Protein AF-0000000080651596 (afdb_homodimer)

Solvent-accessible surface area (backbone atoms only — not comparable to full-atom values): 36380 Å² total; per-residue (Å²): 136,83,82,75,78,77,77,77,75,75,73,74,72,68,70,70,71,70,78,75,79,43,32,35,26,35,29,27,21,58,47,74,89,48,17,69,57,21,34,29,25,51,50,16,25,57,54,51,32,62,93,71,36,47,75,45,78,37,60,12,55,55,28,47,68,26,11,34,51,34,33,52,49,34,60,74,68,63,37,59,31,39,32,33,36,60,30,56,50,11,40,41,44,16,44,67,60,28,50,75,69,69,30,31,32,41,28,56,48,46,44,65,82,38,72,52,58,72,72,44,75,80,70,56,54,42,32,31,74,36,78,35,70,64,51,36,27,51,43,39,16,54,54,45,48,67,76,40,67,90,48,49,25,25,42,28,19,40,69,44,73,67,18,40,49,47,30,49,48,26,49,52,46,24,42,75,69,75,45,75,62,64,40,74,51,71,51,78,67,85,46,82,61,31,51,70,60,44,51,52,37,52,75,53,57,35,42,30,36,40,38,16,46,47,40,57,47,53,8,15,41,40,49,28,21,56,74,66,70,40,82,65,49,43,34,34,37,56,47,51,77,55,67,84,54,96,48,66,60,45,67,60,30,32,31,32,23,62,68,54,48,68,73,38,81,49,17,49,68,48,41,52,42,23,45,74,69,74,39,73,56,42,54,46,11,41,50,20,19,27,50,36,48,47,48,54,52,32,48,53,48,16,64,72,66,71,43,61,46,66,58,42,53,40,70,38,76,39,84,33,32,83,35,76,47,36,30,36,84,70,18,42,52,68,66,71,69,44,39,50,24,31,26,73,69,83,50,74,38,85,44,96,120,135,84,79,76,76,78,76,78,76,75,72,74,71,68,69,70,70,71,77,74,80,44,32,36,26,35,32,27,20,58,47,73,87,48,17,67,57,22,34,29,25,50,49,16,25,55,54,53,33,63,92,71,36,48,75,46,76,36,60,12,54,54,27,48,67,26,11,33,52,36,32,52,49,34,60,74,67,61,39,59,31,38,32,32,34,60,29,55,48,10,40,42,42,17,44,65,59,29,50,75,69,69,31,31,32,43,29,57,47,46,45,63,83,38,71,53,57,71,72,44,78,81,69,56,53,43,31,32,75,36,76,34,70,64,54,37,28,52,44,38,18,54,54,46,46,64,75,40,66,90,47,49,24,25,43,28,19,41,70,42,71,66,17,41,51,48,31,50,47,26,49,51,46,24,42,74,69,74,44,75,62,63,40,74,52,69,50,78,67,86,45,81,62,32,51,72,59,43,50,51,38,52,74,54,57,37,42,29,35,39,38,16,46,47,40,58,46,52,7,15,42,41,49,28,22,56,74,66,72,42,82,63,50,43,33,34,38,56,48,51,78,55,69,83,56,96,50,66,61,44,67,60,30,32,30,33,24,64,67,54,50,69,74,38,80,49,16,50,68,50,40,51,44,24,46,75,69,74,40,73,55,44,53,46,10,42,51,22,20,27,52,38,49,46,48,53,53,33,49,53,51,16,65,74,66,73,44,64,47,64,59,42,52,40,70,39,76,39,84,33,32,84,35,77,48,34,28,36,84,69,18,41,52,68,66,72,68,44,38,50,25,32,26,72,70,84,49,75,36,86,44,95,120

Foldseek 3Di:
DDPPPPPPPPPPPPPPVPQPQQEEEEEFACDDPCNVLRVLLVLLQVLQCPPRHHYHYAHLNLALVSLQVSLVVCVVVVHQEYEERQHLRSCLNNQVSCQVVPHAYEYQHPADDHPSRVPDDDQGSYAYPDHDLLLLLLVVLVQCCVVCVPFAEEFEAQPDPQLVVNSVSNQVSNVVVVDHHLYYYHAHPDDLADQVVLVVCVVSVHQEYEYSDAQNRQLRSLVNCVVVVHRHAYEYEPNNVDDDDPGFRDFFYKYWYFDQLVPDPLLVSSCVSQVVVVHHPHRSSQSSNFRSQLSSVLSSVCSVVVHRSSVCQAQHWGQGSSGIFHAHSNNYTPDRRIAMWGHRRPDTDGDPD/DDPPPPPPPPPPPPPPVPQPQQEEEEEFACDDPCNVLRVLLVLLQVLQCPPRHHYHYAHLNLALVSLQVSLVVCVVVVHQEYEERQHLRSCLNNQVSCQVVPHAYEYQHPADDHPSRVPDDDQGSYAYPDHDLLLLLLVVLVQCCVVCVPFAEEQEEQPDPQLVVSSVSNQVSNVVVVDHHLYYYHAHPDDLADQVVLVVCVVSVHQEYEYSYAQNRQLRSLVNCVVVVHRHAYEYEPNNVDDDDPGFRDFFYKYWYFDQLVPDPLLVSSCVSQVVVVHHPHRSSQSSNFRSQLSVVLSSVCSVVVHRSSVCQAPHWGQGSSGIFHAHSNNYTPDRRIAMWGHRRPDTDGDPD

InterPro domains:
  IPR028081 Leucine-binding protein domain [PF13458] (22-344)
  IPR028082 Periplasmic binding protein-like I [SSF53822] (20-350)

Structure (mmCIF, N/CA/C/O backbone):
data_AF-0000000080651596-model_v1
#
loop_
_entity.id
_entity.type
_entity.pdbx_description
1 polymer 'Extracellular ligand-binding receptor'
#
loop_
_atom_site.group_PDB
_atom_site.id
_atom_site.type_symbol
_atom_site.label_atom_id
_atom_site.label_alt_id
_atom_site.label_comp_id
_atom_site.label_asym_id
_atom_site.label_entity_id
_atom_site.label_seq_id
_atom_site.pdbx_PDB_ins_code
_atom_site.Cartn_x
_atom_site.Cartn_y
_atom_site.Cartn_z
_atom_site.occupancy
_atom_site.B_iso_or_equiv
_atom_site.auth_seq_id
_atom_site.auth_comp_id
_atom_site.auth_asym_id
_atom_site.auth_atom_id
_atom_site.pdbx_PDB_model_num
ATOM 1 N N . MET A 1 1 ? 82.562 25.297 -12.773 1 33.06 1 MET A N 1
ATOM 2 C CA . MET A 1 1 ? 81.688 24.641 -11.789 1 33.06 1 MET A CA 1
ATOM 3 C C . MET A 1 1 ? 80.25 25.203 -11.852 1 33.06 1 MET A C 1
ATOM 5 O O . MET A 1 1 ? 80 26.281 -11.336 1 33.06 1 MET A O 1
ATOM 9 N N . LEU A 1 2 ? 79.5 24.922 -13.016 1 38.94 2 LEU A N 1
ATOM 10 C CA . LEU A 1 2 ? 78.188 25.391 -13.383 1 38.94 2 LEU A CA 1
ATOM 11 C C . LEU A 1 2 ? 77.125 24.75 -12.492 1 38.94 2 LEU A C 1
ATOM 13 O O . LEU A 1 2 ? 77 23.531 -12.406 1 38.94 2 LEU A O 1
ATOM 17 N N . LEU A 1 3 ? 76.688 25.5 -11.398 1 40.97 3 LEU A N 1
ATOM 18 C CA . LEU A 1 3 ? 75.625 25.219 -10.477 1 40.97 3 LEU A CA 1
ATOM 19 C C . LEU A 1 3 ? 74.312 25.141 -11.227 1 40.97 3 LEU A C 1
ATOM 21 O O . LEU A 1 3 ? 73.812 26.125 -11.773 1 40.97 3 LEU A O 1
ATOM 25 N N . THR A 1 4 ? 74 24.062 -11.961 1 43.94 4 THR A N 1
ATOM 26 C CA . THR A 1 4 ? 72.688 23.812 -12.523 1 43.94 4 THR A CA 1
ATOM 27 C C . THR A 1 4 ? 71.625 23.734 -11.422 1 43.94 4 THR A C 1
ATOM 29 O O . THR A 1 4 ? 71.75 22.891 -10.531 1 43.94 4 THR A O 1
ATOM 32 N N . SER A 1 5 ? 71 24.828 -11.078 1 40.28 5 SER A N 1
ATOM 33 C CA . SER A 1 5 ? 69.875 24.875 -10.195 1 40.28 5 SER A CA 1
ATOM 34 C C . SER A 1 5 ? 68.688 24.062 -10.75 1 40.28 5 SER A C 1
ATOM 36 O O . SER A 1 5 ? 68.25 24.297 -11.867 1 40.28 5 SER A O 1
ATOM 38 N N . ILE A 1 6 ? 68.625 22.812 -10.414 1 43.97 6 ILE A N 1
ATOM 39 C CA . ILE A 1 6 ? 67.438 22 -10.672 1 43.97 6 ILE A CA 1
ATOM 40 C C . ILE A 1 6 ? 66.25 22.609 -9.977 1 43.97 6 ILE A C 1
ATOM 42 O O . ILE A 1 6 ? 66.25 22.766 -8.758 1 43.97 6 ILE A O 1
ATOM 46 N N . VAL A 1 7 ? 65.5 23.422 -10.711 1 43.03 7 VAL A N 1
ATOM 47 C CA . VAL A 1 7 ? 64.188 23.859 -10.273 1 43.03 7 VAL A CA 1
ATOM 48 C C . VAL A 1 7 ? 63.281 22.656 -10.094 1 43.03 7 VAL A C 1
ATOM 50 O O . VAL A 1 7 ? 63 21.938 -11.055 1 43.03 7 VAL A O 1
ATOM 53 N N . LEU A 1 8 ? 63.219 22.031 -8.938 1 42.75 8 LEU A N 1
ATOM 54 C CA . LEU A 1 8 ? 62.188 21.078 -8.555 1 42.75 8 LEU A CA 1
ATOM 55 C C . LEU A 1 8 ? 60.781 21.703 -8.68 1 42.75 8 LEU A C 1
ATOM 57 O O . LEU A 1 8 ? 60.469 22.625 -7.938 1 42.75 8 LEU A O 1
ATOM 61 N N . SER A 1 9 ? 60.25 21.688 -9.891 1 42.84 9 SER A N 1
ATOM 62 C CA . SER A 1 9 ? 58.812 21.969 -10.023 1 42.84 9 SER A CA 1
ATOM 63 C C . SER A 1 9 ? 58 21.016 -9.164 1 42.84 9 SER A C 1
ATOM 65 O O . SER A 1 9 ? 58.031 19.797 -9.375 1 42.84 9 SER A O 1
ATOM 67 N N . TRP A 1 10 ? 57.781 21.375 -7.949 1 41.5 10 TRP A N 1
ATOM 68 C CA . TRP A 1 10 ? 56.75 20.688 -7.191 1 41.5 10 TRP A CA 1
ATOM 69 C C . TRP A 1 10 ? 55.406 20.781 -7.922 1 41.5 10 TRP A C 1
ATOM 71 O O . TRP A 1 10 ? 54.844 21.859 -8.07 1 41.5 10 TRP A O 1
ATOM 81 N N . LEU A 1 11 ? 55.219 19.922 -8.914 1 40.41 11 LEU A N 1
ATOM 82 C CA . LEU A 1 11 ? 53.844 19.719 -9.352 1 40.41 11 LEU A CA 1
ATOM 83 C C . LEU A 1 11 ? 52.938 19.375 -8.172 1 40.41 11 LEU A C 1
ATOM 85 O O . LEU A 1 11 ? 53.125 18.359 -7.516 1 40.41 11 LEU A O 1
ATOM 89 N N . ALA A 1 12 ? 52.375 20.375 -7.52 1 40.47 12 ALA A N 1
ATOM 90 C CA . ALA A 1 12 ? 51.219 20.125 -6.668 1 40.47 12 ALA A CA 1
ATOM 91 C C . ALA A 1 12 ? 50.156 19.297 -7.402 1 40.47 12 ALA A C 1
ATOM 93 O O . ALA A 1 12 ? 49.531 19.766 -8.344 1 40.47 12 ALA A O 1
ATOM 94 N N . SER A 1 13 ? 50.438 18 -7.586 1 40.75 13 SER A N 1
ATOM 95 C CA . SER A 1 13 ? 49.281 17.203 -7.961 1 40.75 13 SER A CA 1
ATOM 96 C C . SER A 1 13 ? 48.031 17.578 -7.129 1 40.75 13 SER A C 1
ATOM 98 O O . SER A 1 13 ? 48 17.328 -5.922 1 40.75 13 SER A O 1
ATOM 100 N N . GLY A 1 14 ? 47.5 18.719 -7.395 1 38.19 14 GLY A N 1
ATOM 101 C CA . GLY A 1 14 ? 46.188 18.844 -6.805 1 38.19 14 GLY A CA 1
ATOM 102 C C . GLY A 1 14 ? 45.406 17.531 -6.746 1 38.19 14 GLY A C 1
ATOM 103 O O . GLY A 1 14 ? 45.219 16.891 -7.777 1 38.19 14 GLY A O 1
ATOM 104 N N . ALA A 1 15 ? 45.562 16.844 -5.754 1 36.88 15 ALA A N 1
ATOM 105 C CA . ALA A 1 15 ? 44.594 15.781 -5.484 1 36.88 15 ALA A CA 1
ATOM 106 C C . ALA A 1 15 ? 43.188 16.234 -5.859 1 36.88 15 ALA A C 1
ATOM 108 O O . ALA A 1 15 ? 42.625 17.125 -5.23 1 36.88 15 ALA A O 1
ATOM 109 N N . LEU A 1 16 ? 42.906 16.391 -7.078 1 38.94 16 LEU A N 1
ATOM 110 C CA . LEU A 1 16 ? 41.438 16.406 -7.27 1 38.94 16 LEU A CA 1
ATOM 111 C C . LEU A 1 16 ? 40.75 15.531 -6.227 1 38.94 16 LEU A C 1
ATOM 113 O O . LEU A 1 16 ? 41.031 14.336 -6.121 1 38.94 16 LEU A O 1
ATOM 117 N N . ALA A 1 17 ? 40.656 15.977 -5.082 1 38.41 17 ALA A N 1
ATOM 118 C CA . ALA A 1 17 ? 39.719 15.312 -4.168 1 38.41 17 ALA A CA 1
ATOM 119 C C . ALA A 1 17 ? 38.625 14.609 -4.934 1 38.41 17 ALA A C 1
ATOM 121 O O . ALA A 1 17 ? 37.812 15.258 -5.598 1 38.41 17 ALA A O 1
ATOM 122 N N . GLN A 1 18 ? 38.781 13.555 -5.543 1 38.41 18 GLN A N 1
ATOM 123 C CA . GLN A 1 18 ? 37.719 12.734 -6.137 1 38.41 18 GLN A CA 1
ATOM 124 C C . GLN A 1 18 ? 36.438 12.82 -5.332 1 38.41 18 GLN A C 1
ATOM 126 O O . GLN A 1 18 ? 36.438 12.562 -4.129 1 38.41 18 GLN A O 1
ATOM 131 N N . ALA A 1 19 ? 35.562 13.812 -5.59 1 47.53 19 ALA A N 1
ATOM 132 C CA . ALA A 1 19 ? 34.219 13.883 -4.996 1 47.53 19 ALA A CA 1
ATOM 133 C C . ALA A 1 19 ? 33.75 12.492 -4.586 1 47.53 19 ALA A C 1
ATOM 135 O O . ALA A 1 19 ? 33.719 11.57 -5.402 1 47.53 19 ALA A O 1
ATOM 136 N N . GLU A 1 20 ? 33.781 12.141 -3.283 1 64.12 20 GLU A N 1
ATOM 137 C CA . GLU A 1 20 ? 33.281 10.875 -2.752 1 64.12 20 GLU A CA 1
ATOM 138 C C . GLU A 1 20 ? 31.906 10.547 -3.312 1 64.12 20 GLU A C 1
ATOM 140 O O . GLU A 1 20 ? 31.109 11.445 -3.621 1 64.12 20 GLU A O 1
ATOM 145 N N . ASP A 1 21 ? 31.578 9.281 -3.725 1 84.5 21 ASP A N 1
ATOM 146 C CA . ASP A 1 21 ? 30.359 8.773 -4.375 1 84.5 21 ASP A CA 1
ATOM 147 C C . ASP A 1 21 ? 29.125 9.102 -3.561 1 84.5 21 ASP A C 1
ATOM 149 O O . ASP A 1 21 ? 29.125 8.992 -2.332 1 84.5 21 ASP A O 1
ATOM 153 N N . VAL A 1 22 ? 28.219 9.836 -4.141 1 91.75 22 VAL A N 1
ATOM 154 C CA . VAL A 1 22 ? 26.906 10.039 -3.529 1 91.75 22 VAL A CA 1
ATOM 155 C C . VAL A 1 22 ? 26.172 8.703 -3.447 1 91.75 22 VAL A C 1
ATOM 157 O O . VAL A 1 22 ? 25.438 8.336 -4.371 1 91.75 22 VAL A O 1
ATOM 160 N N . ARG A 1 23 ? 26.422 8.031 -2.246 1 95.69 23 ARG A N 1
ATOM 161 C CA . ARG A 1 23 ? 25.797 6.723 -2.021 1 95.69 23 ARG A CA 1
ATOM 162 C C . ARG A 1 23 ? 24.547 6.852 -1.155 1 95.69 23 ARG A C 1
ATOM 164 O O . ARG A 1 23 ? 24.641 7.219 0.018 1 95.69 23 ARG A O 1
ATOM 171 N N . VAL A 1 24 ? 23.438 6.512 -1.722 1 98.06 24 VAL A N 1
ATOM 172 C CA . VAL A 1 24 ? 22.141 6.609 -1.063 1 98.06 24 VAL A CA 1
ATOM 173 C C . VAL A 1 24 ? 21.484 5.23 -1.013 1 98.06 24 VAL A C 1
ATOM 175 O O . VAL A 1 24 ? 21.5 4.488 -1.996 1 98.06 24 VAL A O 1
ATOM 178 N N . GLY A 1 25 ? 21.016 4.836 0.16 1 97.75 25 GLY A N 1
ATOM 179 C CA . GLY A 1 25 ? 20.25 3.615 0.307 1 97.75 25 GLY A CA 1
ATOM 180 C C . GLY A 1 25 ? 18.75 3.859 0.382 1 97.75 25 GLY A C 1
ATOM 181 O O . GLY A 1 25 ? 18.312 4.824 1.008 1 97.75 25 GLY A O 1
ATOM 182 N N . LEU A 1 26 ? 18 3.004 -0.295 1 98 26 LEU A N 1
ATOM 183 C CA . LEU A 1 26 ? 16.547 3.043 -0.216 1 98 26 LEU A CA 1
ATOM 184 C C . LEU A 1 26 ? 15.984 1.698 0.242 1 98 26 LEU A C 1
ATOM 186 O O . LEU A 1 26 ? 16.141 0.69 -0.453 1 98 26 LEU A O 1
ATOM 190 N N . ALA A 1 27 ? 15.406 1.688 1.448 1 98.12 27 ALA A N 1
ATOM 191 C CA . ALA A 1 27 ? 14.664 0.529 1.938 1 98.12 27 ALA A CA 1
ATOM 192 C C . ALA A 1 27 ? 13.172 0.688 1.682 1 98.12 27 ALA A C 1
ATOM 194 O O . ALA A 1 27 ? 12.57 1.688 2.08 1 98.12 27 ALA A O 1
ATOM 195 N N . ALA A 1 28 ? 12.555 -0.227 0.98 1 96.81 28 ALA A N 1
ATOM 196 C CA . ALA A 1 28 ? 11.133 -0.217 0.641 1 96.81 28 ALA A CA 1
ATOM 197 C C . ALA A 1 28 ? 10.578 -1.637 0.545 1 96.81 28 ALA A C 1
ATOM 199 O O . ALA A 1 28 ? 11.32 -2.58 0.256 1 96.81 28 ALA A O 1
ATOM 200 N N . PRO A 1 29 ? 9.281 -1.811 0.878 1 94.56 29 PRO A N 1
ATOM 201 C CA . PRO A 1 29 ? 8.719 -3.135 0.604 1 94.56 29 PRO A CA 1
ATOM 202 C C . PRO A 1 29 ? 8.617 -3.436 -0.89 1 94.56 29 PRO A C 1
ATOM 204 O O . PRO A 1 29 ? 7.934 -2.721 -1.624 1 94.56 29 PRO A O 1
ATOM 207 N N . LEU A 1 30 ? 9.328 -4.426 -1.335 1 91.5 30 LEU A N 1
ATOM 208 C CA . LEU A 1 30 ? 9.367 -4.738 -2.76 1 91.5 30 LEU A CA 1
ATOM 209 C C . LEU A 1 30 ? 8.797 -6.129 -3.025 1 91.5 30 LEU A C 1
ATOM 211 O O . LEU A 1 30 ? 8.812 -6.602 -4.164 1 91.5 30 LEU A O 1
ATOM 215 N N . SER A 1 31 ? 8.391 -6.742 -2.014 1 84 31 SER A N 1
ATOM 216 C CA . SER A 1 31 ? 7.668 -8.008 -2.08 1 84 31 SER A CA 1
ATOM 217 C C . SER A 1 31 ? 6.438 -7.992 -1.175 1 84 31 SER A C 1
ATOM 219 O O . SER A 1 31 ? 6.297 -7.109 -0.325 1 84 31 SER A O 1
ATOM 221 N N . GLY A 1 32 ? 5.586 -8.875 -1.494 1 82.62 32 GLY A N 1
ATOM 222 C CA . GLY A 1 32 ? 4.387 -8.984 -0.68 1 82.62 32 GLY A CA 1
ATOM 223 C C . GLY A 1 32 ? 3.346 -7.934 -1.018 1 82.62 32 GLY A C 1
ATOM 224 O O . GLY A 1 32 ? 3.41 -7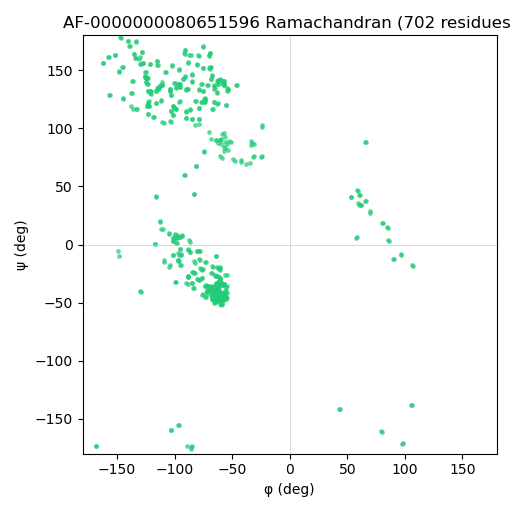.305 -2.076 1 82.62 32 GLY A O 1
ATOM 225 N N . THR A 1 33 ? 2.396 -7.688 -0.06 1 85.25 33 THR A N 1
ATOM 226 C CA . THR A 1 33 ? 1.188 -6.895 -0.235 1 85.25 33 THR A CA 1
ATOM 227 C C . THR A 1 33 ? 1.537 -5.441 -0.544 1 85.25 33 THR A C 1
ATOM 229 O O . THR A 1 33 ? 0.818 -4.766 -1.287 1 85.25 33 THR A O 1
ATOM 232 N N . PHE A 1 34 ? 2.666 -5.051 -0.08 1 91.38 34 PHE A N 1
ATOM 233 C CA . PHE A 1 34 ? 2.926 -3.615 -0.116 1 91.38 34 PHE A CA 1
ATOM 234 C C . PHE A 1 34 ? 3.912 -3.271 -1.226 1 91.38 34 PHE A C 1
ATOM 236 O O . PHE A 1 34 ? 4.332 -2.119 -1.355 1 91.38 34 PHE A O 1
ATOM 243 N N . ALA A 1 35 ? 4.203 -4.211 -2.049 1 90.44 35 ALA A N 1
ATOM 244 C CA . ALA A 1 35 ? 5.168 -4.047 -3.133 1 90.44 35 ALA A CA 1
ATOM 245 C C . ALA A 1 35 ? 4.762 -2.908 -4.066 1 90.44 35 ALA A C 1
ATOM 247 O O . ALA A 1 35 ? 5.609 -2.135 -4.516 1 90.44 35 ALA A O 1
ATOM 248 N N . PRO A 1 36 ? 3.438 -2.711 -4.289 1 90.25 36 PRO A N 1
ATOM 249 C CA . PRO A 1 36 ? 3.068 -1.607 -5.18 1 90.25 36 PRO A CA 1
ATOM 250 C C . PRO A 1 36 ? 3.492 -0.244 -4.637 1 90.25 36 PRO A C 1
ATOM 252 O O . PRO A 1 36 ? 3.941 0.615 -5.398 1 90.25 36 PRO A O 1
ATOM 255 N N . LEU A 1 37 ? 3.348 -0.081 -3.367 1 95.25 37 LEU A N 1
ATOM 256 C CA . LEU A 1 37 ? 3.74 1.19 -2.768 1 95.25 37 LEU A CA 1
ATOM 257 C C . LEU A 1 37 ? 5.258 1.332 -2.736 1 95.25 37 LEU A C 1
ATOM 259 O O . LEU A 1 37 ? 5.789 2.41 -3.01 1 95.25 37 LEU A O 1
ATOM 263 N N . GLY A 1 38 ? 5.918 0.255 -2.406 1 96.31 38 GLY A N 1
ATOM 264 C CA . GLY A 1 38 ? 7.371 0.269 -2.438 1 96.31 38 GLY A CA 1
ATOM 265 C C . GLY A 1 38 ? 7.934 0.561 -3.814 1 96.31 38 GLY A C 1
ATOM 266 O O . GLY A 1 38 ? 8.914 1.293 -3.947 1 96.31 38 GLY A O 1
ATOM 267 N N . ASN A 1 39 ? 7.355 0.005 -4.836 1 93.81 39 ASN A N 1
ATOM 268 C CA . ASN A 1 39 ? 7.797 0.24 -6.203 1 93.81 39 ASN A CA 1
ATOM 269 C C . ASN A 1 39 ? 7.633 1.703 -6.605 1 93.81 39 ASN A C 1
ATOM 271 O O . ASN A 1 39 ? 8.461 2.244 -7.344 1 93.81 39 ASN A O 1
ATOM 275 N N . GLN A 1 40 ? 6.543 2.32 -6.094 1 94.94 40 GLN A N 1
ATOM 276 C CA . GLN A 1 40 ? 6.406 3.754 -6.324 1 94.94 40 GLN A CA 1
ATOM 277 C C . GLN A 1 40 ? 7.609 4.516 -5.773 1 94.94 40 GLN A C 1
ATOM 279 O O . GLN A 1 40 ? 8.188 5.352 -6.469 1 94.94 40 GLN A O 1
ATOM 284 N N . LEU A 1 41 ? 7.984 4.199 -4.539 1 97.38 41 LEU A N 1
ATOM 285 C CA . LEU A 1 41 ? 9.125 4.859 -3.91 1 97.38 41 LEU A CA 1
ATOM 286 C C . LEU A 1 41 ? 10.383 4.691 -4.754 1 97.38 41 LEU A C 1
ATOM 288 O O . LEU A 1 41 ? 11.117 5.656 -4.973 1 97.38 41 LEU A O 1
ATOM 292 N N . VAL A 1 42 ? 10.609 3.492 -5.246 1 96.56 42 VAL A N 1
ATOM 293 C CA . VAL A 1 42 ? 11.812 3.172 -6.016 1 96.56 42 VAL A CA 1
ATOM 294 C C . VAL A 1 42 ? 11.805 3.943 -7.332 1 96.56 42 VAL A C 1
ATOM 296 O O . VAL A 1 42 ? 12.82 4.512 -7.73 1 96.56 42 VAL A O 1
ATOM 299 N N . GLU A 1 43 ? 10.656 3.984 -7.98 1 95.19 43 GLU A N 1
ATOM 300 C CA . GLU A 1 43 ? 10.539 4.688 -9.258 1 95.19 43 GLU A CA 1
ATOM 301 C C . GLU A 1 43 ? 10.859 6.172 -9.094 1 95.19 43 GLU A C 1
ATOM 303 O O . GLU A 1 43 ? 11.602 6.746 -9.891 1 95.19 43 GLU A O 1
ATOM 308 N N . GLY A 1 44 ? 10.32 6.762 -8.07 1 97.44 44 GLY A N 1
ATOM 309 C CA . GLY A 1 44 ? 10.609 8.156 -7.797 1 97.44 44 GLY A CA 1
ATOM 310 C C . GLY A 1 44 ? 12.07 8.414 -7.461 1 97.44 44 GLY A C 1
ATOM 311 O O . GLY A 1 44 ? 12.672 9.359 -7.973 1 97.44 44 GLY A O 1
ATOM 312 N N . ALA A 1 45 ? 12.594 7.559 -6.613 1 97.94 45 ALA A N 1
ATOM 313 C CA . ALA A 1 45 ? 13.984 7.691 -6.211 1 97.94 45 ALA A CA 1
ATOM 314 C C . ALA A 1 45 ? 14.922 7.562 -7.41 1 97.94 45 ALA A C 1
ATOM 316 O O . ALA A 1 45 ? 15.859 8.352 -7.559 1 97.94 45 ALA A O 1
ATOM 317 N N . ARG A 1 46 ? 14.68 6.645 -8.266 1 95.12 46 ARG A N 1
ATOM 318 C CA . ARG A 1 46 ? 15.516 6.426 -9.438 1 95.12 46 ARG A CA 1
ATOM 319 C C . ARG A 1 46 ? 15.414 7.602 -10.406 1 95.12 46 ARG A C 1
ATOM 321 O O . ARG A 1 46 ? 16.406 7.996 -11.023 1 95.12 46 ARG A O 1
ATOM 328 N N . ALA A 1 47 ? 14.211 8.133 -10.508 1 95.44 47 ALA A N 1
ATOM 329 C CA . ALA A 1 47 ? 14.023 9.289 -11.391 1 95.44 47 ALA A CA 1
ATOM 330 C C . ALA A 1 47 ? 14.859 10.477 -10.914 1 95.44 47 ALA A C 1
ATOM 332 O O . ALA A 1 47 ? 15.352 11.258 -11.727 1 95.44 47 ALA A O 1
ATOM 333 N N . ALA A 1 48 ? 15.039 10.602 -9.617 1 96.88 48 ALA A N 1
ATOM 334 C CA . ALA A 1 48 ? 15.781 11.719 -9.047 1 96.88 48 ALA A CA 1
ATOM 335 C C . ALA A 1 48 ? 17.281 11.445 -9.078 1 96.88 48 ALA A C 1
ATOM 337 O O . ALA A 1 48 ? 18.094 12.375 -9.148 1 96.88 48 ALA A O 1
ATOM 338 N N . ALA A 1 49 ? 17.844 10.234 -8.852 1 93.5 49 ALA A N 1
ATOM 339 C CA . ALA A 1 49 ? 19.234 9.852 -8.688 1 93.5 49 ALA A CA 1
ATOM 340 C C . ALA A 1 49 ? 20.047 10.195 -9.93 1 93.5 49 ALA A C 1
ATOM 342 O O . ALA A 1 49 ? 21.203 10.609 -9.836 1 93.5 49 ALA A O 1
ATOM 343 N N . GLY A 1 50 ? 19.453 10.211 -11.117 1 80.88 50 GLY A N 1
ATOM 344 C CA . GLY A 1 50 ? 20.203 10.477 -12.328 1 80.88 50 GLY A CA 1
ATOM 345 C C . GLY A 1 50 ? 21.531 9.758 -12.375 1 80.88 50 GLY A C 1
ATOM 346 O O . GLY A 1 50 ? 21.641 8.609 -11.922 1 80.88 50 GLY A O 1
ATOM 347 N N . THR A 1 51 ? 22.688 10.359 -12.906 1 76.94 51 THR A N 1
ATOM 348 C CA . THR A 1 51 ? 23.984 9.727 -13.055 1 76.94 51 THR A CA 1
ATOM 349 C C . THR A 1 51 ? 24.875 10.031 -11.859 1 76.94 51 THR A C 1
ATOM 351 O O . THR A 1 51 ? 25.891 9.367 -11.648 1 76.94 51 THR A O 1
ATOM 354 N N . GLY A 1 52 ? 24.5 10.883 -10.977 1 85.81 52 GLY A N 1
ATOM 355 C CA . GLY A 1 52 ? 25.391 11.336 -9.93 1 85.81 52 GLY A CA 1
ATOM 356 C C . GLY A 1 52 ? 25.141 10.672 -8.586 1 85.81 52 GLY A C 1
ATOM 357 O O . GLY A 1 52 ? 25.922 10.836 -7.648 1 85.81 52 GLY A O 1
ATOM 358 N N . VAL A 1 53 ? 24.109 9.953 -8.445 1 93.88 53 VAL A N 1
ATOM 359 C CA . VAL A 1 53 ? 23.75 9.297 -7.199 1 93.88 53 VAL A CA 1
ATOM 360 C C . VAL A 1 53 ? 23.781 7.781 -7.375 1 93.88 53 VAL A C 1
ATOM 362 O O . VAL A 1 53 ? 23.172 7.242 -8.305 1 93.88 53 VAL A O 1
ATOM 365 N N . GLN A 1 54 ? 24.562 7.16 -6.602 1 92.81 54 GLN A N 1
ATOM 366 C CA . GLN A 1 54 ? 24.531 5.703 -6.527 1 92.81 54 GLN A CA 1
ATOM 367 C C . GLN A 1 54 ? 23.469 5.219 -5.555 1 92.81 54 GLN A C 1
ATOM 369 O O . GLN A 1 54 ? 23.625 5.324 -4.336 1 92.81 54 GLN A O 1
ATOM 374 N N . LEU A 1 55 ? 22.438 4.672 -6.121 1 94.25 55 LEU A N 1
ATOM 375 C CA . LEU A 1 55 ? 21.281 4.254 -5.332 1 94.25 55 LEU A CA 1
ATOM 376 C C . LEU A 1 55 ? 21.297 2.748 -5.102 1 94.25 55 LEU A C 1
ATOM 378 O O . LEU A 1 55 ? 21.328 1.97 -6.059 1 94.25 55 LEU A O 1
ATOM 382 N N . THR A 1 56 ? 21.359 2.354 -3.855 1 92.12 56 THR A N 1
ATOM 383 C CA . THR A 1 56 ? 21.188 0.96 -3.459 1 92.12 56 THR A CA 1
ATOM 384 C C . THR A 1 56 ? 19.781 0.711 -2.934 1 92.12 56 THR A C 1
ATOM 386 O O . THR A 1 56 ? 19.359 1.315 -1.943 1 92.12 56 THR A O 1
ATOM 389 N N . VAL A 1 57 ? 19.062 -0.151 -3.617 1 93.5 57 VAL A N 1
ATOM 390 C CA . VAL A 1 57 ? 17.688 -0.445 -3.242 1 93.5 57 VAL A CA 1
ATOM 391 C C . VAL A 1 57 ? 17.609 -1.802 -2.545 1 93.5 57 VAL A C 1
ATOM 393 O O . VAL A 1 57 ? 18.25 -2.762 -2.979 1 93.5 57 VAL A O 1
ATOM 396 N N . PHE A 1 58 ? 16.891 -1.895 -1.412 1 92.19 58 PHE A N 1
ATOM 397 C CA . PHE A 1 58 ? 16.75 -3.154 -0.693 1 92.19 58 PHE A CA 1
ATOM 398 C C . PHE A 1 58 ? 15.305 -3.363 -0.252 1 92.19 58 PHE A C 1
ATOM 400 O O . PHE A 1 58 ? 14.641 -2.42 0.184 1 92.19 58 PHE A O 1
ATOM 407 N N . ASP A 1 59 ? 14.805 -4.609 -0.332 1 92.19 59 ASP A N 1
ATOM 408 C CA . ASP A 1 59 ? 13.461 -4.992 0.106 1 92.19 59 ASP A CA 1
ATOM 409 C C . ASP A 1 59 ? 13.406 -5.152 1.623 1 92.19 59 ASP A C 1
ATOM 411 O O . ASP A 1 59 ? 13.883 -6.148 2.166 1 92.19 59 ASP A O 1
ATOM 415 N N . ASP A 1 60 ? 12.742 -4.191 2.266 1 94.81 60 ASP A N 1
ATOM 416 C CA . ASP A 1 60 ? 12.664 -4.316 3.717 1 94.81 60 ASP A CA 1
ATOM 417 C C . ASP A 1 60 ? 11.445 -5.148 4.125 1 94.81 60 ASP A C 1
ATOM 419 O O . ASP A 1 60 ? 11.242 -5.41 5.312 1 94.81 60 ASP A O 1
ATOM 423 N N . ARG A 1 61 ? 10.617 -5.547 3.148 1 90.44 61 ARG A N 1
ATOM 424 C CA . ARG A 1 61 ? 9.477 -6.449 3.275 1 90.44 61 ARG A CA 1
ATOM 425 C C . ARG A 1 61 ? 8.477 -5.918 4.293 1 90.44 61 ARG A C 1
ATOM 427 O O . ARG A 1 61 ? 7.602 -6.656 4.758 1 90.44 61 ARG A O 1
ATOM 434 N N . CYS A 1 62 ? 8.711 -4.711 4.797 1 92.69 62 CYS A N 1
ATOM 435 C CA . CYS A 1 62 ? 7.844 -4.062 5.773 1 92.69 62 CYS A CA 1
ATOM 436 C C . CYS A 1 62 ? 7.77 -4.879 7.059 1 92.69 62 CYS A C 1
ATOM 438 O O . CYS A 1 62 ? 6.719 -4.938 7.699 1 92.69 62 CYS A O 1
ATOM 440 N N . ASP A 1 63 ? 8.875 -5.551 7.441 1 91 63 ASP A N 1
ATOM 441 C CA . ASP A 1 63 ? 8.891 -6.316 8.68 1 91 63 ASP A CA 1
ATOM 442 C C . ASP A 1 63 ? 10.227 -6.164 9.398 1 91 63 ASP A C 1
ATOM 444 O O . ASP A 1 63 ? 11.133 -5.492 8.906 1 91 63 ASP A O 1
ATOM 448 N N . ALA A 1 64 ? 10.305 -6.758 10.617 1 94.19 64 ALA A N 1
ATOM 449 C CA . ALA A 1 64 ? 11.469 -6.602 11.492 1 94.19 64 ALA A CA 1
ATOM 450 C C . ALA A 1 64 ? 12.727 -7.152 10.82 1 94.19 64 ALA A C 1
ATOM 452 O O . ALA A 1 64 ? 13.75 -6.465 10.758 1 94.19 64 ALA A O 1
ATOM 453 N N . GLU A 1 65 ? 12.656 -8.312 10.258 1 92.94 65 GLU A N 1
ATOM 454 C CA . GLU A 1 65 ? 13.82 -8.961 9.656 1 92.94 65 GLU A CA 1
ATOM 455 C C . GLU A 1 65 ? 14.289 -8.219 8.414 1 92.94 65 GLU A C 1
ATOM 457 O O . GLU A 1 65 ? 15.492 -8 8.227 1 92.94 65 GLU A O 1
ATOM 462 N N . GLY A 1 66 ? 13.367 -7.84 7.617 1 93.5 66 GLY A N 1
ATOM 463 C CA . GLY A 1 66 ? 13.703 -7.074 6.43 1 93.5 66 GLY A CA 1
ATOM 464 C C . GLY A 1 66 ? 14.359 -5.738 6.746 1 93.5 66 GLY A C 1
ATOM 465 O O . GLY A 1 66 ? 15.297 -5.324 6.062 1 93.5 66 GLY A O 1
ATOM 466 N N . GLY A 1 67 ? 13.836 -5.043 7.777 1 96.69 67 GLY A N 1
ATOM 467 C CA . GLY A 1 67 ? 14.453 -3.801 8.219 1 96.69 67 GLY A CA 1
ATOM 468 C C . GLY A 1 67 ? 15.883 -3.977 8.688 1 96.69 67 GLY A C 1
ATOM 469 O O . GLY A 1 67 ? 16.766 -3.195 8.312 1 96.69 67 GLY A O 1
ATOM 470 N N . LYS A 1 68 ? 16.062 -5 9.469 1 96.75 68 LYS A N 1
ATOM 471 C CA . LYS A 1 68 ? 17.406 -5.309 9.953 1 96.75 68 LYS A CA 1
ATOM 472 C C . LYS A 1 68 ? 18.359 -5.609 8.789 1 96.75 68 LYS A C 1
ATOM 474 O O . LYS A 1 68 ? 19.469 -5.094 8.742 1 96.75 68 LYS A O 1
ATOM 479 N N . GLU A 1 69 ? 17.938 -6.41 7.859 1 92.88 69 GLU A N 1
ATOM 480 C CA . GLU A 1 69 ? 18.75 -6.793 6.711 1 92.88 69 GLU A CA 1
ATOM 481 C C . GLU A 1 69 ? 19.078 -5.586 5.84 1 92.88 69 GLU A C 1
ATOM 483 O O . GLU A 1 69 ? 20.188 -5.469 5.324 1 92.88 69 GLU A O 1
ATOM 488 N N . ALA A 1 70 ? 18.109 -4.738 5.66 1 95.5 70 ALA A N 1
ATOM 489 C CA . ALA A 1 70 ? 18.344 -3.516 4.895 1 95.5 70 ALA A CA 1
ATOM 490 C C . ALA A 1 70 ? 19.453 -2.684 5.527 1 95.5 70 ALA A C 1
ATOM 492 O O . ALA A 1 70 ? 20.375 -2.236 4.836 1 95.5 70 ALA A O 1
ATOM 493 N N . ALA A 1 71 ? 19.359 -2.502 6.828 1 97.88 71 ALA A N 1
ATOM 494 C CA . ALA A 1 71 ? 20.359 -1.711 7.539 1 97.88 71 ALA A CA 1
ATOM 495 C C . ALA A 1 71 ? 21.75 -2.336 7.41 1 97.88 71 ALA A C 1
ATOM 497 O O . ALA A 1 71 ? 22.719 -1.636 7.152 1 97.88 71 ALA A O 1
ATOM 498 N N . GLU A 1 72 ? 21.828 -3.615 7.578 1 95.56 72 GLU A N 1
ATOM 499 C CA . GLU A 1 72 ? 23.094 -4.316 7.465 1 95.56 72 GLU A CA 1
ATOM 500 C C . GLU A 1 72 ? 23.688 -4.16 6.066 1 95.56 72 GLU A C 1
ATOM 502 O O . GLU A 1 72 ? 24.891 -3.926 5.918 1 95.56 72 GLU A O 1
ATOM 507 N N . ARG A 1 73 ? 22.828 -4.254 5.117 1 91.25 73 ARG A N 1
ATOM 508 C CA . ARG A 1 73 ? 23.266 -4.074 3.738 1 91.25 73 ARG A CA 1
ATOM 509 C C . ARG A 1 73 ? 23.781 -2.656 3.508 1 91.25 73 ARG A C 1
ATOM 511 O O . ARG A 1 73 ? 24.781 -2.455 2.826 1 91.25 73 ARG A O 1
ATOM 518 N N . PHE A 1 74 ? 23.109 -1.701 4.023 1 96.81 74 PHE A N 1
ATOM 519 C CA . PHE A 1 74 ? 23.516 -0.309 3.848 1 96.81 74 PHE A CA 1
ATOM 520 C C . PHE A 1 74 ? 24.859 -0.048 4.492 1 96.81 74 PHE A C 1
ATOM 522 O O . PHE A 1 74 ? 25.703 0.669 3.93 1 96.81 74 PHE A O 1
ATOM 529 N N . VAL A 1 75 ? 25.109 -0.643 5.633 1 97.19 75 VAL A N 1
ATOM 530 C CA . VAL A 1 75 ? 26.406 -0.516 6.285 1 97.19 75 VAL A CA 1
ATOM 531 C C . VAL A 1 75 ? 27.484 -1.169 5.426 1 97.19 75 VAL A C 1
ATOM 533 O O . VAL A 1 75 ? 28.531 -0.572 5.18 1 97.19 75 VAL A O 1
ATOM 536 N N . GLU A 1 76 ? 27.172 -2.307 4.965 1 92.31 76 GLU A N 1
ATOM 537 C CA . GLU A 1 76 ? 28.125 -3.057 4.145 1 92.31 76 GLU A CA 1
ATOM 538 C C . GLU A 1 76 ? 28.484 -2.285 2.879 1 92.31 76 GLU A C 1
ATOM 540 O O . GLU A 1 76 ? 29.625 -2.348 2.418 1 92.31 76 GLU A O 1
ATOM 545 N N . GLN A 1 77 ? 27.578 -1.532 2.385 1 91.62 77 GLN A N 1
ATOM 546 C CA . GLN A 1 77 ? 27.781 -0.847 1.111 1 91.62 77 GLN A CA 1
ATOM 547 C C . GLN A 1 77 ? 28.219 0.602 1.329 1 91.62 77 GLN A C 1
ATOM 549 O O . GLN A 1 77 ? 28.219 1.399 0.39 1 91.62 77 GLN A O 1
ATOM 554 N N . ASN A 1 78 ? 28.453 1.01 2.525 1 95.38 78 ASN A N 1
ATOM 555 C CA . ASN A 1 78 ? 28.953 2.33 2.9 1 95.38 78 ASN A CA 1
ATOM 556 C C . ASN A 1 78 ? 28 3.434 2.455 1 95.38 78 ASN A C 1
ATOM 558 O O . ASN A 1 78 ? 28.438 4.445 1.898 1 95.38 78 ASN A O 1
ATOM 562 N N . ILE A 1 79 ? 26.766 3.145 2.674 1 96.75 79 ILE A N 1
ATOM 563 C CA . ILE A 1 79 ? 25.75 4.152 2.398 1 96.75 79 ILE A CA 1
ATOM 564 C C . ILE A 1 79 ? 25.953 5.367 3.297 1 96.75 79 ILE A C 1
ATOM 566 O O . ILE A 1 79 ? 26.312 5.223 4.473 1 96.75 79 ILE A O 1
ATOM 570 N N . ARG A 1 80 ? 25.734 6.492 2.701 1 98.12 80 ARG A N 1
ATOM 571 C CA . ARG A 1 80 ? 25.984 7.715 3.453 1 98.12 80 ARG A CA 1
ATOM 572 C C . ARG A 1 80 ? 24.703 8.289 4.02 1 98.12 80 ARG A C 1
ATOM 574 O O . ARG A 1 80 ? 24.703 8.961 5.055 1 98.12 80 ARG A O 1
ATOM 581 N N . ILE A 1 81 ? 23.609 8.086 3.295 1 98.75 81 ILE A N 1
ATOM 582 C CA . ILE A 1 81 ? 22.266 8.406 3.771 1 98.75 81 ILE A CA 1
ATOM 583 C C . ILE A 1 81 ? 21.297 7.285 3.391 1 98.75 81 ILE A C 1
ATOM 585 O O . ILE A 1 81 ? 21.281 6.832 2.242 1 98.75 81 ILE A O 1
ATOM 589 N N . ALA A 1 82 ? 20.531 6.82 4.379 1 98.81 82 ALA A N 1
ATOM 590 C CA . ALA A 1 82 ? 19.438 5.898 4.105 1 98.81 82 ALA A CA 1
ATOM 591 C C . ALA A 1 82 ? 18.125 6.656 3.889 1 98.81 82 ALA A C 1
ATOM 593 O O . ALA A 1 82 ? 17.859 7.66 4.555 1 98.81 82 ALA A O 1
ATOM 594 N N . THR A 1 83 ? 17.328 6.164 2.955 1 98.81 83 THR A N 1
ATOM 595 C CA . THR A 1 83 ? 15.984 6.691 2.713 1 98.81 83 THR A CA 1
ATOM 596 C C . THR A 1 83 ? 14.953 5.566 2.721 1 98.81 83 THR A C 1
ATOM 598 O O . THR A 1 83 ? 15.312 4.387 2.697 1 98.81 83 THR A O 1
ATOM 601 N N . GLY A 1 84 ? 13.672 5.988 2.809 1 98.5 84 GLY A N 1
ATOM 602 C CA . GLY A 1 84 ? 12.594 5.02 2.682 1 98.5 84 GLY A CA 1
ATOM 603 C C . GLY A 1 84 ? 11.922 4.695 4.004 1 98.5 84 GLY A C 1
ATOM 604 O O . GLY A 1 84 ? 11.516 5.602 4.734 1 98.5 84 GLY A O 1
ATOM 605 N N . PHE A 1 85 ? 11.625 3.41 4.238 1 97.94 85 PHE A N 1
ATOM 606 C CA . PHE A 1 85 ? 10.961 2.887 5.426 1 97.94 85 PHE A CA 1
ATOM 607 C C . PHE A 1 85 ? 9.531 3.402 5.516 1 97.94 85 PHE A C 1
ATOM 609 O O . PHE A 1 85 ? 9.242 4.316 6.289 1 97.94 85 PHE A O 1
ATOM 616 N N . LEU A 1 86 ? 8.664 2.631 4.871 1 96.44 86 LEU A N 1
ATOM 617 C CA . LEU A 1 86 ? 7.23 2.912 4.895 1 96.44 86 LEU A CA 1
ATOM 618 C C . LEU A 1 86 ? 6.59 2.361 6.16 1 96.44 86 LEU A C 1
ATOM 620 O O . LEU A 1 86 ? 5.582 2.895 6.633 1 96.44 86 LEU A O 1
ATOM 624 N N . CYS A 1 87 ? 7.238 1.343 6.723 1 94.62 87 CYS A N 1
ATOM 625 C CA . CYS A 1 87 ? 6.629 0.596 7.82 1 94.62 87 CYS A CA 1
ATOM 626 C C . CYS A 1 87 ? 7.418 0.784 9.109 1 94.62 87 CYS A C 1
ATOM 628 O O . CYS A 1 87 ? 8.641 0.646 9.125 1 94.62 87 CYS A O 1
ATOM 630 N N . PRO A 1 88 ? 6.691 1.018 10.172 1 93.62 88 PRO A N 1
ATOM 631 C CA . PRO A 1 88 ? 7.367 1.242 11.445 1 93.62 88 PRO A CA 1
ATOM 632 C C . PRO A 1 88 ? 8.18 0.035 11.906 1 93.62 88 PRO A C 1
ATOM 634 O O . PRO A 1 88 ? 9.242 0.195 12.523 1 93.62 88 PRO A O 1
ATOM 637 N N . GLU A 1 89 ? 7.695 -1.188 11.609 1 93.25 89 GLU A N 1
ATOM 638 C CA . GLU A 1 89 ? 8.398 -2.385 12.055 1 93.25 89 GLU A CA 1
ATOM 639 C C . GLU A 1 89 ? 9.789 -2.477 11.422 1 93.25 89 GLU A C 1
ATOM 641 O O . GLU A 1 89 ? 10.758 -2.84 12.086 1 93.25 89 GLU A O 1
ATOM 646 N N . ALA A 1 90 ? 9.805 -2.174 10.141 1 96.69 90 ALA A N 1
ATOM 647 C CA . ALA A 1 90 ? 11.086 -2.188 9.445 1 96.69 90 ALA A CA 1
ATOM 648 C C . ALA A 1 90 ? 12.008 -1.098 9.977 1 96.69 90 ALA A C 1
ATOM 650 O O . ALA A 1 90 ? 13.18 -1.353 10.25 1 96.69 90 ALA A O 1
ATOM 651 N N . LEU A 1 91 ? 11.477 0.097 10.211 1 97.62 91 LEU A N 1
ATOM 652 C CA . LEU A 1 91 ? 12.273 1.214 10.703 1 97.62 91 LEU A CA 1
ATOM 653 C C . LEU A 1 91 ? 12.82 0.919 12.102 1 97.62 91 LEU A C 1
ATOM 655 O O . LEU A 1 91 ? 13.992 1.164 12.375 1 97.62 91 LEU A O 1
ATOM 659 N N . GLU A 1 92 ? 11.977 0.386 12.906 1 97.06 92 GLU A N 1
ATOM 660 C CA . GLU A 1 92 ? 12.328 0.107 14.297 1 97.06 92 GLU A CA 1
ATOM 661 C C . GLU A 1 92 ? 13.547 -0.802 14.391 1 97.06 92 GLU A C 1
ATOM 663 O O . GLU A 1 92 ? 14.391 -0.632 15.273 1 97.06 92 GLU A O 1
ATOM 668 N N . ASN A 1 93 ? 13.672 -1.682 13.477 1 97.38 93 ASN A N 1
ATOM 669 C CA . ASN A 1 93 ? 14.727 -2.684 13.562 1 97.38 93 ASN A CA 1
ATOM 670 C C . ASN A 1 93 ? 15.953 -2.289 12.734 1 97.38 93 ASN A C 1
ATOM 672 O O . ASN A 1 93 ? 17.031 -2.855 12.906 1 97.38 93 ASN A O 1
ATOM 676 N N . ALA A 1 94 ? 15.82 -1.328 11.891 1 97.94 94 ALA A N 1
ATOM 677 C CA . ALA A 1 94 ? 16.938 -0.781 11.133 1 97.94 94 ALA A CA 1
ATOM 678 C C . ALA A 1 94 ? 17.672 0.291 11.938 1 97.94 94 ALA A C 1
ATOM 680 O O . ALA A 1 94 ? 18.891 0.42 11.836 1 97.94 94 ALA A O 1
ATOM 681 N N . LEU A 1 95 ? 16.953 1.008 12.727 1 97.25 95 LEU A N 1
ATOM 682 C CA . LEU A 1 95 ? 17.406 2.254 13.336 1 97.25 95 LEU A CA 1
ATOM 683 C C . LEU A 1 95 ? 18.625 2.016 14.227 1 97.25 95 LEU A C 1
ATOM 685 O O . LEU A 1 95 ? 19.625 2.723 14.109 1 97.25 95 LEU A O 1
ATOM 689 N N . PRO A 1 96 ? 18.641 0.983 15.125 1 96 96 PRO A N 1
ATOM 690 C CA . PRO A 1 96 ? 19.812 0.821 15.992 1 96 96 PRO A CA 1
ATOM 691 C C . PRO A 1 96 ? 21.094 0.56 15.219 1 96 96 PRO A C 1
ATOM 693 O O . PRO A 1 96 ? 22.156 1.051 15.602 1 96 96 PRO A O 1
ATOM 696 N N . ILE A 1 97 ? 21.016 -0.102 14.133 1 97.31 97 ILE A N 1
ATOM 697 C CA . ILE A 1 97 ? 22.172 -0.462 13.328 1 97.31 97 ILE A CA 1
ATOM 698 C C . ILE A 1 97 ? 22.703 0.774 12.602 1 97.31 97 ILE A C 1
ATOM 700 O O . ILE A 1 97 ? 23.906 1.046 12.625 1 97.31 97 ILE A O 1
ATOM 704 N N . LEU A 1 98 ? 21.812 1.534 12.031 1 97.38 98 LEU A N 1
ATOM 705 C CA . LEU A 1 98 ? 22.219 2.719 11.281 1 97.38 98 LEU A CA 1
ATOM 706 C C . LEU A 1 98 ? 22.688 3.822 12.219 1 97.38 98 LEU A C 1
ATOM 708 O O . LEU A 1 98 ? 23.641 4.547 11.906 1 97.38 98 LEU A O 1
ATOM 712 N N . SER A 1 99 ? 22.078 3.918 13.367 1 95.38 99 SER A N 1
ATOM 713 C CA . SER A 1 99 ? 22.469 4.914 14.359 1 95.38 99 SER A CA 1
ATOM 714 C C . SER A 1 99 ? 23.875 4.652 14.875 1 95.38 99 SER A C 1
ATOM 716 O O . SER A 1 99 ? 24.656 5.59 15.078 1 95.38 99 SER A O 1
ATOM 718 N N . GLN A 1 100 ? 24.203 3.453 15.078 1 94.69 100 GLN A N 1
ATOM 719 C CA . GLN A 1 100 ? 25.531 3.09 15.57 1 94.69 100 GLN A CA 1
ATOM 720 C C . GLN A 1 100 ? 26.625 3.514 14.594 1 94.69 100 GLN A C 1
ATOM 722 O O . GLN A 1 100 ? 27.75 3.826 15 1 94.69 100 GLN A O 1
ATOM 727 N N . ARG A 1 101 ? 26.281 3.58 13.336 1 95.5 101 ARG A N 1
ATOM 728 C CA . ARG A 1 101 ? 27.25 3.941 12.305 1 95.5 101 ARG A CA 1
ATOM 729 C C . ARG A 1 101 ? 27.078 5.395 11.883 1 95.5 101 ARG A C 1
ATOM 731 O O . ARG A 1 101 ? 27.719 5.852 10.93 1 95.5 101 ARG A O 1
ATOM 738 N N . ASN A 1 102 ? 26.156 6.117 12.531 1 94.38 102 ASN A N 1
ATOM 739 C CA . ASN A 1 102 ? 25.875 7.527 12.281 1 94.38 102 ASN A CA 1
ATOM 740 C C . ASN A 1 102 ? 25.391 7.75 10.852 1 94.38 102 ASN A C 1
ATOM 742 O O . ASN A 1 102 ? 25.781 8.734 10.211 1 94.38 102 ASN A O 1
ATOM 746 N N . ILE A 1 103 ? 24.656 6.785 10.336 1 98 103 ILE A N 1
ATOM 747 C CA . ILE A 1 103 ? 24.031 6.945 9.031 1 98 103 ILE A CA 1
ATOM 748 C C . ILE A 1 103 ? 22.641 7.555 9.203 1 98 103 ILE A C 1
ATOM 750 O O . ILE A 1 103 ? 21.75 6.938 9.789 1 98 103 ILE A O 1
ATOM 754 N N . PRO A 1 104 ? 22.422 8.773 8.711 1 98.5 104 PRO A N 1
ATOM 755 C CA . PRO A 1 104 ? 21.094 9.375 8.836 1 98.5 104 PRO A CA 1
ATOM 756 C C . PRO A 1 104 ? 20.047 8.672 7.977 1 98.5 104 PRO A C 1
ATOM 758 O O . PRO A 1 104 ? 20.375 8.078 6.949 1 98.5 104 PRO A O 1
ATOM 761 N N . ILE A 1 105 ? 18.797 8.781 8.461 1 98.69 105 ILE A N 1
ATOM 762 C CA . ILE A 1 105 ? 17.672 8.164 7.762 1 98.69 105 ILE A CA 1
ATOM 763 C C . ILE A 1 105 ? 16.641 9.234 7.402 1 98.69 105 ILE A C 1
ATOM 765 O O . ILE A 1 105 ? 16.094 9.891 8.289 1 98.69 105 ILE A O 1
ATOM 769 N N . ILE A 1 106 ? 16.406 9.391 6.137 1 98.75 106 ILE A N 1
ATOM 770 C CA . ILE A 1 106 ? 15.25 10.164 5.676 1 98.75 106 ILE A CA 1
ATOM 771 C C . ILE A 1 106 ? 14.047 9.242 5.52 1 98.75 106 ILE A C 1
ATOM 773 O O . ILE A 1 106 ? 13.992 8.438 4.59 1 98.75 106 ILE A O 1
ATOM 777 N N . ILE A 1 107 ? 13.094 9.406 6.41 1 98.19 107 ILE A N 1
ATOM 778 C CA . ILE A 1 107 ? 11.969 8.484 6.543 1 98.19 107 ILE A CA 1
ATOM 779 C C . ILE A 1 107 ? 10.82 8.945 5.648 1 98.19 107 ILE A C 1
ATOM 781 O O . ILE A 1 107 ? 10.422 10.109 5.688 1 98.19 107 ILE A O 1
ATOM 785 N N . SER A 1 108 ? 10.266 8 4.914 1 96.5 108 SER A N 1
ATOM 786 C CA . SER A 1 108 ? 9.305 8.336 3.869 1 96.5 108 SER A CA 1
ATOM 787 C C . SER A 1 108 ? 7.887 8.383 4.418 1 96.5 108 SER A C 1
ATOM 789 O O . SER A 1 108 ? 7.039 9.117 3.898 1 96.5 108 SER A O 1
ATOM 791 N N . ASP A 1 109 ? 7.516 7.555 5.402 1 93.06 109 ASP A N 1
ATOM 792 C CA . ASP A 1 109 ? 6.094 7.551 5.719 1 93.06 109 ASP A CA 1
ATOM 793 C C . ASP A 1 109 ? 5.859 7.25 7.199 1 93.06 109 ASP A C 1
ATOM 795 O O . ASP A 1 109 ? 4.723 7.293 7.676 1 93.06 109 ASP A O 1
ATOM 799 N N . VAL A 1 110 ? 6.738 6.926 8.062 1 91.56 110 VAL A N 1
ATOM 800 C CA . VAL A 1 110 ? 6.551 6.684 9.492 1 91.56 110 VAL A CA 1
ATOM 801 C C . VAL A 1 110 ? 6.543 8.008 10.242 1 91.56 110 VAL A C 1
ATOM 803 O O . VAL A 1 110 ? 7.602 8.578 10.531 1 91.56 110 VAL A O 1
ATOM 806 N N . SER A 1 111 ? 5.289 8.375 10.586 1 88.88 111 SER A N 1
ATOM 807 C CA . SER A 1 111 ? 5.133 9.727 11.102 1 88.88 111 SER A CA 1
ATOM 808 C C . SER A 1 111 ? 5.344 9.773 12.609 1 88.88 111 SER A C 1
ATOM 810 O O . SER A 1 111 ? 5.668 10.82 13.172 1 88.88 111 SER A O 1
ATOM 812 N N . GLU A 1 112 ? 5.07 8.648 13.266 1 85.44 112 GLU A N 1
ATOM 813 C CA . GLU A 1 112 ? 5.188 8.609 14.727 1 85.44 112 GLU A CA 1
ATOM 814 C C . GLU A 1 112 ? 6.477 7.906 15.148 1 85.44 112 GLU A C 1
ATOM 816 O O . GLU A 1 112 ? 6.98 7.031 14.445 1 85.44 112 GLU A O 1
ATOM 821 N N . LEU A 1 113 ? 6.914 8.281 16.344 1 88.88 113 LEU A N 1
ATOM 822 C CA . LEU A 1 113 ? 8.125 7.652 16.859 1 88.88 113 LEU A CA 1
ATOM 823 C C . LEU A 1 113 ? 7.891 6.168 17.125 1 88.88 113 LEU A C 1
ATOM 825 O O . LEU A 1 113 ? 6.844 5.781 17.641 1 88.88 113 LEU A O 1
ATOM 829 N N . THR A 1 114 ? 8.828 5.359 16.688 1 89.12 114 THR A N 1
ATOM 830 C CA . THR A 1 114 ? 8.789 3.936 17 1 89.12 114 THR A CA 1
ATOM 831 C C . THR A 1 114 ? 9.211 3.703 18.453 1 89.12 114 THR A C 1
ATOM 833 O O . THR A 1 114 ? 9.703 4.617 19.125 1 89.12 114 THR A O 1
ATOM 836 N N . LEU A 1 115 ? 9.016 2.475 18.891 1 84.81 115 LEU A N 1
ATOM 837 C CA . LEU A 1 115 ? 9.43 2.131 20.25 1 84.81 115 LEU A CA 1
ATOM 838 C C . LEU A 1 115 ? 10.938 2.283 20.422 1 84.81 115 LEU A C 1
ATOM 840 O O . LEU A 1 115 ? 11.406 2.781 21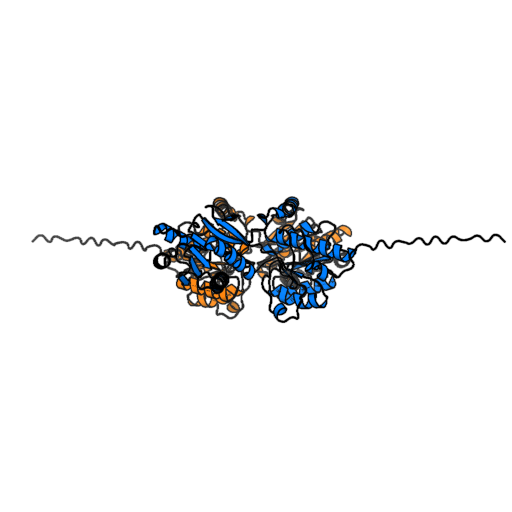.438 1 84.81 115 LEU A O 1
ATOM 844 N N . ALA A 1 116 ? 11.633 1.898 19.359 1 84.88 116 ALA A N 1
ATOM 845 C CA . ALA A 1 116 ? 13.086 2.025 19.406 1 84.88 116 ALA A CA 1
ATOM 846 C C . ALA A 1 116 ? 13.508 3.486 19.531 1 84.88 116 ALA A C 1
ATOM 848 O O . ALA A 1 116 ? 14.445 3.807 20.266 1 84.88 116 ALA A O 1
ATOM 849 N N . GLU A 1 117 ? 12.82 4.348 18.938 1 90.12 117 GLU A N 1
ATOM 850 C CA . GLU A 1 117 ? 13.133 5.773 19 1 90.12 117 GLU A CA 1
ATOM 851 C C . GLU A 1 117 ? 12.812 6.352 20.359 1 90.12 117 GLU A C 1
ATOM 853 O O . GLU A 1 117 ? 13.578 7.152 20.906 1 90.12 117 GLU A O 1
ATOM 858 N N . ARG A 1 118 ? 11.758 5.934 20.906 1 87.56 118 ARG A N 1
ATOM 859 C CA . ARG A 1 118 ? 11.32 6.453 22.203 1 87.56 118 ARG A CA 1
ATOM 860 C C . ARG A 1 118 ? 12.273 6.023 23.312 1 87.56 118 ARG A C 1
ATOM 862 O O . ARG A 1 118 ? 12.43 6.73 24.312 1 87.56 118 ARG A O 1
ATOM 869 N N . ARG A 1 119 ? 12.953 4.941 23.078 1 86.25 119 ARG A N 1
ATOM 870 C CA . ARG A 1 119 ? 13.82 4.379 24.109 1 86.25 119 ARG A CA 1
ATOM 871 C C . ARG A 1 119 ? 15.266 4.832 23.906 1 86.25 119 ARG A C 1
ATOM 873 O O . ARG A 1 119 ? 16.109 4.637 24.781 1 86.25 119 ARG A O 1
ATOM 880 N N . ALA A 1 120 ? 15.5 5.363 22.781 1 85.56 120 ALA A N 1
ATOM 881 C CA . ALA A 1 120 ? 16.875 5.727 22.438 1 85.56 120 ALA A CA 1
ATOM 882 C C . ALA A 1 120 ? 17.203 7.141 22.922 1 85.56 120 ALA A C 1
ATOM 884 O O . ALA A 1 120 ? 16.297 7.957 23.125 1 85.56 120 ALA A O 1
ATOM 885 N N . ALA A 1 121 ? 18.562 7.359 23.094 1 81.69 121 ALA A N 1
ATOM 886 C CA . ALA A 1 121 ? 19.016 8.703 23.438 1 81.69 121 ALA A CA 1
ATOM 887 C C . ALA A 1 121 ? 18.875 9.648 22.234 1 81.69 121 ALA A C 1
ATOM 889 O O . ALA A 1 121 ? 19.156 9.258 21.094 1 81.69 121 ALA A O 1
ATOM 890 N N . SER A 1 122 ? 18.406 10.836 22.484 1 79.56 122 SER A N 1
ATOM 891 C CA . SER A 1 122 ? 18.25 11.867 21.469 1 79.56 122 SER A CA 1
ATOM 892 C C . SER A 1 122 ? 19.5 12.734 21.359 1 79.56 122 SER A C 1
ATOM 894 O O . SER A 1 122 ? 20.266 12.859 22.312 1 79.56 122 SER A O 1
ATOM 896 N N . PRO A 1 123 ? 19.875 13.227 20.109 1 86.56 123 PRO A N 1
ATOM 897 C CA . PRO A 1 123 ? 19.047 13.18 18.922 1 86.56 123 PRO A CA 1
ATOM 898 C C . PRO A 1 123 ? 19.344 11.969 18.031 1 86.56 123 PRO A C 1
ATOM 900 O O . PRO A 1 123 ? 20.5 11.562 17.906 1 86.56 123 PRO A O 1
ATOM 903 N N . LEU A 1 124 ? 18.328 11.414 17.562 1 90 124 LEU A N 1
ATOM 904 C CA . LEU A 1 124 ? 18.453 10.297 16.641 1 90 124 LEU A CA 1
ATOM 905 C C . LEU A 1 124 ? 18.75 10.789 15.219 1 90 124 LEU A C 1
ATOM 907 O O . LEU A 1 124 ? 18.453 11.938 14.883 1 90 124 LEU A O 1
ATOM 911 N N . PRO A 1 125 ? 19.359 9.977 14.422 1 95.81 125 PRO A N 1
ATOM 912 C CA . PRO A 1 125 ? 19.641 10.383 13.047 1 95.81 125 PRO A CA 1
ATOM 913 C C . PRO A 1 125 ? 18.453 10.164 12.109 1 95.81 125 PRO A C 1
ATOM 915 O O . PRO A 1 125 ? 18.609 9.617 11.016 1 95.81 125 PRO A O 1
ATOM 918 N N . THR A 1 126 ? 17.281 10.539 12.602 1 97.12 126 THR A N 1
ATOM 919 C CA . THR A 1 126 ? 16.062 10.344 11.828 1 97.12 126 THR A CA 1
ATOM 920 C C . THR A 1 126 ? 15.484 11.68 11.359 1 97.12 126 THR A C 1
ATOM 922 O O . THR A 1 126 ? 15.523 12.664 12.102 1 97.12 126 THR A O 1
ATOM 925 N N . PHE A 1 127 ? 15.062 11.719 10.133 1 97.81 127 PHE A N 1
ATOM 926 C CA . PHE A 1 127 ? 14.461 12.875 9.484 1 97.81 127 PHE A CA 1
ATOM 927 C C . PHE A 1 127 ? 13.195 12.477 8.734 1 97.81 127 PHE A C 1
ATOM 929 O O . PHE A 1 127 ? 13.25 11.742 7.746 1 97.81 127 PHE A O 1
ATOM 936 N N . ARG A 1 128 ? 12.031 13 9.141 1 97.12 128 ARG A N 1
ATOM 937 C CA . ARG A 1 128 ? 10.742 12.508 8.656 1 97.12 128 ARG A CA 1
ATOM 938 C C . ARG A 1 128 ? 10.156 13.453 7.609 1 97.12 128 ARG A C 1
ATOM 940 O O . ARG A 1 128 ? 10.031 14.656 7.848 1 97.12 128 ARG A O 1
ATOM 947 N N . LEU A 1 129 ? 9.766 12.82 6.441 1 96.38 129 LEU A N 1
ATOM 948 C CA . LEU A 1 129 ? 9.141 13.617 5.387 1 96.38 129 LEU A CA 1
ATOM 949 C C . LEU A 1 129 ? 7.641 13.766 5.633 1 96.38 129 LEU A C 1
ATOM 951 O O . LEU A 1 129 ? 6.996 14.648 5.062 1 96.38 129 LEU A O 1
ATOM 955 N N . THR A 1 130 ? 7.094 12.836 6.371 1 91 130 THR A N 1
ATOM 956 C CA . THR A 1 130 ? 5.668 12.898 6.688 1 91 130 THR A CA 1
ATOM 957 C C . THR A 1 130 ? 5.445 13.547 8.047 1 91 130 THR A C 1
ATOM 959 O O . THR A 1 130 ? 6.344 13.562 8.891 1 91 130 THR A O 1
ATOM 962 N N . THR A 1 131 ? 4.254 14.164 8.023 1 86.06 131 THR A N 1
ATOM 963 C CA . THR A 1 131 ? 3.863 14.758 9.297 1 86.06 131 THR A CA 1
ATOM 964 C C . THR A 1 131 ? 2.682 14.008 9.906 1 86.06 131 THR A C 1
ATOM 966 O O . THR A 1 131 ? 1.862 13.438 9.18 1 86.06 131 THR A O 1
ATOM 969 N N . GLY A 1 132 ? 2.605 13.758 11.172 1 85.25 132 GLY A N 1
ATOM 970 C CA . GLY A 1 132 ? 1.649 12.922 11.875 1 85.25 132 GLY A CA 1
ATOM 971 C C . GLY A 1 132 ? 0.407 13.68 12.312 1 85.25 132 GLY A C 1
ATOM 972 O O . GLY A 1 132 ? 0.133 14.773 11.82 1 85.25 132 GLY A O 1
ATOM 973 N N . LEU A 1 133 ? -0.338 12.984 13.031 1 89.88 133 LEU A N 1
ATOM 974 C CA . LEU A 1 133 ? -1.628 13.477 13.508 1 89.88 133 LEU A CA 1
ATOM 975 C C . LEU A 1 133 ? -1.463 14.773 14.281 1 89.88 133 LEU A C 1
ATOM 977 O O . LEU A 1 133 ? -2.336 15.648 14.234 1 89.88 133 LEU A O 1
ATOM 981 N N . ASN A 1 134 ? -0.307 14.945 14.844 1 91.38 134 ASN A N 1
ATOM 982 C CA . ASN A 1 134 ? -0.079 16.156 15.633 1 91.38 134 ASN A CA 1
ATOM 983 C C . ASN A 1 134 ? -0.12 17.406 14.758 1 91.38 134 ASN A C 1
ATOM 985 O O . ASN A 1 134 ? -0.834 18.359 15.07 1 91.38 134 ASN A O 1
ATOM 989 N N . LYS A 1 135 ? 0.59 17.391 13.688 1 94.12 135 LYS A N 1
ATOM 990 C CA . LYS A 1 135 ? 0.619 18.547 12.805 1 94.12 135 LYS A CA 1
ATOM 991 C C . LYS A 1 135 ? -0.731 18.766 12.125 1 94.12 135 LYS A C 1
ATOM 993 O O . LYS A 1 135 ? -1.138 19.906 11.875 1 94.12 135 LYS A O 1
ATOM 998 N N . GLU A 1 136 ? -1.375 17.688 11.789 1 95.88 136 GLU A N 1
ATOM 999 C CA . GLU A 1 136 ? -2.697 17.828 11.188 1 95.88 136 GLU A CA 1
ATOM 1000 C C . GLU A 1 136 ? -3.674 18.5 12.141 1 95.88 136 GLU A C 1
ATOM 1002 O O . GLU A 1 136 ? -4.383 19.438 11.75 1 95.88 136 GLU A O 1
ATOM 1007 N N . THR A 1 137 ? -3.676 18.078 13.383 1 97.5 137 THR A N 1
ATOM 1008 C CA . THR A 1 137 ? -4.656 18.609 14.328 1 97.5 137 THR A CA 1
ATOM 1009 C C . THR A 1 137 ? -4.273 20 14.789 1 97.5 137 THR A C 1
ATOM 1011 O O . THR A 1 137 ? -5.141 20.828 15.086 1 97.5 137 THR A O 1
ATOM 1014 N N . GLN A 1 138 ? -2.99 20.328 14.82 1 96.81 138 GLN A N 1
ATOM 1015 C CA . GLN A 1 138 ? -2.553 21.703 15.062 1 96.81 138 GLN A CA 1
ATOM 1016 C C . GLN A 1 138 ? -3.049 22.641 13.969 1 96.81 138 GLN A C 1
ATOM 1018 O O . GLN A 1 138 ? -3.59 23.719 14.266 1 96.81 138 GLN A O 1
ATOM 1023 N N . ALA A 1 139 ? -2.879 22.203 12.734 1 97.5 139 ALA A N 1
ATOM 1024 C CA . ALA A 1 139 ? -3.373 23 11.617 1 97.5 139 ALA A CA 1
ATOM 1025 C C . ALA A 1 139 ? -4.891 23.141 11.672 1 97.5 139 ALA A C 1
ATOM 1027 O O . ALA A 1 139 ? -5.43 24.234 11.43 1 97.5 139 ALA A O 1
ATOM 1028 N N . THR A 1 140 ? -5.539 22.031 11.992 1 98.5 140 THR A N 1
ATOM 1029 C CA . THR A 1 140 ? -6.996 22.047 12.094 1 98.5 140 THR A CA 1
ATOM 1030 C C . THR A 1 140 ? -7.453 23.047 13.141 1 98.5 140 THR A C 1
ATOM 1032 O O . THR A 1 140 ? -8.344 23.859 12.875 1 98.5 140 THR A O 1
ATOM 1035 N N . GLY A 1 141 ? -6.852 23 14.289 1 98.19 141 GLY A N 1
ATOM 1036 C CA . GLY A 1 141 ? -7.172 23.969 15.328 1 98.19 141 GLY A CA 1
ATOM 1037 C C . GLY A 1 141 ? -6.945 25.406 14.898 1 98.19 141 GLY A C 1
ATOM 1038 O O . GLY A 1 141 ? -7.75 26.297 15.203 1 98.19 141 GLY A O 1
ATOM 1039 N N . SER A 1 142 ? -5.863 25.625 14.219 1 97.5 142 SER A N 1
ATOM 1040 C CA . SER A 1 142 ? -5.535 26.969 13.766 1 97.5 142 SER A CA 1
ATOM 1041 C C . SER A 1 142 ? -6.562 27.469 12.758 1 97.5 142 SER A C 1
ATOM 1043 O O . SER A 1 142 ? -7.074 28.594 12.891 1 97.5 142 SER A O 1
ATOM 1045 N N . PHE A 1 143 ? -6.895 26.672 11.711 1 98.31 143 PHE A N 1
ATOM 1046 C CA . PHE A 1 143 ? -7.84 27.094 10.68 1 98.31 143 PHE A CA 1
ATOM 1047 C C . PHE A 1 143 ? -9.234 27.281 11.258 1 98.31 143 PHE A C 1
ATOM 1049 O O . PHE A 1 143 ? -9.867 28.312 11.047 1 98.31 143 PHE A O 1
ATOM 1056 N N . LEU A 1 144 ? -9.664 26.297 12.016 1 98.31 144 LEU A N 1
ATOM 1057 C CA . LEU A 1 144 ? -11.023 26.375 12.555 1 98.31 144 LEU A CA 1
ATOM 1058 C C . LEU A 1 144 ? -11.125 27.438 13.633 1 98.31 144 LEU A C 1
ATOM 1060 O O . LEU A 1 144 ? -12.164 28.094 13.781 1 98.31 144 LEU A O 1
ATOM 1064 N N . GLY A 1 145 ? -10.086 27.609 14.438 1 97.94 145 GLY A N 1
ATOM 1065 C CA . GLY A 1 145 ? -10.07 28.688 15.414 1 97.94 145 GLY A CA 1
ATOM 1066 C C . GLY A 1 145 ? -10.289 30.047 14.789 1 97.94 145 GLY A C 1
ATOM 1067 O O . GLY A 1 145 ? -10.992 30.891 15.352 1 97.94 145 GLY A O 1
ATOM 1068 N N . SER A 1 146 ? -9.703 30.234 13.688 1 97.38 146 SER A N 1
ATOM 1069 C CA . SER A 1 146 ? -9.859 31.5 12.969 1 97.38 146 SER A CA 1
ATOM 1070 C C . SER A 1 146 ? -11.219 31.594 12.289 1 97.38 146 SER A C 1
ATOM 1072 O O . SER A 1 146 ? -11.93 32.594 12.43 1 97.38 146 SER A O 1
ATOM 1074 N N . LEU A 1 147 ? -11.703 30.547 11.656 1 97.44 147 LEU A N 1
ATOM 1075 C CA . LEU A 1 147 ? -12.898 30.547 10.82 1 97.44 147 LEU A CA 1
ATOM 1076 C C . LEU A 1 147 ? -14.164 30.5 11.672 1 97.44 147 LEU A C 1
ATOM 1078 O O . LEU A 1 147 ? -15.203 31.016 11.273 1 97.44 147 LEU A O 1
ATOM 1082 N N . TRP A 1 148 ? -13.992 29.828 12.859 1 97.12 148 TRP A N 1
ATOM 1083 C CA . TRP A 1 148 ? -15.203 29.562 13.633 1 97.12 148 TRP A CA 1
ATOM 1084 C C . TRP A 1 148 ? -15.219 30.359 14.93 1 97.12 148 TRP A C 1
ATOM 1086 O O . TRP A 1 148 ? -15.984 30.047 15.844 1 97.12 148 TRP A O 1
ATOM 1096 N N . ARG A 1 149 ? -14.445 31.406 15.047 1 97.31 149 ARG A N 1
ATOM 1097 C CA . ARG A 1 149 ? -14.289 32.188 16.281 1 97.31 149 ARG A CA 1
ATOM 1098 C C . ARG A 1 149 ? -15.633 32.719 16.766 1 97.31 149 ARG A C 1
ATOM 1100 O O . ARG A 1 149 ? -15.898 32.719 17.969 1 97.31 149 ARG A O 1
ATOM 1107 N N . ALA A 1 150 ? -16.547 33.062 15.852 1 97.5 150 ALA A N 1
ATOM 1108 C CA . ALA A 1 150 ? -17.812 33.688 16.234 1 97.5 150 ALA A CA 1
ATOM 1109 C C . ALA A 1 150 ? -18.984 32.75 15.977 1 97.5 150 ALA A C 1
ATOM 1111 O O . ALA A 1 150 ? -20.141 33.156 15.977 1 97.5 150 ALA A O 1
ATOM 1112 N N . GLN A 1 151 ? -18.703 31.5 15.734 1 98.19 151 GLN A N 1
ATOM 1113 C CA . GLN A 1 151 ? -19.734 30.531 15.375 1 98.19 151 GLN A CA 1
ATOM 1114 C C . GLN A 1 151 ? -19.906 29.484 16.469 1 98.19 151 GLN A C 1
ATOM 1116 O O . GLN A 1 151 ? -18.938 29.047 17.078 1 98.19 151 GLN A O 1
ATOM 1121 N N . PRO A 1 152 ? -21.141 29.188 16.766 1 98.62 152 PRO A N 1
ATOM 1122 C CA . PRO A 1 152 ? -21.312 28 17.609 1 98.62 152 PRO A CA 1
ATOM 1123 C C . PRO A 1 152 ? -20.891 26.719 16.891 1 98.62 152 PRO A C 1
ATOM 1125 O O . PRO A 1 152 ? -21.422 26.406 15.812 1 98.62 152 PRO A O 1
ATOM 1128 N N . PHE A 1 153 ? -19.953 25.984 17.469 1 98.88 153 PHE A N 1
ATOM 1129 C CA . PHE A 1 153 ? -19.453 24.781 16.797 1 98.88 153 PHE A CA 1
ATOM 1130 C C . PHE A 1 153 ? -19.484 23.594 17.734 1 98.88 153 PHE A C 1
ATOM 1132 O O . PHE A 1 153 ? -19.531 23.75 18.953 1 98.88 153 PHE A O 1
ATOM 1139 N N . ALA A 1 154 ? -19.562 22.375 17.125 1 98.94 154 ALA A N 1
ATOM 1140 C CA . ALA A 1 154 ? -19.484 21.094 17.828 1 98.94 154 ALA A CA 1
ATOM 1141 C C . ALA A 1 154 ? -18.234 20.312 17.422 1 98.94 154 ALA A C 1
ATOM 1143 O O . ALA A 1 154 ? -17.641 20.578 16.375 1 98.94 154 ALA A O 1
ATOM 1144 N N . ILE A 1 155 ? -17.75 19.422 18.297 1 98.94 155 ILE A N 1
ATOM 1145 C CA . ILE A 1 155 ? -16.719 18.438 18.016 1 98.94 155 ILE A CA 1
ATOM 1146 C C . ILE A 1 155 ? -17.219 17.047 18.328 1 98.94 155 ILE A C 1
ATOM 1148 O O . ILE A 1 155 ? -17.625 16.75 19.453 1 98.94 155 ILE A O 1
ATOM 1152 N N . ILE A 1 156 ? -17.234 16.219 17.266 1 98.88 156 ILE A N 1
ATOM 1153 C CA . ILE A 1 156 ? -17.766 14.875 17.484 1 98.88 156 ILE A CA 1
ATOM 1154 C C . ILE A 1 156 ? -16.797 13.836 16.938 1 98.88 156 ILE A C 1
ATOM 1156 O O . ILE A 1 156 ? -15.883 14.172 16.172 1 98.88 156 ILE A O 1
ATOM 1160 N N . ASP A 1 157 ? -16.875 12.562 17.344 1 98.12 157 ASP A N 1
ATOM 1161 C CA . ASP A 1 157 ? -16.016 11.484 16.875 1 98.12 157 ASP A CA 1
ATOM 1162 C C . ASP A 1 157 ? -16.812 10.195 16.672 1 98.12 157 ASP A C 1
ATOM 1164 O O . ASP A 1 157 ? -17.969 10.102 17.094 1 98.12 157 ASP A O 1
ATOM 1168 N N . ASP A 1 158 ? -16.203 9.219 16.078 1 93.69 158 ASP A N 1
ATOM 1169 C CA . ASP A 1 158 ? -16.922 8.016 15.688 1 93.69 158 ASP A CA 1
ATOM 1170 C C . ASP A 1 158 ? -16.719 6.902 16.719 1 93.69 158 ASP A C 1
ATOM 1172 O O . ASP A 1 158 ? -17.141 5.766 16.5 1 93.69 158 ASP A O 1
ATOM 1176 N N . GLY A 1 159 ? -16.016 7.133 17.75 1 91 159 GLY A N 1
ATOM 1177 C CA . GLY A 1 159 ? -15.836 6.172 18.828 1 91 159 GLY A CA 1
ATOM 1178 C C . GLY A 1 159 ? -14.633 5.273 18.625 1 91 159 GLY A C 1
ATOM 1179 O O . GLY A 1 159 ? -14.203 4.578 19.547 1 91 159 GLY A O 1
ATOM 1180 N N . THR A 1 160 ? -14.023 5.254 17.406 1 83.56 160 THR A N 1
ATOM 1181 C CA . THR A 1 160 ? -12.781 4.508 17.203 1 83.56 160 THR A CA 1
ATOM 1182 C C . THR A 1 160 ? -11.617 5.18 17.922 1 83.56 160 THR A C 1
ATOM 1184 O O . THR A 1 160 ? -11.711 6.348 18.297 1 83.56 160 THR A O 1
ATOM 1187 N N . ILE A 1 161 ? -10.609 4.453 18.094 1 83.25 161 ILE A N 1
ATOM 1188 C CA . ILE A 1 161 ? -9.414 5.008 18.719 1 83.25 161 ILE A CA 1
ATOM 1189 C C . ILE A 1 161 ? -8.914 6.199 17.906 1 83.25 161 ILE A C 1
ATOM 1191 O O . ILE A 1 161 ? -8.641 7.27 18.469 1 83.25 161 ILE A O 1
ATOM 1195 N N . GLU A 1 162 ? -8.844 6.062 16.656 1 85 162 GLU A N 1
ATOM 1196 C CA . GLU A 1 162 ? -8.328 7.113 15.789 1 85 162 GLU A CA 1
ATOM 1197 C C . GLU A 1 162 ? -9.258 8.328 15.781 1 85 162 GLU A C 1
ATOM 1199 O O . GLU A 1 162 ? -8.797 9.469 15.859 1 85 162 GLU A O 1
ATOM 1204 N N . GLY A 1 163 ? -10.555 8.109 15.641 1 92.75 163 GLY A N 1
ATOM 1205 C CA . GLY A 1 163 ? -11.508 9.203 15.633 1 92.75 163 GLY A CA 1
ATOM 1206 C C . GLY A 1 163 ? -11.523 9.992 16.922 1 92.75 163 GLY A C 1
ATOM 1207 O O . GLY A 1 163 ? -11.578 11.227 16.906 1 92.75 163 GLY A O 1
ATOM 1208 N N . ARG A 1 164 ? -11.422 9.32 18.016 1 94.56 164 ARG A N 1
ATOM 1209 C CA . ARG A 1 164 ? -11.383 9.969 19.312 1 94.56 164 ARG A CA 1
ATOM 1210 C C . ARG A 1 164 ? -10.117 10.797 19.484 1 94.56 164 ARG A C 1
ATOM 1212 O O . ARG A 1 164 ? -10.164 11.906 20.016 1 94.56 164 ARG A O 1
ATOM 1219 N N . GLU A 1 165 ? -9.062 10.195 19.016 1 93.38 165 GLU A N 1
ATOM 1220 C CA . GLU A 1 165 ? -7.797 10.922 19.125 1 93.38 165 GLU A CA 1
ATOM 1221 C C . GLU A 1 165 ? -7.816 12.195 18.281 1 93.38 165 GLU A C 1
ATOM 1223 O O . GLU A 1 165 ? -7.371 13.25 18.734 1 93.38 165 GLU A O 1
ATOM 1228 N N . ARG A 1 166 ? -8.328 12.133 17.125 1 96.38 166 ARG A N 1
ATOM 1229 C CA . ARG A 1 166 ? -8.445 13.297 16.266 1 96.38 166 ARG A CA 1
ATOM 1230 C C . ARG A 1 166 ? -9.289 14.391 16.906 1 96.38 166 ARG A C 1
ATOM 1232 O O . ARG A 1 166 ? -8.859 15.539 17 1 96.38 166 ARG A O 1
ATOM 1239 N N . ALA A 1 167 ? -10.453 14.023 17.344 1 98.56 167 ALA A N 1
ATOM 1240 C CA . ALA A 1 167 ? -11.383 14.977 17.938 1 98.56 167 ALA A CA 1
ATOM 1241 C C . ALA A 1 167 ? -10.805 15.594 19.203 1 98.56 167 ALA A C 1
ATOM 1243 O O . ALA A 1 167 ? -10.906 16.797 19.422 1 98.56 167 ALA A O 1
ATOM 1244 N N . ALA A 1 168 ? -10.188 14.766 19.984 1 98.38 168 ALA A N 1
ATOM 1245 C CA . ALA A 1 168 ? -9.625 15.234 21.25 1 98.38 168 ALA A CA 1
ATOM 1246 C C . ALA A 1 168 ? -8.5 16.234 21.016 1 98.38 168 ALA A C 1
ATOM 1248 O O . ALA A 1 168 ? -8.391 17.234 21.734 1 98.38 168 ALA A O 1
ATOM 1249 N N . ARG A 1 169 ? -7.664 15.945 20.078 1 98 169 ARG A N 1
ATOM 1250 C CA . ARG A 1 169 ? -6.539 16.828 19.797 1 98 169 ARG A CA 1
ATOM 1251 C C . ARG A 1 169 ? -7.02 18.156 19.219 1 98 169 ARG A C 1
ATOM 1253 O O . ARG A 1 169 ? -6.492 19.219 19.578 1 98 169 ARG A O 1
ATOM 1260 N N . VAL A 1 170 ? -7.977 18.141 18.375 1 98.75 170 VAL A N 1
ATOM 1261 C CA . VAL A 1 170 ? -8.539 19.375 17.828 1 98.75 170 VAL A CA 1
ATOM 1262 C C . VAL A 1 170 ? -9.188 20.188 18.938 1 98.75 170 VAL A C 1
ATOM 1264 O O . VAL A 1 170 ? -8.984 21.391 19.031 1 98.75 170 VAL A O 1
ATOM 1267 N N . LEU A 1 171 ? -9.953 19.516 19.797 1 98.69 171 LEU A N 1
ATOM 1268 C CA . LEU A 1 171 ? -10.586 20.172 20.922 1 98.69 171 LEU A CA 1
ATOM 1269 C C . LEU A 1 171 ? -9.547 20.859 21.812 1 98.69 171 LEU A C 1
ATOM 1271 O O . LEU A 1 171 ? -9.734 22.016 22.203 1 98.69 171 LEU A O 1
ATOM 1275 N N . ALA A 1 172 ? -8.516 20.188 22.094 1 98.38 172 ALA A N 1
ATOM 1276 C CA . ALA A 1 172 ? -7.461 20.734 22.938 1 98.38 172 ALA A CA 1
ATOM 1277 C C . ALA A 1 172 ? -6.859 22 22.312 1 98.38 172 ALA A C 1
ATOM 1279 O O . ALA A 1 172 ? -6.633 22.984 23.016 1 98.38 172 ALA A O 1
ATOM 1280 N N . ASN A 1 173 ? -6.59 21.938 21.062 1 98.19 173 ASN A N 1
ATOM 1281 C CA . ASN A 1 173 ? -6.031 23.094 20.359 1 98.19 173 ASN A CA 1
ATOM 1282 C C . ASN A 1 173 ? -6.98 24.281 20.391 1 98.19 173 ASN A C 1
ATOM 1284 O O . ASN A 1 173 ? -6.543 25.422 20.578 1 98.19 173 ASN A O 1
ATOM 1288 N N . LEU A 1 174 ? -8.234 24.047 20.219 1 98.5 174 LEU A N 1
ATOM 1289 C CA . LEU A 1 174 ? -9.227 25.125 20.234 1 98.5 174 LEU A CA 1
ATOM 1290 C C . LEU A 1 174 ? -9.375 25.703 21.641 1 98.5 174 LEU A C 1
ATOM 1292 O O . LEU A 1 174 ? -9.5 26.906 21.797 1 98.5 174 LEU A O 1
ATOM 1296 N N . LYS A 1 175 ? -9.336 24.844 22.594 1 97.81 175 LYS A N 1
ATOM 1297 C CA . LYS A 1 175 ? -9.422 25.297 23.984 1 97.81 175 LYS A CA 1
ATOM 1298 C C . LYS A 1 175 ? -8.25 26.203 24.344 1 97.81 175 LYS A C 1
ATOM 1300 O O . LYS A 1 175 ? -8.406 27.172 25.078 1 97.81 175 LYS A O 1
ATOM 1305 N N . GLU A 1 176 ? -7.133 25.906 23.859 1 97.56 176 GLU A N 1
ATOM 1306 C CA . GLU A 1 176 ? -5.957 26.734 24.062 1 97.56 176 GLU A CA 1
ATOM 1307 C C . GLU A 1 176 ? -6.16 28.141 23.484 1 97.56 176 GLU A C 1
ATOM 1309 O O . GLU A 1 176 ? -5.527 29.094 23.938 1 97.56 176 GLU A O 1
ATOM 1314 N N . GLN A 1 177 ? -7.07 28.219 22.578 1 97.81 177 GLN A N 1
ATOM 1315 C CA . GLN A 1 177 ? -7.418 29.5 21.969 1 97.81 177 GLN A CA 1
ATOM 1316 C C . GLN A 1 177 ? -8.648 30.109 22.625 1 97.81 177 GLN A C 1
ATOM 1318 O O . GLN A 1 177 ? -9.242 31.047 22.094 1 97.81 177 GLN A O 1
ATOM 1323 N N . GLN A 1 178 ? -9.078 29.5 23.688 1 97.56 178 GLN A N 1
ATOM 1324 C CA . GLN A 1 178 ? -10.211 29.953 24.484 1 97.56 178 GLN A CA 1
ATOM 1325 C C . GLN A 1 178 ? -11.523 29.781 23.719 1 97.56 178 GLN A C 1
ATOM 1327 O O . GLN A 1 178 ? -12.43 30.609 23.844 1 97.56 178 GLN A O 1
ATOM 1332 N N . LEU A 1 179 ? -11.547 28.859 22.859 1 98.38 179 LEU A N 1
ATOM 1333 C CA . LEU A 1 179 ? -12.766 28.484 22.156 1 98.38 179 LEU A CA 1
ATOM 1334 C C . LEU A 1 179 ? -13.336 27.188 22.703 1 98.38 179 LEU A C 1
ATOM 1336 O O . LEU A 1 179 ? -12.609 26.203 22.875 1 98.38 179 LEU A O 1
ATOM 1340 N N . GLN A 1 180 ? -14.641 27.219 22.969 1 97.88 180 GLN A N 1
ATOM 1341 C CA . GLN A 1 180 ? -15.312 26.047 23.516 1 97.88 180 GLN A CA 1
ATOM 1342 C C . GLN A 1 180 ? -16.469 25.609 22.625 1 97.88 180 GLN A C 1
ATOM 1344 O O . GLN A 1 180 ? -17.281 26.438 22.203 1 97.88 180 GLN A O 1
ATOM 1349 N N . PRO A 1 181 ? -16.5 24.344 22.359 1 98.75 181 PRO A N 1
ATOM 1350 C CA . PRO A 1 181 ? -17.656 23.891 21.594 1 98.75 181 PRO A CA 1
ATOM 1351 C C . PRO A 1 181 ? -18.953 23.938 22.391 1 98.75 181 PRO A C 1
ATOM 1353 O O . PRO A 1 181 ? -18.938 23.766 23.609 1 98.75 181 PRO A O 1
ATOM 1356 N N . VAL A 1 182 ? -20.078 24.109 21.734 1 98.69 182 VAL A N 1
ATOM 1357 C CA . VAL A 1 182 ? -21.391 24.125 22.375 1 98.69 182 VAL A CA 1
ATOM 1358 C C . VAL A 1 182 ? -21.891 22.688 22.562 1 98.69 182 VAL A C 1
ATOM 1360 O O . VAL A 1 182 ? -22.844 22.453 23.312 1 98.69 182 VAL A O 1
ATOM 1363 N N . PHE A 1 183 ? -21.203 21.75 21.859 1 98.38 183 PHE A N 1
ATOM 1364 C CA . PHE A 1 183 ? -21.656 20.359 21.859 1 98.38 183 PHE A CA 1
ATOM 1365 C C . PHE A 1 183 ? -20.5 19.406 21.531 1 98.38 183 PHE A C 1
ATOM 1367 O O . PHE A 1 183 ? -19.688 19.703 20.641 1 98.38 183 PHE A O 1
ATOM 1374 N N . THR A 1 184 ? -20.234 18.344 22.344 1 98.69 184 THR A N 1
ATOM 1375 C CA . THR A 1 184 ? -19.344 17.219 22.047 1 98.69 184 THR A CA 1
ATOM 1376 C C . THR A 1 184 ? -20.094 15.891 22.156 1 98.69 184 THR A C 1
ATOM 1378 O O . THR A 1 184 ? -21 15.758 22.969 1 98.69 184 THR A O 1
ATOM 1381 N N . ASP A 1 185 ? -19.75 15 21.281 1 98.25 185 ASP A N 1
ATOM 1382 C CA . ASP A 1 185 ? -20.453 13.727 21.312 1 98.25 185 ASP A CA 1
ATOM 1383 C C . ASP A 1 185 ? -19.688 12.648 20.562 1 98.25 185 ASP A C 1
ATOM 1385 O O . ASP A 1 185 ? -18.719 12.945 19.844 1 98.25 185 ASP A O 1
ATOM 1389 N N . THR A 1 186 ? -19.938 11.406 20.906 1 97.88 186 THR A N 1
ATOM 1390 C CA . THR A 1 186 ? -19.562 10.242 20.125 1 97.88 186 THR A CA 1
ATOM 1391 C C . THR A 1 186 ? -20.766 9.672 19.391 1 97.88 186 THR A C 1
ATOM 1393 O O . THR A 1 186 ? -21.734 9.227 20.016 1 97.88 186 THR A O 1
ATOM 1396 N N . TYR A 1 187 ? -20.719 9.727 18.094 1 97.31 187 TYR A N 1
ATOM 1397 C CA . TYR A 1 187 ? -21.859 9.258 17.312 1 97.31 187 TYR A CA 1
ATOM 1398 C C . TYR A 1 187 ? -21.719 7.785 16.953 1 97.31 187 TYR A C 1
ATOM 1400 O O . TYR A 1 187 ? -20.641 7.199 17.156 1 97.31 187 TYR A O 1
ATOM 1408 N N . ARG A 1 188 ? -22.766 7.223 16.5 1 90.5 188 ARG A N 1
ATOM 1409 C CA . ARG A 1 188 ? -22.75 5.852 15.992 1 90.5 188 ARG A CA 1
ATOM 1410 C C . ARG A 1 188 ? -22.359 5.824 14.516 1 90.5 188 ARG A C 1
ATOM 1412 O O . ARG A 1 188 ? -23.094 6.309 13.664 1 90.5 188 ARG A O 1
ATOM 1419 N N . PRO A 1 189 ? -21.234 5.223 14.188 1 89.81 189 PRO A N 1
ATOM 1420 C CA . PRO A 1 189 ? -20.812 5.207 12.789 1 89.81 189 PRO A CA 1
ATOM 1421 C C . PRO A 1 189 ? -21.547 4.16 11.961 1 89.81 189 PRO A C 1
ATOM 1423 O O . PRO A 1 189 ? -22.203 3.275 12.516 1 89.81 189 PRO A O 1
ATOM 1426 N N . GLY A 1 190 ? -21.5 4.32 10.641 1 82.69 190 GLY A N 1
ATOM 1427 C CA . GLY A 1 190 ? -21.969 3.299 9.719 1 82.69 190 GLY A CA 1
ATOM 1428 C C . GLY A 1 190 ? -23.453 3.393 9.438 1 82.69 190 GLY A C 1
ATOM 1429 O O . GLY A 1 190 ? -24.016 2.541 8.742 1 82.69 190 GLY A O 1
ATOM 1430 N N . LEU A 1 191 ? -24.125 4.402 10 1 88.44 191 LEU A N 1
ATOM 1431 C CA . LEU A 1 191 ? -25.547 4.57 9.727 1 88.44 191 LEU A CA 1
ATOM 1432 C C . LEU A 1 191 ? -25.766 5.348 8.438 1 88.44 191 LEU A C 1
ATOM 1434 O O . LEU A 1 191 ? -25.047 6.301 8.148 1 88.44 191 LEU A O 1
ATOM 1438 N N . ASP A 1 192 ? -26.766 4.906 7.684 1 86.12 192 ASP A N 1
ATOM 1439 C CA . ASP A 1 192 ? -27.125 5.598 6.445 1 86.12 192 ASP A CA 1
ATOM 1440 C C . ASP A 1 192 ? -27.625 7.008 6.73 1 86.12 192 ASP A C 1
ATOM 1442 O O . ASP A 1 192 ? -27.453 7.914 5.91 1 86.12 192 ASP A O 1
ATOM 1446 N N . LYS A 1 193 ? -28.344 7.059 7.836 1 93.75 193 LYS A N 1
ATOM 1447 C CA . LYS A 1 193 ? -28.891 8.344 8.273 1 93.75 193 LYS A CA 1
ATOM 1448 C C . LYS A 1 193 ? -28.438 8.672 9.695 1 93.75 193 LYS A C 1
ATOM 1450 O O . LYS A 1 193 ? -28.359 7.789 10.547 1 93.75 193 LYS A O 1
ATOM 1455 N N . GLN A 1 194 ? -28.125 9.883 9.805 1 97.25 194 GLN A N 1
ATOM 1456 C CA . GLN A 1 194 ? -27.688 10.367 11.109 1 97.25 194 GLN A CA 1
ATOM 1457 C C . GLN A 1 194 ? -28.656 11.406 11.664 1 97.25 194 GLN A C 1
ATOM 1459 O O . GLN A 1 194 ? -28.234 12.43 12.203 1 97.25 194 GLN A O 1
ATOM 1464 N N . ASN A 1 195 ? -29.953 11.164 11.5 1 97.94 195 ASN A N 1
ATOM 1465 C CA . ASN A 1 195 ? -30.969 12.148 11.836 1 97.94 195 ASN A CA 1
ATOM 1466 C C . ASN A 1 195 ? -30.953 12.484 13.328 1 97.94 195 ASN A C 1
ATOM 1468 O O . ASN A 1 195 ? -31.078 13.648 13.711 1 97.94 195 ASN A O 1
ATOM 1472 N N . ALA A 1 196 ? -30.844 11.43 14.148 1 98 196 ALA A N 1
ATOM 1473 C CA . ALA A 1 196 ? -30.844 11.664 15.586 1 98 196 ALA A CA 1
ATOM 1474 C C . ALA A 1 196 ? -29.656 12.539 15.992 1 98 196 ALA A C 1
ATOM 1476 O O . ALA A 1 196 ? -29.797 13.43 16.844 1 98 196 ALA A O 1
ATOM 1477 N N . LEU A 1 197 ? -28.516 12.242 15.445 1 98.5 197 LEU A N 1
ATOM 1478 C CA . LEU A 1 197 ? -27.328 13.039 15.711 1 98.5 197 LEU A CA 1
ATOM 1479 C C . LEU A 1 197 ? -27.531 14.492 15.281 1 98.5 197 LEU A C 1
ATOM 1481 O O . LEU A 1 197 ? -27.234 15.414 16.047 1 98.5 197 LEU A O 1
ATOM 1485 N N . VAL A 1 198 ? -28.031 14.719 14.055 1 98.62 198 VAL A N 1
ATOM 1486 C CA . VAL A 1 198 ? -28.234 16.062 13.523 1 98.62 198 VAL A CA 1
ATOM 1487 C C . VAL A 1 198 ? -29.266 16.812 14.383 1 98.62 198 VAL A C 1
ATOM 1489 O O . VAL A 1 198 ? -29.109 18.016 14.641 1 98.62 198 VAL A O 1
ATOM 1492 N N . SER A 1 199 ? -30.266 16.078 14.805 1 98.44 199 SER A N 1
ATOM 1493 C CA . SER A 1 199 ? -31.25 16.688 15.695 1 98.44 199 SER A CA 1
ATOM 1494 C C . SER A 1 199 ? -30.594 17.156 17 1 98.44 199 SER A C 1
ATOM 1496 O O . SER A 1 199 ? -30.953 18.203 17.531 1 98.44 199 SER A O 1
ATOM 1498 N N . ARG A 1 200 ? -29.688 16.391 17.547 1 98.5 200 ARG A N 1
ATOM 1499 C CA . ARG A 1 200 ? -29 16.781 18.766 1 98.5 200 ARG A CA 1
ATOM 1500 C C . ARG A 1 200 ? -28.078 17.984 18.516 1 98.5 200 ARG A C 1
ATOM 1502 O O . ARG A 1 200 ? -27.984 18.875 19.359 1 98.5 200 ARG A O 1
ATOM 1509 N N . LEU A 1 201 ? -27.406 18.016 17.375 1 98.81 201 LEU A N 1
ATOM 1510 C CA . LEU A 1 201 ? -26.594 19.172 16.984 1 98.81 201 LEU A CA 1
ATOM 1511 C C . LEU A 1 201 ? -27.453 20.438 16.906 1 98.81 201 LEU A C 1
ATOM 1513 O O . LEU A 1 201 ? -27.062 21.484 17.422 1 98.81 201 LEU A O 1
ATOM 1517 N N . ARG A 1 202 ? -28.625 20.328 16.312 1 98.56 202 ARG A N 1
ATOM 1518 C CA . ARG A 1 202 ? -29.562 21.438 16.188 1 98.56 202 ARG A CA 1
ATOM 1519 C C . ARG A 1 202 ? -30.016 21.922 17.547 1 98.56 202 ARG A C 1
ATOM 1521 O O . ARG A 1 202 ? -30.031 23.125 17.812 1 98.56 202 ARG A O 1
ATOM 1528 N N . ARG A 1 203 ? -30.406 21.016 18.391 1 98.44 203 ARG A N 1
ATOM 1529 C CA . ARG A 1 203 ? -30.875 21.375 19.734 1 98.44 203 ARG A CA 1
ATOM 1530 C C . ARG A 1 203 ? -29.781 22.109 20.516 1 98.44 203 ARG A C 1
ATOM 1532 O O . ARG A 1 203 ? -30.062 23 21.297 1 98.44 203 ARG A O 1
ATOM 1539 N N . ALA A 1 204 ? -28.547 21.734 20.281 1 98.62 204 ALA A N 1
ATOM 1540 C CA . ALA A 1 204 ? -27.406 22.344 20.969 1 98.6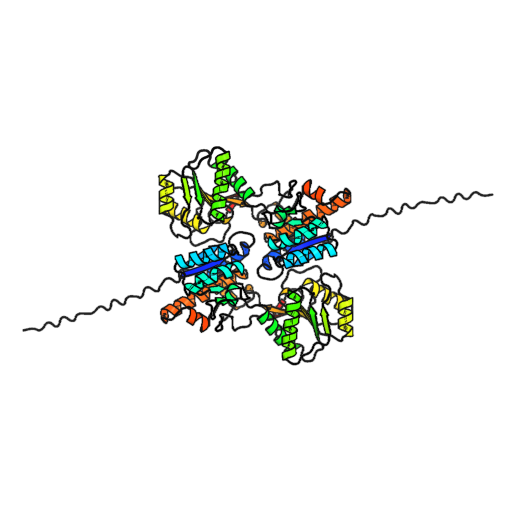2 204 ALA A CA 1
ATOM 1541 C C . ALA A 1 204 ? -27.062 23.703 20.359 1 98.62 204 ALA A C 1
ATOM 1543 O O . ALA A 1 204 ? -26.297 24.469 20.938 1 98.62 204 ALA A O 1
ATOM 1544 N N . GLY A 1 205 ? -27.625 23.984 19.203 1 98.31 205 GLY A N 1
ATOM 1545 C CA . GLY A 1 205 ? -27.406 25.266 18.531 1 98.31 205 GLY A CA 1
ATOM 1546 C C . GLY A 1 205 ? -26.141 25.281 17.688 1 98.31 205 GLY A C 1
ATOM 1547 O O . GLY A 1 205 ? -25.688 26.344 17.25 1 98.31 205 GLY A O 1
ATOM 1548 N N . ALA A 1 206 ? -25.562 24.094 17.406 1 98.81 206 ALA A N 1
ATOM 1549 C CA . ALA A 1 206 ? -24.328 24.031 16.609 1 98.81 206 ALA A CA 1
ATOM 1550 C C . ALA A 1 206 ? -24.609 24.312 15.141 1 98.81 206 ALA A C 1
ATOM 1552 O O . ALA A 1 206 ? -25.469 23.656 14.531 1 98.81 206 ALA A O 1
ATOM 1553 N N . THR A 1 207 ? -23.922 25.266 14.586 1 98.69 207 THR A N 1
ATOM 1554 C CA . THR A 1 207 ? -24.031 25.547 13.164 1 98.69 207 THR A CA 1
ATOM 1555 C C . THR A 1 207 ? -22.812 25.016 12.406 1 98.69 207 THR A C 1
ATOM 1557 O O . THR A 1 207 ? -22.812 24.938 11.18 1 98.69 207 THR A O 1
ATOM 1560 N N . HIS A 1 208 ? -21.766 24.75 13.125 1 98.81 208 HIS A N 1
ATOM 1561 C CA . HIS A 1 208 ? -20.516 24.188 12.641 1 98.81 208 HIS A CA 1
ATOM 1562 C C . HIS A 1 208 ? -20.141 22.922 13.414 1 98.81 208 HIS A C 1
ATOM 1564 O O . HIS A 1 208 ? -20.391 22.844 14.617 1 98.81 208 HIS A O 1
ATOM 1570 N N . VAL A 1 209 ? -19.531 21.891 12.656 1 98.94 209 VAL A N 1
ATOM 1571 C CA . VAL A 1 209 ? -19.156 20.672 13.367 1 98.94 209 VAL A CA 1
ATOM 1572 C C . VAL A 1 209 ? -17.859 20.094 12.773 1 98.94 209 VAL A C 1
ATOM 1574 O O . VAL A 1 209 ? -17.75 19.953 11.547 1 98.94 209 VAL A O 1
ATOM 1577 N N . TYR A 1 210 ? -16.875 19.875 13.609 1 98.88 210 TYR A N 1
ATOM 1578 C CA . TYR A 1 210 ? -15.742 19.047 13.242 1 98.88 210 TYR A CA 1
ATOM 1579 C C . TYR A 1 210 ? -16 17.578 13.578 1 98.88 210 TYR A C 1
ATOM 1581 O O . TYR A 1 210 ? -16.453 17.266 14.68 1 98.88 210 TYR A O 1
ATOM 1589 N N . VAL A 1 211 ? -15.688 16.719 12.633 1 98.88 211 VAL A N 1
ATOM 1590 C CA . VAL A 1 211 ? -15.961 15.305 12.789 1 98.88 211 VAL A CA 1
ATOM 1591 C C . VAL A 1 211 ? -14.648 14.516 12.742 1 98.88 211 VAL A C 1
ATOM 1593 O O . VAL A 1 211 ? -13.992 14.461 11.703 1 98.88 211 VAL A O 1
ATOM 1596 N N . GLY A 1 212 ? -14.219 13.945 13.898 1 97.62 212 GLY A N 1
ATOM 1597 C CA . GLY A 1 212 ? -13.195 12.914 13.898 1 97.62 212 GLY A CA 1
ATOM 1598 C C . GLY A 1 212 ? -13.703 11.57 13.414 1 97.62 212 GLY A C 1
ATOM 1599 O O . GLY A 1 212 ? -13.977 10.68 14.219 1 97.62 212 GLY A O 1
ATOM 1600 N N . GLY A 1 213 ? -13.773 11.461 12.109 1 94.38 213 GLY A N 1
ATOM 1601 C CA . GLY A 1 213 ? -14.359 10.258 11.539 1 94.38 213 GLY A CA 1
ATOM 1602 C C . GLY A 1 213 ? -14.125 10.141 10.047 1 94.38 213 GLY A C 1
ATOM 1603 O O . GLY A 1 213 ? -13.359 10.906 9.469 1 94.38 213 GLY A O 1
ATOM 1604 N N . GLU A 1 214 ? -14.758 9.117 9.453 1 91.56 214 GLU A N 1
ATOM 1605 C CA . GLU A 1 214 ? -14.484 8.734 8.07 1 91.56 214 GLU A CA 1
ATOM 1606 C C . GLU A 1 214 ? -15.422 9.461 7.102 1 91.56 214 GLU A C 1
ATOM 1608 O O . GLU A 1 214 ? -16.469 9.977 7.508 1 91.56 214 GLU A O 1
ATOM 1613 N N . ARG A 1 215 ? -15 9.422 5.836 1 93.25 215 ARG A N 1
ATOM 1614 C CA . ARG A 1 215 ? -15.672 10.164 4.773 1 93.25 215 ARG A CA 1
ATOM 1615 C C . ARG A 1 215 ? -17.141 9.773 4.676 1 93.25 215 ARG A C 1
ATOM 1617 O O . ARG A 1 215 ? -18.016 10.633 4.605 1 93.25 215 ARG A O 1
ATOM 1624 N N . ASP A 1 216 ? -17.453 8.492 4.762 1 91.06 216 ASP A N 1
ATOM 1625 C CA . ASP A 1 216 ? -18.828 8.031 4.555 1 91.06 216 ASP A CA 1
ATOM 1626 C C . ASP A 1 216 ? -19.75 8.523 5.676 1 91.06 216 ASP A C 1
ATOM 1628 O O . ASP A 1 216 ? -20.906 8.875 5.43 1 91.06 216 ASP A O 1
ATOM 1632 N N . ASP A 1 217 ? -19.234 8.516 6.863 1 94.56 217 ASP A N 1
ATOM 1633 C CA . ASP A 1 217 ? -20.016 9.031 7.98 1 94.56 217 ASP A CA 1
ATOM 1634 C C . ASP A 1 217 ? -20.266 10.531 7.832 1 94.56 217 ASP A C 1
ATOM 1636 O O . ASP A 1 217 ? -21.375 11.008 8.086 1 94.56 217 ASP A O 1
ATOM 1640 N N . ILE A 1 218 ? -19.25 11.195 7.461 1 97.69 218 ILE A N 1
ATOM 1641 C CA . ILE A 1 218 ? -19.359 12.648 7.301 1 97.69 218 ILE A CA 1
ATOM 1642 C C . ILE A 1 218 ? -20.359 12.969 6.203 1 97.69 218 ILE A C 1
ATOM 1644 O O . ILE A 1 218 ? -21.172 13.891 6.348 1 97.69 218 ILE A O 1
ATOM 1648 N N . ALA A 1 219 ? -20.312 12.203 5.145 1 96.88 219 ALA A N 1
ATOM 1649 C CA . ALA A 1 219 ? -21.297 12.367 4.066 1 96.88 219 ALA A CA 1
ATOM 1650 C C . ALA A 1 219 ? -22.719 12.109 4.566 1 96.88 219 ALA A C 1
ATOM 1652 O O . ALA A 1 219 ? -23.641 12.844 4.219 1 96.88 219 ALA A O 1
ATOM 1653 N N . ALA A 1 220 ? -22.906 11.102 5.367 1 96.25 220 ALA A N 1
ATOM 1654 C CA . ALA A 1 220 ? -24.219 10.766 5.918 1 96.25 220 ALA A CA 1
ATOM 1655 C C . ALA A 1 220 ? -24.719 11.883 6.828 1 96.25 220 ALA A C 1
ATOM 1657 O O . ALA A 1 220 ? -25.906 12.219 6.812 1 96.25 220 ALA A O 1
ATOM 1658 N N . ILE A 1 221 ? -23.828 12.43 7.59 1 98.25 221 ILE A N 1
ATOM 1659 C CA . ILE A 1 221 ? -24.188 13.539 8.469 1 98.25 221 ILE A CA 1
ATOM 1660 C C . ILE A 1 221 ? -24.656 14.727 7.633 1 98.25 221 ILE A C 1
ATOM 1662 O O . ILE A 1 221 ? -25.688 15.336 7.926 1 98.25 221 ILE A O 1
ATOM 1666 N N . GLY A 1 222 ? -23.938 15.094 6.609 1 98.12 222 GLY A N 1
ATOM 1667 C CA . GLY A 1 222 ? -24.328 16.172 5.715 1 98.12 222 GLY A CA 1
ATOM 1668 C C . GLY A 1 222 ? -25.672 15.922 5.039 1 98.12 222 GLY A C 1
ATOM 1669 O O . GLY A 1 222 ? -26.5 16.828 4.949 1 98.12 222 GLY A O 1
ATOM 1670 N N . ALA A 1 223 ? -25.875 14.672 4.582 1 96.94 223 ALA A N 1
ATOM 1671 C CA . ALA A 1 223 ? -27.125 14.312 3.932 1 96.94 223 ALA A CA 1
ATOM 1672 C C . ALA A 1 223 ? -28.297 14.453 4.895 1 96.94 223 ALA A C 1
ATOM 1674 O O . ALA A 1 223 ? -29.359 14.961 4.52 1 96.94 223 ALA A O 1
ATOM 1675 N N . SER A 1 224 ? -28.094 13.984 6.09 1 98.19 224 SER A N 1
ATOM 1676 C CA . SER A 1 224 ? -29.141 14.094 7.102 1 98.19 224 SER A CA 1
ATOM 1677 C C . SER A 1 224 ? -29.438 15.555 7.426 1 98.19 224 SER A C 1
ATOM 1679 O O . SER A 1 224 ? -30.609 15.93 7.59 1 98.19 224 SER A O 1
ATOM 1681 N N . ALA A 1 225 ? -28.406 16.344 7.547 1 98.5 225 ALA A N 1
ATOM 1682 C CA . ALA A 1 225 ? -28.609 17.766 7.805 1 98.5 225 ALA A CA 1
ATOM 1683 C C . ALA A 1 225 ? -29.422 18.422 6.695 1 98.5 225 ALA A C 1
ATOM 1685 O O . ALA A 1 225 ? -30.344 19.188 6.965 1 98.5 225 ALA A O 1
ATOM 1686 N N . ALA A 1 226 ? -29.078 18.109 5.484 1 97.19 226 ALA A N 1
ATOM 1687 C CA . ALA A 1 226 ? -29.812 18.641 4.34 1 97.19 226 ALA A CA 1
ATOM 1688 C C . ALA A 1 226 ? -31.266 18.188 4.371 1 97.19 226 ALA A C 1
ATOM 1690 O O . ALA A 1 226 ? -32.188 18.984 4.145 1 97.19 226 ALA A O 1
ATOM 1691 N N . ALA A 1 227 ? -31.469 16.922 4.637 1 96.69 227 ALA A N 1
ATOM 1692 C CA . ALA A 1 227 ? -32.812 16.344 4.668 1 96.69 227 ALA A CA 1
ATOM 1693 C C . ALA A 1 227 ? -33.688 17.031 5.734 1 96.69 227 ALA A C 1
ATOM 1695 O O . ALA A 1 227 ? -34.875 17.172 5.562 1 96.69 227 ALA A O 1
ATOM 1696 N N . LEU A 1 228 ? -33.094 17.438 6.754 1 97.88 228 LEU A N 1
ATOM 1697 C CA . LEU A 1 228 ? -33.781 18.062 7.863 1 97.88 228 LEU A CA 1
ATOM 1698 C C . LEU A 1 228 ? -33.781 19.594 7.711 1 97.88 228 LEU A C 1
ATOM 1700 O O . LEU A 1 228 ? -34.156 20.312 8.633 1 97.88 228 LEU A O 1
ATOM 1704 N N . ASN A 1 229 ? -33.312 20.062 6.578 1 97.62 229 ASN A N 1
ATOM 1705 C CA . ASN A 1 229 ? -33.219 21.5 6.281 1 97.62 229 ASN A CA 1
ATOM 1706 C C . ASN A 1 229 ? -32.469 22.25 7.379 1 97.62 229 ASN A C 1
ATOM 1708 O O . ASN A 1 229 ? -32.938 23.281 7.863 1 97.62 229 ASN A O 1
ATOM 1712 N N . TYR A 1 230 ? -31.422 21.672 7.871 1 98.19 230 TYR A N 1
ATOM 1713 C CA . TYR A 1 230 ? -30.547 22.297 8.859 1 98.19 230 TYR A CA 1
ATOM 1714 C C . TYR A 1 230 ? -29.203 22.656 8.258 1 98.19 230 TYR A C 1
ATOM 1716 O O . TYR A 1 230 ? -28.359 21.781 8.039 1 98.19 230 TYR A O 1
ATOM 1724 N N . PRO A 1 231 ? -29 23.938 7.992 1 97.38 231 PRO A N 1
ATOM 1725 C CA . PRO A 1 231 ? -27.688 24.312 7.457 1 97.38 231 PRO A CA 1
ATOM 1726 C C . PRO A 1 231 ? -26.562 24 8.43 1 97.38 231 PRO A C 1
ATOM 1728 O O . PRO A 1 231 ? -26.578 24.453 9.578 1 97.38 231 PRO A O 1
ATOM 1731 N N . LEU A 1 232 ? -25.625 23.219 8.047 1 98.31 232 LEU A N 1
ATOM 1732 C CA . LEU A 1 232 ? -24.5 22.766 8.875 1 98.31 232 LEU A CA 1
ATOM 1733 C C . LEU A 1 232 ? -23.203 22.797 8.094 1 98.31 232 LEU A C 1
ATOM 1735 O O . LEU A 1 232 ? -23.078 22.172 7.035 1 98.31 232 LEU A O 1
ATOM 1739 N N . VAL A 1 233 ? -22.25 23.594 8.562 1 98.31 233 VAL A N 1
ATOM 1740 C CA . VAL A 1 233 ? -20.906 23.562 8.008 1 98.31 233 VAL A CA 1
ATOM 1741 C C . VAL A 1 233 ? -20.109 22.422 8.641 1 98.31 233 VAL A C 1
ATOM 1743 O O . VAL A 1 233 ? -19.984 22.344 9.867 1 98.31 233 VAL A O 1
ATOM 1746 N N . ILE A 1 234 ? -19.562 21.5 7.797 1 98.81 234 ILE A N 1
ATOM 1747 C CA . ILE A 1 234 ? -18.891 20.312 8.305 1 98.81 234 ILE A CA 1
ATOM 1748 C C . ILE A 1 234 ? -17.422 20.344 7.934 1 98.81 234 ILE A C 1
ATOM 1750 O O . ILE A 1 234 ? -17.062 20.719 6.812 1 98.81 234 ILE A O 1
ATOM 1754 N N . ALA A 1 235 ? -16.562 20.031 8.914 1 98.81 235 ALA A N 1
ATOM 1755 C CA . ALA A 1 235 ? -15.133 19.922 8.695 1 98.81 235 ALA A CA 1
ATOM 1756 C C . ALA A 1 235 ? -14.617 18.562 9.172 1 98.81 235 ALA A C 1
ATOM 1758 O O . ALA A 1 235 ? -15.18 17.953 10.078 1 98.81 235 ALA A O 1
ATOM 1759 N N . GLY A 1 236 ? -13.602 18.062 8.523 1 98.5 236 GLY A N 1
ATOM 1760 C CA . GLY A 1 236 ? -12.906 16.844 8.898 1 98.5 236 GLY A CA 1
ATOM 1761 C C . GLY A 1 236 ? -11.422 16.875 8.57 1 98.5 236 GLY A C 1
ATOM 1762 O O . GLY A 1 236 ? -10.906 17.891 8.125 1 98.5 236 GLY A O 1
ATOM 1763 N N . GLY A 1 237 ? -10.766 15.781 8.938 1 96.88 237 GLY A N 1
ATOM 1764 C CA . GLY A 1 237 ? -9.352 15.625 8.648 1 96.88 237 GLY A CA 1
ATOM 1765 C C . GLY A 1 237 ? -9.094 14.812 7.391 1 96.88 237 GLY A C 1
ATOM 1766 O O . GLY A 1 237 ? -9.93 14.766 6.488 1 96.88 237 GLY A O 1
ATOM 1767 N N . SER A 1 238 ? -7.898 14.219 7.367 1 93.81 238 SER A N 1
ATOM 1768 C CA . SER A 1 238 ? -7.395 13.547 6.18 1 93.81 238 SER A CA 1
ATOM 1769 C C . SER A 1 238 ? -8.211 12.297 5.859 1 93.81 238 SER A C 1
ATOM 1771 O O . SER A 1 238 ? -8.148 11.773 4.746 1 93.81 238 SER A O 1
ATOM 1773 N N . LEU A 1 239 ? -8.945 11.805 6.82 1 92 239 LEU A N 1
ATOM 1774 C CA . LEU A 1 239 ? -9.789 10.633 6.578 1 92 239 LEU A CA 1
ATOM 1775 C C . LEU A 1 239 ? -10.875 10.953 5.559 1 92 239 LEU A C 1
ATOM 1777 O O . LEU A 1 239 ? -11.5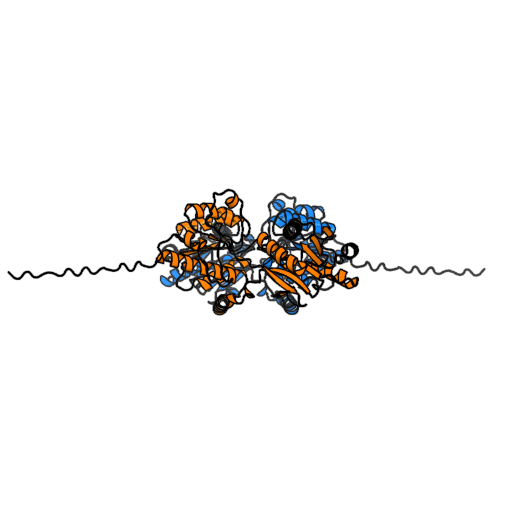16 10.047 5.027 1 92 239 LEU A O 1
ATOM 1781 N N . LEU A 1 240 ? -11.031 12.227 5.207 1 94.56 240 LEU A N 1
ATOM 1782 C CA . LEU A 1 240 ? -11.969 12.641 4.168 1 94.56 240 LEU A CA 1
ATOM 1783 C C . LEU A 1 240 ? -11.422 12.32 2.783 1 94.56 240 LEU A C 1
ATOM 1785 O O . LEU A 1 240 ? -12.172 12.273 1.809 1 94.56 240 LEU A O 1
ATOM 1789 N N . ASP A 1 241 ? -10.141 12.164 2.703 1 89.88 241 ASP A N 1
ATOM 1790 C CA . ASP A 1 241 ? -9.516 11.82 1.428 1 89.88 241 ASP A CA 1
ATOM 1791 C C . ASP A 1 241 ? -9.617 10.328 1.145 1 89.88 241 ASP A C 1
ATOM 1793 O O . ASP A 1 241 ? -8.609 9.617 1.138 1 89.88 241 ASP A O 1
ATOM 1797 N N . ALA A 1 242 ? -10.781 9.844 0.917 1 87.62 242 ALA A N 1
ATOM 1798 C CA . ALA A 1 242 ? -11.102 8.438 0.69 1 87.62 242 ALA A CA 1
ATOM 1799 C C . ALA A 1 242 ? -12.055 8.273 -0.491 1 87.62 242 ALA A C 1
ATOM 1801 O O . ALA A 1 242 ? -12.641 9.25 -0.958 1 87.62 242 ALA A O 1
ATOM 1802 N N . ALA A 1 243 ? -12.109 7.023 -0.961 1 82.38 243 ALA A N 1
ATOM 1803 C CA . ALA A 1 243 ? -13.039 6.707 -2.043 1 82.38 243 ALA A CA 1
ATOM 1804 C C . ALA A 1 243 ? -14.469 7.059 -1.654 1 82.38 243 ALA A C 1
ATOM 1806 O O . ALA A 1 243 ? -14.898 6.809 -0.523 1 82.38 243 ALA A O 1
ATOM 1807 N N . PRO A 1 244 ? -15.203 7.664 -2.594 1 84.75 244 PRO A N 1
ATOM 1808 C CA . PRO A 1 244 ? -16.578 8.062 -2.27 1 84.75 244 PRO A CA 1
ATOM 1809 C C . PRO A 1 244 ? -17.5 6.867 -2.057 1 84.75 244 PRO A C 1
ATOM 1811 O O . PRO A 1 244 ? -17.375 5.852 -2.744 1 84.75 244 PRO A O 1
ATOM 1814 N N . GLY A 1 245 ? -18.406 7.078 -1.143 1 81.69 245 GLY A N 1
ATOM 1815 C CA . GLY A 1 245 ? -19.422 6.078 -0.836 1 81.69 245 GLY A CA 1
ATOM 1816 C C . GLY A 1 245 ? -20.781 6.398 -1.433 1 81.69 245 GLY A C 1
ATOM 1817 O O . GLY A 1 245 ? -20.875 7.102 -2.439 1 81.69 245 GLY A O 1
ATOM 1818 N N . PRO A 1 246 ? -21.797 5.723 -0.782 1 78.69 246 PRO A N 1
ATOM 1819 C CA . PRO A 1 246 ? -23.156 5.836 -1.332 1 78.69 246 PRO A CA 1
ATOM 1820 C C . PRO A 1 246 ? -23.688 7.262 -1.285 1 78.69 246 PRO A C 1
ATOM 1822 O O . PRO A 1 246 ? -24.453 7.672 -2.17 1 78.69 246 PRO A O 1
ATOM 1825 N N . HIS A 1 247 ? -23.312 8.016 -0.266 1 83.69 247 HIS A N 1
ATOM 1826 C CA . HIS A 1 247 ? -23.75 9.406 -0.15 1 83.69 247 HIS A CA 1
ATOM 1827 C C . HIS A 1 247 ? -22.672 10.367 -0.651 1 83.69 247 HIS A C 1
ATOM 1829 O O . HIS A 1 247 ? -21.484 10.188 -0.352 1 83.69 247 HIS A O 1
ATOM 1835 N N . PRO A 1 248 ? -23.172 11.32 -1.447 1 91.19 248 PRO A N 1
ATOM 1836 C CA . PRO A 1 248 ? -22.203 12.352 -1.805 1 91.19 248 PRO A CA 1
ATOM 1837 C C . PRO A 1 248 ? -21.797 13.227 -0.615 1 91.19 248 PRO A C 1
ATOM 1839 O O . PRO A 1 248 ? -22.625 13.492 0.263 1 91.19 248 PRO A O 1
ATOM 1842 N N . LEU A 1 249 ? -20.609 13.555 -0.608 1 95.69 249 LEU A N 1
ATOM 1843 C CA . LEU A 1 249 ? -20.172 14.547 0.369 1 95.69 249 LEU A CA 1
ATOM 1844 C C . LEU A 1 249 ? -20.875 15.883 0.139 1 95.69 249 LEU A C 1
ATOM 1846 O O . LEU A 1 249 ? -21.047 16.312 -1.005 1 95.69 249 LEU A O 1
ATOM 1850 N N . ALA A 1 250 ? -21.297 16.516 1.221 1 96.62 250 ALA A N 1
ATOM 1851 C CA . ALA A 1 250 ? -21.953 17.828 1.094 1 96.62 250 ALA A CA 1
ATOM 1852 C C . ALA A 1 250 ? -21 18.859 0.513 1 96.62 250 ALA A C 1
ATOM 1854 O O . ALA A 1 250 ? -19.844 18.969 0.953 1 96.62 250 ALA A O 1
ATOM 1855 N N . GLN A 1 251 ? -21.516 19.578 -0.543 1 96.31 251 GLN A N 1
ATOM 1856 C CA . GLN A 1 251 ? -20.734 20.688 -1.065 1 96.31 251 GLN A CA 1
ATOM 1857 C C . GLN A 1 251 ? -20.359 21.672 0.044 1 96.31 251 GLN A C 1
ATOM 1859 O O . GLN A 1 251 ? -21.188 21.984 0.9 1 96.31 251 GLN A O 1
ATOM 1864 N N . GLY A 1 252 ? -19.078 22.078 0.048 1 97.19 252 GLY A N 1
ATOM 1865 C CA . GLY A 1 252 ? -18.625 23.031 1.053 1 97.19 252 GLY A CA 1
ATOM 1866 C C . GLY A 1 252 ? -17.969 22.359 2.246 1 97.19 252 GLY A C 1
ATOM 1867 O O . GLY A 1 252 ? -17.359 23.047 3.082 1 97.19 252 GLY A O 1
ATOM 1868 N N . THR A 1 253 ? -18.031 21.047 2.332 1 98.5 253 THR A N 1
ATOM 1869 C CA . THR A 1 253 ? -17.328 20.344 3.396 1 98.5 253 THR A CA 1
ATOM 1870 C C . THR A 1 253 ? -15.852 20.719 3.412 1 98.5 253 THR A C 1
ATOM 1872 O O . THR A 1 253 ? -15.211 20.797 2.359 1 98.5 253 THR A O 1
ATOM 1875 N N . LEU A 1 254 ? -15.367 21.031 4.629 1 98.69 254 LEU A N 1
ATOM 1876 C CA . LEU A 1 254 ? -13.969 21.422 4.797 1 98.69 254 LEU A CA 1
ATOM 1877 C C . LEU A 1 254 ? -13.109 20.219 5.188 1 98.69 254 LEU A C 1
ATOM 1879 O O . LEU A 1 254 ? -13.516 19.406 6.016 1 98.69 254 LEU A O 1
ATOM 1883 N N . MET A 1 255 ? -11.945 20.125 4.539 1 98.44 255 MET A N 1
ATOM 1884 C CA . MET A 1 255 ? -10.914 19.156 4.906 1 98.44 255 MET A CA 1
ATOM 1885 C C . MET A 1 255 ? -9.594 19.844 5.223 1 98.44 255 MET A C 1
ATOM 1887 O O . MET A 1 255 ? -9.133 20.688 4.449 1 98.44 255 MET A O 1
ATOM 1891 N N . ILE A 1 256 ? -9.086 19.641 6.383 1 98.19 256 ILE A N 1
ATOM 1892 C CA . ILE A 1 256 ? -7.73 20.078 6.703 1 98.19 256 ILE A CA 1
ATOM 1893 C C . ILE A 1 256 ? -6.777 18.891 6.68 1 98.19 256 ILE A C 1
ATOM 1895 O O . ILE A 1 256 ? -6.824 18.031 7.57 1 98.19 256 ILE A O 1
ATOM 1899 N N . ALA A 1 257 ? -6.008 18.797 5.719 1 95.88 257 ALA A N 1
ATOM 1900 C CA . ALA A 1 257 ? -5.133 17.656 5.418 1 95.88 257 ALA A CA 1
ATOM 1901 C C . ALA A 1 257 ? -3.969 18.094 4.531 1 95.88 257 ALA A C 1
ATOM 1903 O O . ALA A 1 257 ? -3.98 19.188 3.967 1 95.88 257 ALA A O 1
ATOM 1904 N N . PRO A 1 258 ? -2.936 17.266 4.512 1 92.94 258 PRO A N 1
ATOM 1905 C CA . PRO A 1 258 ? -1.869 17.578 3.561 1 92.94 258 PRO A CA 1
ATOM 1906 C C . PRO A 1 258 ? -2.355 17.609 2.113 1 92.94 258 PRO A C 1
ATOM 1908 O O . PRO A 1 258 ? -3.205 16.797 1.732 1 92.94 258 PRO A O 1
ATOM 1911 N N . VAL A 1 259 ? -1.789 18.578 1.368 1 92 259 VAL A N 1
ATOM 1912 C CA . VAL A 1 259 ? -2.027 18.562 -0.072 1 92 259 VAL A CA 1
ATOM 1913 C C . VAL A 1 259 ? -1.384 17.312 -0.682 1 92 259 VAL A C 1
ATOM 1915 O O . VAL A 1 259 ? -0.273 16.938 -0.305 1 92 259 VAL A O 1
ATOM 1918 N N . ARG A 1 260 ? -2.117 16.656 -1.598 1 90.62 260 ARG A N 1
ATOM 1919 C CA . ARG A 1 260 ? -1.531 15.508 -2.287 1 90.62 260 ARG A CA 1
ATOM 1920 C C . ARG A 1 260 ? -0.246 15.898 -3.008 1 90.62 260 ARG A C 1
ATOM 1922 O O . ARG A 1 260 ? -0.198 16.922 -3.686 1 90.62 260 ARG A O 1
ATOM 1929 N N . PRO A 1 261 ? 0.764 15.023 -2.908 1 94.38 261 PRO A N 1
ATOM 1930 C CA . PRO A 1 261 ? 2.043 15.383 -3.523 1 94.38 261 PRO A CA 1
ATOM 1931 C C . PRO A 1 261 ? 1.907 15.742 -5 1 94.38 261 PRO A C 1
ATOM 1933 O O . PRO A 1 261 ? 2.521 16.703 -5.461 1 94.38 261 PRO A O 1
ATOM 1936 N N . SER A 1 262 ? 1.03 15.078 -5.711 1 93.12 262 SER A N 1
ATOM 1937 C CA . SER A 1 262 ? 0.885 15.312 -7.145 1 93.12 262 SER A CA 1
ATOM 1938 C C . SER A 1 262 ? 0.186 16.641 -7.418 1 93.12 262 SER A C 1
ATOM 1940 O O . SER A 1 262 ? 0.205 17.125 -8.547 1 93.12 262 SER A O 1
ATOM 1942 N N . ASP A 1 263 ? -0.435 17.203 -6.395 1 92.12 263 ASP A N 1
ATOM 1943 C CA . ASP A 1 263 ? -1.191 18.453 -6.574 1 92.12 263 ASP A CA 1
ATOM 1944 C C . ASP A 1 263 ? -0.345 19.672 -6.211 1 92.12 263 ASP A C 1
ATOM 1946 O O . ASP A 1 263 ? -0.778 20.797 -6.395 1 92.12 263 ASP A O 1
ATOM 1950 N N . LEU A 1 264 ? 0.841 19.438 -5.734 1 94.62 264 LEU A N 1
ATOM 1951 C CA . LEU A 1 264 ? 1.74 20.531 -5.391 1 94.62 264 LEU A CA 1
ATOM 1952 C C . LEU A 1 264 ? 2.359 21.141 -6.645 1 94.62 264 LEU A C 1
ATOM 1954 O O . LEU A 1 264 ? 2.762 20.422 -7.559 1 94.62 264 LEU A O 1
ATOM 1958 N N . SER A 1 265 ? 2.436 22.469 -6.668 1 95.38 265 SER A N 1
ATOM 1959 C CA . SER A 1 265 ? 3.098 23.125 -7.793 1 95.38 265 SER A CA 1
ATOM 1960 C C . SER A 1 265 ? 4.582 22.781 -7.832 1 95.38 265 SER A C 1
ATOM 1962 O O . SER A 1 265 ? 5.176 22.688 -8.906 1 95.38 265 SER A O 1
ATOM 1964 N N . THR A 1 266 ? 5.168 22.469 -6.723 1 97.69 266 THR A N 1
ATOM 1965 C CA . THR A 1 266 ? 6.59 22.188 -6.609 1 97.69 266 THR A CA 1
ATOM 1966 C C . THR A 1 266 ? 6.898 20.766 -7.098 1 97.69 266 THR A C 1
ATOM 1968 O O . THR A 1 266 ? 8.062 20.406 -7.277 1 97.69 266 THR A O 1
ATOM 1971 N N . ALA A 1 267 ? 5.867 19.969 -7.43 1 98.12 267 ALA A N 1
ATOM 1972 C CA . ALA A 1 267 ? 6.059 18.562 -7.805 1 98.12 267 ALA A CA 1
ATOM 1973 C C . ALA A 1 267 ? 6.359 18.438 -9.297 1 98.12 267 ALA A C 1
ATOM 1975 O O . ALA A 1 267 ? 6.688 17.344 -9.773 1 98.12 267 ALA A O 1
ATOM 1976 N N . LYS A 1 268 ? 6.285 19.516 -10.094 1 97.75 268 LYS A N 1
ATOM 1977 C CA . LYS A 1 268 ? 6.355 19.469 -11.547 1 97.75 268 LYS A CA 1
ATOM 1978 C C . LYS A 1 268 ? 7.629 18.766 -12.016 1 97.75 268 LYS A C 1
ATOM 1980 O O . LYS A 1 268 ? 7.582 17.906 -12.891 1 97.75 268 LYS A O 1
ATOM 1985 N N . PRO A 1 269 ? 8.82 19.125 -11.438 1 97.81 269 PRO A N 1
ATOM 1986 C CA . PRO A 1 269 ? 10.031 18.438 -11.898 1 97.81 269 PRO A CA 1
ATOM 1987 C C . PRO A 1 269 ? 9.977 16.922 -11.695 1 97.81 269 PRO A C 1
ATOM 1989 O O . PRO A 1 269 ? 10.414 16.172 -12.562 1 97.81 269 PRO A O 1
ATOM 1992 N N . ALA A 1 270 ? 9.469 16.5 -10.57 1 98.25 270 ALA A N 1
ATOM 1993 C CA . ALA A 1 270 ? 9.336 15.07 -10.305 1 98.25 270 ALA A CA 1
ATOM 1994 C C . ALA A 1 270 ? 8.336 14.422 -11.266 1 98.25 270 ALA A C 1
ATOM 1996 O O . ALA A 1 270 ? 8.594 13.336 -11.797 1 98.25 270 ALA A O 1
ATOM 1997 N N . ILE A 1 271 ? 7.188 15.086 -11.484 1 98.06 271 ILE A N 1
ATOM 1998 C CA . ILE A 1 271 ? 6.16 14.594 -12.391 1 98.06 271 ILE A CA 1
ATOM 1999 C C . ILE A 1 271 ? 6.738 14.445 -13.797 1 98.06 271 ILE A C 1
ATOM 2001 O O . ILE A 1 271 ? 6.566 13.398 -14.438 1 98.06 271 ILE A O 1
ATOM 2005 N N . ASP A 1 272 ? 7.457 15.43 -14.25 1 97.75 272 ASP A N 1
ATOM 2006 C CA . ASP A 1 272 ? 8.062 15.398 -15.578 1 97.75 272 ASP A CA 1
ATOM 2007 C C . ASP A 1 272 ? 9.07 14.25 -15.688 1 97.75 272 ASP A C 1
ATOM 2009 O O . ASP A 1 272 ? 9.078 13.516 -16.688 1 97.75 272 ASP A O 1
ATOM 2013 N N . ALA A 1 273 ? 9.883 14.102 -14.695 1 96.75 273 ALA A N 1
ATOM 2014 C CA . ALA A 1 273 ? 10.906 13.062 -14.703 1 96.75 273 ALA A CA 1
ATOM 2015 C C . ALA A 1 273 ? 10.273 11.672 -14.742 1 96.75 273 ALA A C 1
ATOM 2017 O O . ALA A 1 273 ? 10.734 10.789 -15.469 1 96.75 273 ALA A O 1
ATOM 2018 N N . LEU A 1 274 ? 9.25 11.461 -13.984 1 96.31 274 LEU A N 1
ATOM 2019 C CA . LEU A 1 274 ? 8.555 10.18 -13.93 1 96.31 274 LEU A CA 1
ATOM 2020 C C . LEU A 1 274 ? 7.871 9.875 -15.258 1 96.31 274 LEU A C 1
ATOM 2022 O O . LEU A 1 274 ? 7.961 8.75 -15.758 1 96.31 274 LEU A O 1
ATOM 2026 N N . HIS A 1 275 ? 7.266 10.891 -15.82 1 94.69 275 HIS A N 1
ATOM 2027 C CA . HIS A 1 275 ? 6.605 10.703 -17.109 1 94.69 275 HIS A CA 1
ATOM 2028 C C . HIS A 1 275 ? 7.617 10.383 -18.203 1 94.69 275 HIS A C 1
ATOM 2030 O O . HIS A 1 275 ? 7.352 9.539 -19.062 1 94.69 275 HIS A O 1
ATOM 2036 N N . GLN A 1 276 ? 8.703 11.023 -18.172 1 92.94 276 GLN A N 1
ATOM 2037 C CA . GLN A 1 276 ? 9.766 10.742 -19.141 1 92.94 276 GLN A CA 1
ATOM 2038 C C . GLN A 1 276 ? 10.227 9.289 -19.047 1 92.94 276 GLN A C 1
ATOM 2040 O O . GLN A 1 276 ? 10.578 8.68 -20.047 1 92.94 276 GLN A O 1
ATOM 2045 N N . ALA A 1 277 ? 10.188 8.789 -17.891 1 89.88 277 ALA A N 1
ATOM 2046 C CA . ALA A 1 277 ? 10.562 7.398 -17.656 1 89.88 277 ALA A CA 1
ATOM 2047 C C . ALA A 1 277 ? 9.367 6.469 -17.859 1 89.88 277 ALA A C 1
ATOM 2049 O O . ALA A 1 277 ? 9.438 5.281 -17.531 1 89.88 277 ALA A O 1
ATOM 2050 N N . ASP A 1 278 ? 8.211 7.027 -18.25 1 88.81 278 ASP A N 1
ATOM 2051 C CA . ASP A 1 278 ? 6.977 6.285 -18.469 1 88.81 278 ASP A CA 1
ATOM 2052 C C . ASP A 1 278 ? 6.445 5.695 -17.172 1 88.81 278 ASP A C 1
ATOM 2054 O O . ASP A 1 278 ? 6.051 4.531 -17.125 1 88.81 278 ASP A O 1
ATOM 2058 N N . LYS A 1 279 ? 6.617 6.473 -16.141 1 91.38 279 LYS A N 1
ATOM 2059 C CA . LYS A 1 279 ? 6.098 6.105 -14.828 1 91.38 279 LYS A CA 1
ATOM 2060 C C . LYS A 1 279 ? 5.02 7.082 -14.367 1 91.38 279 LYS A C 1
ATOM 2062 O O . LYS A 1 279 ? 4.938 8.203 -14.867 1 91.38 279 LYS A O 1
ATOM 2067 N N . LEU A 1 280 ? 4.203 6.602 -13.469 1 88.62 280 LEU A N 1
ATOM 2068 C CA . LEU A 1 280 ? 3.158 7.449 -12.906 1 88.62 280 LEU A CA 1
ATOM 2069 C C . LEU A 1 280 ? 3.695 8.266 -11.734 1 88.62 280 LEU A C 1
ATOM 2071 O O . LEU A 1 280 ? 4.559 7.797 -10.984 1 88.62 280 LEU A O 1
ATOM 2075 N N . ALA A 1 281 ? 3.158 9.453 -11.617 1 93.88 281 ALA A N 1
ATOM 2076 C CA . ALA A 1 281 ? 3.568 10.344 -10.531 1 93.88 281 ALA A CA 1
ATOM 2077 C C . ALA A 1 281 ? 2.678 10.164 -9.305 1 93.88 281 ALA A C 1
ATOM 2079 O O . ALA A 1 281 ? 2.107 11.133 -8.797 1 93.88 281 ALA A O 1
ATOM 2080 N N . ASP A 1 282 ? 2.682 8.938 -8.805 1 92.31 282 ASP A N 1
ATOM 2081 C CA . ASP A 1 282 ? 1.946 8.625 -7.582 1 92.31 282 ASP A CA 1
ATOM 2082 C C . ASP A 1 282 ? 2.59 9.289 -6.367 1 92.31 282 ASP A C 1
ATOM 2084 O O . ASP A 1 282 ? 3.73 9.75 -6.438 1 92.31 282 ASP A O 1
ATOM 2088 N N . SER A 1 283 ? 1.834 9.328 -5.289 1 93.12 283 SER A N 1
ATOM 2089 C CA . SER A 1 283 ? 2.262 10.055 -4.098 1 93.12 283 SER A CA 1
ATOM 2090 C C . SER A 1 283 ? 3.619 9.562 -3.607 1 93.12 283 SER A C 1
ATOM 2092 O O . SER A 1 283 ? 4.531 10.359 -3.389 1 93.12 283 SER A O 1
ATOM 2094 N N . TYR A 1 284 ? 3.777 8.211 -3.564 1 96.44 284 TYR A N 1
ATOM 2095 C CA . TYR A 1 284 ? 5.023 7.695 -3.006 1 96.44 284 TYR A CA 1
ATOM 2096 C C . TYR A 1 284 ? 6.16 7.809 -4.012 1 96.44 284 TYR A C 1
ATOM 2098 O O . TYR A 1 284 ? 7.336 7.809 -3.633 1 96.44 284 TYR A O 1
ATOM 2106 N N . ALA A 1 285 ? 5.824 7.93 -5.309 1 97.25 285 ALA A N 1
ATOM 2107 C CA . ALA A 1 285 ? 6.879 8.219 -6.273 1 97.25 285 ALA A CA 1
ATOM 2108 C C . ALA A 1 285 ? 7.457 9.617 -6.051 1 97.25 285 ALA A C 1
ATOM 2110 O O . ALA A 1 285 ? 8.68 9.789 -6.039 1 97.25 285 ALA A O 1
ATOM 2111 N N . ILE A 1 286 ? 6.578 10.555 -5.793 1 97.94 286 ILE A N 1
ATOM 2112 C CA . ILE A 1 286 ? 7.023 11.93 -5.582 1 97.94 286 ILE A CA 1
ATOM 2113 C C . ILE A 1 286 ? 7.789 12.031 -4.266 1 97.94 286 ILE A C 1
ATOM 2115 O O . ILE A 1 286 ? 8.781 12.75 -4.168 1 97.94 286 ILE A O 1
ATOM 2119 N N . ILE A 1 287 ? 7.367 11.289 -3.264 1 97.88 287 ILE A N 1
ATOM 2120 C CA . ILE A 1 287 ? 8.055 11.266 -1.977 1 97.88 287 ILE A CA 1
ATOM 2121 C C . ILE A 1 287 ? 9.445 10.648 -2.141 1 97.88 287 ILE A C 1
ATOM 2123 O O . ILE A 1 287 ? 10.422 11.156 -1.593 1 97.88 287 ILE A O 1
ATOM 2127 N N . GLY A 1 288 ? 9.492 9.531 -2.918 1 98.44 288 GLY A N 1
ATOM 2128 C CA . GLY A 1 288 ? 10.789 8.945 -3.223 1 98.44 288 GLY A CA 1
ATOM 2129 C C . GLY A 1 288 ? 11.727 9.898 -3.943 1 98.44 288 GLY A C 1
ATOM 2130 O O . GLY A 1 288 ? 12.906 10 -3.607 1 98.44 288 GLY A O 1
ATOM 2131 N N . TYR A 1 289 ? 11.211 10.633 -4.898 1 98.56 289 TYR A N 1
ATOM 2132 C CA . TYR A 1 289 ? 11.961 11.641 -5.633 1 98.56 289 TYR A CA 1
ATOM 2133 C C . TYR A 1 289 ? 12.523 12.695 -4.688 1 98.56 289 TYR A C 1
ATOM 2135 O O . TYR A 1 289 ? 13.727 12.992 -4.719 1 98.56 289 TYR A O 1
ATOM 2143 N N . ALA A 1 290 ? 11.703 13.172 -3.82 1 98.62 290 ALA A N 1
ATOM 2144 C CA . ALA A 1 290 ? 12.086 14.227 -2.889 1 98.62 290 ALA A CA 1
ATOM 2145 C C . ALA A 1 290 ? 13.141 13.734 -1.907 1 98.62 290 ALA A C 1
ATOM 2147 O O . ALA A 1 290 ? 14.047 14.492 -1.532 1 98.62 290 ALA A O 1
ATOM 2148 N N . SER A 1 291 ? 13.031 12.508 -1.496 1 98.69 291 SER A N 1
ATOM 2149 C CA . SER A 1 291 ? 13.992 11.961 -0.547 1 98.69 291 SER A CA 1
ATOM 2150 C C . SER A 1 291 ? 15.398 11.945 -1.135 1 98.69 291 SER A C 1
ATOM 2152 O O . SER A 1 291 ? 16.375 12.258 -0.443 1 98.69 291 SER A O 1
ATOM 2154 N N . VAL A 1 292 ? 15.492 11.617 -2.383 1 98.5 292 VAL A N 1
ATOM 2155 C CA . VAL A 1 292 ? 16.781 11.555 -3.045 1 98.5 292 VAL A CA 1
ATOM 2156 C C . VAL A 1 292 ? 17.312 12.969 -3.295 1 98.5 292 VAL A C 1
ATOM 2158 O O . VAL A 1 292 ? 18.516 13.219 -3.211 1 98.5 292 VAL A O 1
ATOM 2161 N N . GLU A 1 293 ? 16.391 13.922 -3.605 1 98.38 293 GLU A N 1
ATOM 2162 C CA . GLU A 1 293 ? 16.828 15.32 -3.721 1 98.38 293 GLU A CA 1
ATOM 2163 C C . GLU A 1 293 ? 17.531 15.789 -2.455 1 98.38 293 GLU A C 1
ATOM 2165 O O . GLU A 1 293 ? 18.594 16.406 -2.525 1 98.38 293 GLU A O 1
ATOM 2170 N N . ILE A 1 294 ? 16.969 15.484 -1.32 1 98.62 294 ILE A N 1
ATOM 2171 C CA . ILE A 1 294 ? 17.531 15.914 -0.042 1 98.62 294 ILE A CA 1
ATOM 2172 C C . ILE A 1 294 ? 18.859 15.203 0.2 1 98.62 294 ILE A C 1
ATOM 2174 O O . ILE A 1 294 ? 19.859 15.844 0.557 1 98.62 294 ILE A O 1
ATOM 2178 N N . ALA A 1 295 ? 18.891 13.898 -0.018 1 98.62 295 ALA A N 1
ATOM 2179 C CA . ALA A 1 295 ? 20.094 13.117 0.234 1 98.62 295 ALA A CA 1
ATOM 2180 C C . ALA A 1 295 ? 21.266 13.602 -0.63 1 98.62 295 ALA A C 1
ATOM 2182 O O . ALA A 1 295 ? 22.375 13.797 -0.133 1 98.62 295 ALA A O 1
ATOM 2183 N N . ASP A 1 296 ? 21.016 13.805 -1.897 1 97.88 296 ASP A N 1
ATOM 2184 C CA . ASP A 1 296 ? 22.031 14.258 -2.844 1 97.88 296 ASP A CA 1
ATOM 2185 C C . ASP A 1 296 ? 22.609 15.602 -2.412 1 97.88 296 ASP A C 1
ATOM 2187 O O . ASP A 1 296 ? 23.828 15.75 -2.301 1 97.88 296 ASP A O 1
ATOM 2191 N N . GLU A 1 297 ? 21.75 16.531 -2.148 1 97.5 297 GLU A N 1
ATOM 2192 C CA . GLU A 1 297 ? 22.188 17.859 -1.76 1 97.5 297 GLU A CA 1
ATOM 2193 C C . GLU A 1 297 ? 22.938 17.828 -0.431 1 97.5 297 GLU A C 1
ATOM 2195 O O . GLU A 1 297 ? 23.969 18.5 -0.278 1 97.5 297 GLU A O 1
ATOM 2200 N N . ALA A 1 298 ? 22.438 17.094 0.536 1 98.06 298 ALA A N 1
ATOM 2201 C CA . ALA A 1 298 ? 23.062 17.031 1.855 1 98.06 298 ALA A CA 1
ATOM 2202 C C . ALA A 1 298 ? 24.469 16.453 1.771 1 98.06 298 ALA A C 1
ATOM 2204 O O . ALA A 1 298 ? 25.406 16.969 2.4 1 98.06 298 ALA A O 1
ATOM 2205 N N . ILE A 1 299 ? 24.625 15.383 1.011 1 97.69 299 ILE A N 1
ATOM 2206 C CA . ILE A 1 299 ? 25.938 14.734 0.872 1 97.69 299 ILE A CA 1
ATOM 2207 C C . ILE A 1 299 ? 26.906 15.688 0.186 1 97.69 299 ILE A C 1
ATOM 2209 O O . ILE A 1 299 ? 28.031 15.867 0.65 1 97.69 299 ILE A O 1
ATOM 2213 N N . LYS A 1 300 ? 26.516 16.344 -0.89 1 96.5 300 LYS A N 1
ATOM 2214 C CA . LYS A 1 300 ? 27.375 17.25 -1.629 1 96.5 300 LYS A CA 1
ATOM 2215 C C . LYS A 1 300 ? 27.797 18.438 -0.766 1 96.5 300 LYS A C 1
ATOM 2217 O O . LYS A 1 300 ? 28.969 18.828 -0.752 1 96.5 300 LYS A O 1
ATOM 2222 N N . ARG A 1 301 ? 26.844 18.984 -0.044 1 96.62 301 ARG A N 1
ATOM 2223 C CA . ARG A 1 301 ? 27.172 20.094 0.856 1 96.62 301 ARG A CA 1
ATOM 2224 C C . ARG A 1 301 ? 28.125 19.641 1.958 1 96.62 301 ARG A C 1
ATOM 2226 O O . ARG A 1 301 ? 29.016 20.391 2.357 1 96.62 301 ARG A O 1
ATOM 2233 N N . ALA A 1 302 ? 27.859 18.484 2.461 1 96.31 302 ALA A N 1
ATOM 2234 C CA . ALA A 1 302 ? 28.734 17.938 3.5 1 96.31 302 ALA A CA 1
ATOM 2235 C C . ALA A 1 302 ? 30.172 17.797 2.996 1 96.31 302 ALA A C 1
ATOM 2237 O O . ALA A 1 302 ? 31.125 18.141 3.709 1 96.31 302 ALA A O 1
ATOM 2238 N N . ASP A 1 303 ? 30.297 17.297 1.813 1 95.69 303 ASP A N 1
ATOM 2239 C CA . ASP A 1 303 ? 31.625 17.125 1.219 1 95.69 303 ASP A CA 1
ATOM 2240 C C . ASP A 1 303 ? 32.281 18.469 0.951 1 95.69 303 ASP A C 1
ATOM 2242 O O . ASP A 1 303 ? 33.5 18.625 1.17 1 95.69 303 ASP A O 1
ATOM 2246 N N . GLU A 1 304 ? 31.516 19.359 0.501 1 95.56 304 GLU A N 1
ATOM 2247 C CA . GLU A 1 304 ? 32.031 20.688 0.191 1 95.56 304 GLU A CA 1
ATOM 2248 C C . GLU A 1 304 ? 32.438 21.438 1.459 1 95.56 304 GLU A C 1
ATOM 2250 O O . GLU A 1 304 ? 33.5 22.078 1.491 1 95.56 304 GLU A O 1
ATOM 2255 N N . GLN A 1 305 ? 31.656 21.281 2.475 1 95.94 305 GLN A N 1
ATOM 2256 C CA . GLN A 1 305 ? 31.859 22.078 3.688 1 95.94 305 GLN A CA 1
ATOM 2257 C C . GLN A 1 305 ? 32.656 21.297 4.727 1 95.94 305 GLN A C 1
ATOM 2259 O O . GLN A 1 305 ? 33 21.828 5.781 1 95.94 305 GLN A O 1
ATOM 2264 N N . LYS A 1 306 ? 32.875 20.078 4.438 1 95.38 306 LYS A N 1
ATOM 2265 C CA . LYS A 1 306 ? 33.625 19.203 5.34 1 95.38 306 LYS A CA 1
ATOM 2266 C C . LYS A 1 306 ? 32.938 19.125 6.703 1 95.38 306 LYS A C 1
ATOM 2268 O O . LYS A 1 306 ? 33.594 19.328 7.734 1 95.38 306 LYS A O 1
ATOM 2273 N N . GLN A 1 307 ? 31.672 18.938 6.668 1 95.44 307 GLN A N 1
ATOM 2274 C CA . GLN A 1 307 ? 30.844 18.766 7.859 1 95.44 307 GLN A CA 1
ATOM 2275 C C . GLN A 1 307 ? 30.109 17.438 7.836 1 95.44 307 GLN A C 1
ATOM 2277 O O . GLN A 1 307 ? 29.906 16.844 6.77 1 95.44 307 GLN A O 1
ATOM 2282 N N . PRO A 1 308 ? 29.781 17.016 9.07 1 95.75 308 PRO A N 1
ATOM 2283 C CA . PRO A 1 308 ? 28.969 15.797 9.086 1 95.75 308 PRO A CA 1
ATOM 2284 C C . PRO A 1 308 ? 27.625 15.984 8.391 1 95.75 308 PRO A C 1
ATOM 2286 O O . PRO A 1 308 ? 27 17.047 8.516 1 95.75 308 PRO A O 1
ATOM 2289 N N . ILE A 1 309 ? 27.188 14.992 7.652 1 97.62 309 ILE A N 1
ATOM 2290 C CA . ILE A 1 309 ? 25.938 15.023 6.898 1 97.62 309 ILE A CA 1
ATOM 2291 C C . ILE A 1 309 ? 24.781 15.352 7.836 1 97.62 309 ILE A C 1
ATOM 2293 O O . ILE A 1 309 ? 23.891 16.141 7.488 1 97.62 309 ILE A O 1
ATOM 2297 N N . ILE A 1 310 ? 24.75 14.797 9.031 1 96.69 310 ILE A N 1
ATOM 2298 C CA . ILE A 1 310 ? 23.656 14.93 9.984 1 96.69 310 ILE A CA 1
ATOM 2299 C C . ILE A 1 310 ? 23.484 16.391 10.375 1 96.69 310 ILE A C 1
ATOM 2301 O O . ILE A 1 310 ? 22.375 16.859 10.594 1 96.69 310 ILE A O 1
ATOM 2305 N N . ASN A 1 311 ? 24.594 17.141 10.492 1 95.62 311 ASN A N 1
ATOM 2306 C CA . ASN A 1 311 ? 24.531 18.562 10.828 1 95.62 311 ASN A CA 1
ATOM 2307 C C . ASN A 1 311 ? 23.859 19.359 9.719 1 95.62 311 ASN A C 1
ATOM 2309 O O . ASN A 1 311 ? 23.078 20.281 9.992 1 95.62 311 ASN A O 1
ATOM 2313 N N . LEU A 1 312 ? 24.188 18.969 8.523 1 96.25 312 LEU A N 1
ATOM 2314 C CA . LEU A 1 312 ? 23.594 19.656 7.383 1 96.25 312 LEU A CA 1
ATOM 2315 C C . LEU A 1 312 ? 22.109 19.375 7.289 1 96.25 312 LEU A C 1
ATOM 2317 O O . LEU A 1 312 ? 21.312 20.25 6.922 1 96.25 312 LEU A O 1
ATOM 2321 N N . LEU A 1 313 ? 21.672 18.141 7.594 1 98 313 LEU A N 1
ATOM 2322 C CA . LEU A 1 313 ? 20.25 17.781 7.59 1 98 313 LEU A CA 1
ATOM 2323 C C . LEU A 1 313 ? 19.5 18.562 8.664 1 98 313 LEU A C 1
ATOM 2325 O O . LEU A 1 313 ? 18.359 18.984 8.445 1 98 313 LEU A O 1
ATOM 2329 N N . ARG A 1 314 ? 20.094 18.828 9.773 1 95.88 314 ARG A N 1
ATOM 2330 C CA . ARG A 1 314 ? 19.438 19.484 10.898 1 95.88 314 ARG A CA 1
ATOM 2331 C C . ARG A 1 314 ? 19.359 21 10.68 1 95.88 314 ARG A C 1
ATOM 2333 O O . ARG A 1 314 ? 18.391 21.641 11.117 1 95.88 314 ARG A O 1
ATOM 2340 N N . SER A 1 315 ? 20.297 21.531 9.977 1 94.12 315 SER A N 1
ATOM 2341 C CA . SER A 1 315 ? 20.375 22.984 9.898 1 94.12 315 SER A CA 1
ATOM 2342 C C . SER A 1 315 ? 19.984 23.484 8.508 1 94.12 315 SER A C 1
ATOM 2344 O O . SER A 1 315 ? 19.734 24.672 8.32 1 94.12 315 SER A O 1
ATOM 2346 N N . GLY A 1 316 ? 19.906 22.625 7.582 1 94.94 316 GLY A N 1
ATOM 2347 C CA . GLY A 1 316 ? 19.734 23.031 6.195 1 94.94 316 GLY A CA 1
ATOM 2348 C C . GLY A 1 316 ? 18.281 23.203 5.805 1 94.94 316 GLY A C 1
ATOM 2349 O O . GLY A 1 316 ? 17.375 22.828 6.566 1 94.94 316 GLY A O 1
ATOM 2350 N N . SER A 1 317 ? 18.141 23.906 4.691 1 97.81 317 SER A N 1
ATOM 2351 C CA . SER A 1 317 ? 16.891 24.016 3.947 1 97.81 317 SER A CA 1
ATOM 2352 C C . SER A 1 317 ? 17.031 23.391 2.559 1 97.81 317 SER A C 1
ATOM 2354 O O . SER A 1 317 ? 18.016 23.625 1.862 1 97.81 317 SER A O 1
ATOM 2356 N N . PHE A 1 318 ? 16.109 22.594 2.182 1 98.5 318 PHE A N 1
ATOM 2357 C CA . PHE A 1 318 ? 16.188 21.844 0.929 1 98.5 318 PHE A CA 1
ATOM 2358 C C . PHE A 1 318 ? 14.977 22.141 0.045 1 98.5 318 PHE A C 1
ATOM 2360 O O . PHE A 1 318 ? 13.836 22 0.479 1 98.5 318 PHE A O 1
ATOM 2367 N N . GLU A 1 319 ? 15.188 22.641 -1.146 1 98.25 319 GLU A N 1
ATOM 2368 C CA . GLU A 1 319 ? 14.125 22.781 -2.137 1 98.25 319 GLU A CA 1
ATOM 2369 C C . GLU A 1 319 ? 13.836 21.453 -2.822 1 98.25 319 GLU A C 1
ATOM 2371 O O . GLU A 1 319 ? 14.727 20.859 -3.438 1 98.25 319 GLU A O 1
ATOM 2376 N N . THR A 1 320 ? 12.578 20.938 -2.637 1 98.44 320 THR A N 1
ATOM 2377 C CA . THR A 1 320 ? 12.258 19.609 -3.143 1 98.44 320 THR A CA 1
ATOM 2378 C C . THR A 1 320 ? 10.93 19.625 -3.885 1 98.44 320 THR A C 1
ATOM 2380 O O . THR A 1 320 ? 10.227 20.625 -3.895 1 98.44 320 THR A O 1
ATOM 2383 N N . ALA A 1 321 ? 10.578 18.547 -4.469 1 98.38 321 ALA A N 1
ATOM 2384 C CA . ALA A 1 321 ? 9.289 18.328 -5.113 1 98.38 321 ALA A CA 1
ATOM 2385 C C . ALA A 1 321 ? 8.148 18.469 -4.113 1 98.38 321 ALA A C 1
ATOM 2387 O O . ALA A 1 321 ? 7 18.719 -4.5 1 98.38 321 ALA A O 1
ATOM 2388 N N . LEU A 1 322 ? 8.375 18.359 -2.805 1 97.5 322 LEU A N 1
ATOM 2389 C CA . LEU A 1 322 ? 7.363 18.484 -1.764 1 97.5 322 LEU A CA 1
ATOM 2390 C C . LEU A 1 322 ? 7.328 19.906 -1.209 1 97.5 322 LEU A C 1
ATOM 2392 O O . LEU A 1 322 ? 6.629 20.172 -0.231 1 97.5 322 LEU A O 1
ATOM 2396 N N . GLY A 1 323 ? 8.086 20.812 -1.812 1 96.94 323 GLY A N 1
ATOM 2397 C CA . GLY A 1 323 ? 8.281 22.141 -1.265 1 96.94 323 GLY A CA 1
ATOM 2398 C C . GLY A 1 323 ? 9.57 22.281 -0.484 1 96.94 323 GLY A C 1
ATOM 2399 O O . GLY A 1 323 ? 10.461 21.438 -0.587 1 96.94 323 GLY A O 1
ATOM 2400 N N . THR A 1 324 ? 9.703 23.391 0.167 1 97.75 324 THR A N 1
ATOM 2401 C CA . THR A 1 324 ? 10.875 23.609 1.007 1 97.75 324 THR A CA 1
ATOM 2402 C C . THR A 1 324 ? 10.789 22.781 2.287 1 97.75 324 THR A C 1
ATOM 2404 O O . THR A 1 324 ? 9.82 22.891 3.039 1 97.75 324 THR A O 1
ATOM 2407 N N . ILE A 1 325 ? 11.766 21.938 2.523 1 98 325 ILE A N 1
ATOM 2408 C CA . ILE A 1 325 ? 11.789 21.062 3.691 1 98 325 ILE A CA 1
ATOM 2409 C C . ILE A 1 325 ? 12.906 21.5 4.641 1 98 325 ILE A C 1
ATOM 2411 O O . ILE A 1 325 ? 14.047 21.688 4.219 1 98 325 ILE A O 1
ATOM 2415 N N . LYS A 1 326 ? 12.609 21.766 5.824 1 97.88 326 LYS A N 1
ATOM 2416 C CA . LYS A 1 326 ? 13.508 22 6.949 1 97.88 326 LYS A CA 1
ATOM 2417 C C . LYS A 1 326 ? 13.18 21.062 8.117 1 97.88 326 LYS A C 1
ATOM 2419 O O . LYS A 1 326 ? 12.008 20.812 8.398 1 97.88 326 LYS A O 1
ATOM 2424 N N . PHE A 1 327 ? 14.156 20.547 8.766 1 97.25 327 PHE A N 1
ATOM 2425 C CA . PHE A 1 327 ? 13.961 19.688 9.93 1 97.25 327 PHE A CA 1
ATOM 2426 C C . PHE A 1 327 ? 14.359 20.422 11.211 1 97.25 327 PHE A C 1
ATOM 2428 O O . PHE A 1 327 ? 15.242 21.281 11.195 1 97.25 327 PHE A O 1
ATOM 2435 N N . ASP A 1 328 ? 13.68 20.094 12.297 1 93.56 328 ASP A N 1
ATOM 2436 C CA . ASP A 1 328 ? 14.125 20.578 13.602 1 93.56 328 ASP A CA 1
ATOM 2437 C C . ASP A 1 328 ? 15.188 19.672 14.203 1 93.56 328 ASP A C 1
ATOM 2439 O O . ASP A 1 328 ? 15.688 18.766 13.531 1 93.56 328 ASP A O 1
ATOM 2443 N N . GLU A 1 329 ? 15.555 19.938 15.414 1 91.38 329 GLU A N 1
ATOM 2444 C CA . GLU A 1 329 ? 16.641 19.219 16.062 1 91.38 329 GLU A CA 1
ATOM 2445 C C . GLU A 1 329 ? 16.328 17.734 16.219 1 91.38 329 GLU A C 1
ATOM 2447 O O . GLU A 1 329 ? 17.219 16.906 16.328 1 91.38 329 GLU A O 1
ATOM 2452 N N . ASN A 1 330 ? 15.008 17.406 16.141 1 90.25 330 ASN A N 1
ATOM 2453 C CA . ASN A 1 330 ? 14.578 16.016 16.312 1 90.25 330 ASN A CA 1
ATOM 2454 C C . ASN A 1 330 ? 14.273 15.359 14.977 1 90.25 330 ASN A C 1
ATOM 2456 O O . ASN A 1 330 ? 13.797 14.219 14.938 1 90.25 330 ASN A O 1
ATOM 2460 N N . GLY A 1 331 ? 14.547 16.062 13.914 1 94.12 331 GLY A N 1
ATOM 2461 C CA . GLY A 1 331 ? 14.367 15.508 12.586 1 94.12 331 GLY A CA 1
ATOM 2462 C C . GLY A 1 331 ? 12.93 15.547 12.109 1 94.12 331 GLY A C 1
ATOM 2463 O O . GLY A 1 331 ? 12.547 14.797 11.211 1 94.12 331 GLY A O 1
ATOM 2464 N N . ILE A 1 332 ? 12.133 16.391 12.75 1 93.38 332 ILE A N 1
ATOM 2465 C CA . ILE A 1 332 ? 10.742 16.625 12.344 1 93.38 332 ILE A CA 1
ATOM 2466 C C . ILE A 1 332 ? 10.664 17.859 11.461 1 93.38 332 ILE A C 1
ATOM 2468 O O . ILE A 1 332 ? 11.305 18.875 11.742 1 93.38 332 ILE A O 1
ATOM 2472 N N . ARG A 1 333 ? 9.875 17.734 10.43 1 94.81 333 ARG A N 1
ATOM 2473 C CA . ARG A 1 333 ? 9.703 18.891 9.562 1 94.81 333 ARG A CA 1
ATOM 2474 C C . ARG A 1 333 ? 9.188 20.094 10.344 1 94.81 333 ARG A C 1
ATOM 2476 O O . ARG A 1 333 ? 8.305 19.969 11.195 1 94.81 333 ARG A O 1
ATOM 2483 N N . THR A 1 334 ? 9.727 21.266 9.984 1 94.81 334 THR A N 1
ATOM 2484 C CA . THR A 1 334 ? 9.297 22.469 10.688 1 94.81 334 THR A CA 1
ATOM 2485 C C . THR A 1 334 ? 8.07 23.078 10.023 1 94.81 334 THR A C 1
ATOM 2487 O O . THR A 1 334 ? 7.289 23.781 10.672 1 94.81 334 THR A O 1
ATOM 2490 N N . ASP A 1 335 ? 7.934 22.844 8.711 1 93 335 ASP A N 1
ATOM 2491 C CA . ASP A 1 335 ? 6.734 23.328 8.031 1 93 335 ASP A CA 1
ATOM 2492 C C . ASP A 1 335 ? 5.527 22.453 8.359 1 93 335 ASP A C 1
ATOM 2494 O O . ASP A 1 335 ? 5.684 21.312 8.797 1 93 335 ASP A O 1
ATOM 2498 N N . ASN A 1 336 ? 4.355 23 8.328 1 93.81 336 ASN A N 1
ATOM 2499 C CA . ASN A 1 336 ? 3.102 22.25 8.391 1 93.81 336 ASN A CA 1
ATOM 2500 C C . ASN A 1 336 ? 2.463 22.109 7.012 1 93.81 336 ASN A C 1
ATOM 2502 O O . ASN A 1 336 ? 2.016 23.094 6.426 1 93.81 336 ASN A O 1
ATOM 2506 N N . PRO A 1 337 ? 2.441 20.891 6.48 1 93.25 337 PRO A N 1
ATOM 2507 C CA . PRO A 1 337 ? 1.979 20.719 5.102 1 93.25 337 PRO A CA 1
ATOM 2508 C C . PRO A 1 337 ? 0.456 20.703 4.988 1 93.25 337 PRO A C 1
ATOM 2510 O O . PRO A 1 337 ? -0.083 20.672 3.877 1 93.25 337 PRO A O 1
ATOM 2513 N N . ASN A 1 338 ? -0.261 20.734 6.086 1 96.12 338 ASN A N 1
ATOM 2514 C CA . ASN A 1 338 ? -1.719 20.672 6.086 1 96.12 338 ASN A CA 1
ATOM 2515 C C . ASN A 1 338 ? -2.338 22 5.648 1 96.12 338 ASN A C 1
ATOM 2517 O O . ASN A 1 338 ? -1.943 23.062 6.129 1 96.12 338 ASN A O 1
ATOM 2521 N N . ARG A 1 339 ? -3.291 21.859 4.73 1 96.75 339 ARG A N 1
ATOM 2522 C CA . ARG A 1 339 ? -3.977 23.031 4.184 1 96.75 339 ARG A CA 1
ATOM 2523 C C . ARG A 1 339 ? -5.488 22.875 4.301 1 96.75 339 ARG A C 1
ATOM 2525 O O . ARG A 1 339 ? -6 21.766 4.422 1 96.75 339 ARG A O 1
ATOM 2532 N N . LEU A 1 340 ? -6.113 24.016 4.305 1 98.25 340 LEU A N 1
ATOM 2533 C CA . LEU A 1 340 ? -7.57 24.047 4.234 1 98.25 340 LEU A CA 1
ATOM 2534 C C . LEU A 1 340 ? -8.055 23.781 2.816 1 98.25 340 LEU A C 1
ATOM 2536 O O . LEU A 1 340 ? -7.625 24.438 1.87 1 98.25 340 LEU A O 1
ATOM 2540 N N . GLN A 1 341 ? -8.867 22.766 2.713 1 97.88 341 GLN A N 1
ATOM 2541 C CA . GLN A 1 341 ? -9.453 22.406 1.429 1 97.88 341 GLN A CA 1
ATOM 2542 C C . GLN A 1 341 ? -10.969 22.328 1.518 1 97.88 341 GLN A C 1
ATOM 2544 O O . GLN A 1 341 ? -11.523 21.938 2.551 1 97.88 341 GLN A O 1
ATOM 2549 N N . ARG A 1 342 ? -11.664 22.734 0.423 1 98.19 342 ARG A N 1
ATOM 2550 C CA . ARG A 1 342 ? -13.125 22.75 0.375 1 98.19 342 ARG A CA 1
ATOM 2551 C C . ARG A 1 342 ? -13.641 21.875 -0.761 1 98.19 342 ARG A C 1
ATOM 2553 O O . ARG A 1 342 ? -13.133 21.938 -1.882 1 98.19 342 ARG A O 1
ATOM 2560 N N . PHE A 1 343 ? -14.664 21.031 -0.329 1 97.88 343 PHE A N 1
ATOM 2561 C CA . PHE A 1 343 ? -15.273 20.172 -1.337 1 97.88 343 PHE A CA 1
ATOM 2562 C C . PHE A 1 343 ? -16.172 20.984 -2.262 1 97.88 343 PHE A C 1
ATOM 2564 O O . PHE A 1 343 ? -17.125 21.625 -1.804 1 97.88 343 PHE A O 1
ATOM 2571 N N . ASP A 1 344 ? -15.922 20.906 -3.598 1 95.88 344 ASP A N 1
ATOM 2572 C CA . ASP A 1 344 ? -16.656 21.75 -4.539 1 95.88 344 ASP A CA 1
ATOM 2573 C C . ASP A 1 344 ? -17.797 20.969 -5.203 1 95.88 344 ASP A C 1
ATOM 2575 O O . ASP A 1 344 ? -18.391 21.453 -6.168 1 95.88 344 ASP A O 1
ATOM 2579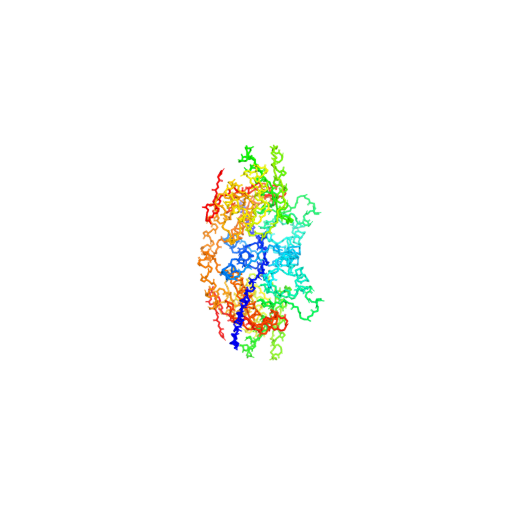 N N . GLY A 1 345 ? -18.062 19.781 -4.754 1 93 345 GLY A N 1
ATOM 2580 C CA . GLY A 1 345 ? -19.078 18.938 -5.348 1 93 345 GLY A CA 1
ATOM 2581 C C . GLY A 1 345 ? -18.5 17.781 -6.141 1 93 345 GLY A C 1
ATOM 2582 O O . GLY A 1 345 ? -19.188 16.797 -6.418 1 93 345 GLY A O 1
ATOM 2583 N N . LYS A 1 346 ? -17.234 17.953 -6.484 1 89.31 346 LYS A N 1
ATOM 2584 C CA . LYS A 1 346 ? -16.562 16.922 -7.27 1 89.31 346 LYS A CA 1
ATOM 2585 C C . LYS A 1 346 ? -15.234 16.516 -6.633 1 89.31 346 LYS A C 1
ATOM 2587 O O . LYS A 1 346 ? -14.891 15.336 -6.578 1 89.31 346 LYS A O 1
ATOM 2592 N N . ARG A 1 347 ? -14.555 17.531 -6.152 1 90.31 347 ARG A N 1
ATOM 2593 C CA . ARG A 1 347 ? -13.227 17.312 -5.582 1 90.31 347 ARG A CA 1
ATOM 2594 C C . ARG A 1 347 ? -12.906 18.359 -4.52 1 90.31 347 ARG A C 1
ATOM 2596 O O . ARG A 1 347 ? -13.594 19.375 -4.414 1 90.31 347 ARG A O 1
ATOM 2603 N N . PHE A 1 348 ? -11.914 18.062 -3.707 1 94.5 348 PHE A N 1
ATOM 2604 C CA . PHE A 1 348 ? -11.391 19.047 -2.766 1 94.5 348 PHE A CA 1
ATOM 2605 C C . PHE A 1 348 ? -10.461 20.031 -3.469 1 94.5 348 PHE A C 1
ATOM 2607 O O . PHE A 1 348 ? -9.602 19.625 -4.262 1 94.5 348 PHE A O 1
ATOM 2614 N N . ILE A 1 349 ? -10.672 21.312 -3.184 1 94.94 349 ILE A N 1
ATOM 2615 C CA . ILE A 1 349 ? -9.844 22.375 -3.742 1 94.94 349 ILE A CA 1
ATOM 2616 C C . ILE A 1 349 ? -9.273 23.234 -2.615 1 94.94 349 ILE A C 1
ATOM 2618 O O . ILE A 1 349 ? -9.938 23.438 -1.595 1 94.94 349 ILE A O 1
ATOM 2622 N N . LEU A 1 350 ? -8 23.656 -2.867 1 94.81 350 LEU A N 1
ATOM 2623 C CA . LEU A 1 350 ? -7.395 24.562 -1.886 1 94.81 350 LEU A CA 1
ATOM 2624 C C . LEU A 1 350 ? -8.234 25.812 -1.707 1 94.81 350 LEU A C 1
ATOM 2626 O O . LEU A 1 350 ? -8.773 26.359 -2.68 1 94.81 350 LEU A O 1
ATOM 2630 N N . THR A 1 351 ? -8.328 26.219 -0.394 1 93.69 351 THR A N 1
ATOM 2631 C CA . THR A 1 351 ? -9.086 27.422 -0.095 1 93.69 351 THR A CA 1
ATOM 2632 C C . THR A 1 351 ? -8.461 28.188 1.069 1 93.69 351 THR A C 1
ATOM 2634 O O . THR A 1 351 ? -7.621 27.641 1.792 1 93.69 351 THR A O 1
ATOM 2637 N N . ASP A 1 352 ? -8.648 29.5 1.111 1 84.19 352 ASP A N 1
ATOM 2638 C CA . ASP A 1 352 ? -8.172 30.328 2.211 1 84.19 352 ASP A CA 1
ATOM 2639 C C . ASP A 1 352 ? -9.266 30.531 3.262 1 84.19 352 ASP A C 1
ATOM 2641 O O . ASP A 1 352 ? -9 31.062 4.344 1 84.19 352 ASP A O 1
ATOM 2645 N N . LYS A 1 353 ? -10.5 30.266 2.85 1 74.25 353 LYS A N 1
ATOM 2646 C CA . LYS A 1 353 ? -11.641 30.453 3.742 1 74.25 353 LYS A CA 1
ATOM 2647 C C . LYS A 1 353 ? -12.75 29.453 3.42 1 74.25 353 LYS A C 1
ATOM 2649 O O . LYS A 1 353 ? -12.867 28.984 2.283 1 74.25 353 LYS A O 1
ATOM 2654 N N . MET B 1 1 ? -83.375 -25.656 -0.155 1 34.72 1 MET B N 1
ATOM 2655 C CA . MET B 1 1 ? -82.25 -25.406 0.717 1 34.72 1 MET B CA 1
ATOM 2656 C C . MET B 1 1 ? -80.938 -25.375 -0.084 1 34.72 1 MET B C 1
ATOM 2658 O O . MET B 1 1 ? -80.5 -26.406 -0.586 1 34.72 1 MET B O 1
ATOM 2662 N N . LEU B 1 2 ? -80.688 -24.234 -0.818 1 41.16 2 LEU B N 1
ATOM 2663 C CA . LEU B 1 2 ? -79.625 -23.922 -1.748 1 41.16 2 LEU B CA 1
ATOM 2664 C C . LEU B 1 2 ? -78.25 -23.797 -1.011 1 41.16 2 LEU B C 1
ATOM 2666 O O . LEU B 1 2 ? -78.125 -22.953 -0.116 1 41.16 2 LEU B O 1
ATOM 2670 N N . LEU B 1 3 ? -77.5 -24.906 -0.897 1 42.44 3 LEU B N 1
ATOM 2671 C CA . LEU B 1 3 ? -76.188 -25.016 -0.384 1 42.44 3 LEU B CA 1
ATOM 2672 C C . LEU B 1 3 ? -75.188 -24.125 -1.17 1 42.44 3 LEU B C 1
ATOM 2674 O O . LEU B 1 3 ? -75 -24.344 -2.359 1 42.44 3 LEU B O 1
ATOM 2678 N N . THR B 1 4 ? -75.25 -22.797 -0.936 1 44.47 4 THR B N 1
ATOM 2679 C CA . THR B 1 4 ? -74.188 -21.891 -1.48 1 44.47 4 THR B CA 1
ATOM 2680 C C . THR B 1 4 ? -72.812 -22.312 -1.032 1 44.47 4 THR B C 1
ATOM 2682 O O . THR B 1 4 ? -72.562 -22.359 0.167 1 44.47 4 THR B O 1
ATOM 2685 N N . SER B 1 5 ? -72.125 -23.109 -1.77 1 41.03 5 SER B N 1
ATOM 2686 C CA . SER B 1 5 ? -70.75 -23.453 -1.587 1 41.03 5 SER B CA 1
ATOM 2687 C C . SER B 1 5 ? -69.812 -22.203 -1.652 1 41.03 5 SER B C 1
ATOM 2689 O O . SER B 1 5 ? -69.812 -21.484 -2.656 1 41.03 5 SER B O 1
ATOM 2691 N N . ILE B 1 6 ? -69.625 -21.547 -0.547 1 43.31 6 ILE B N 1
ATOM 2692 C CA . ILE B 1 6 ? -68.625 -20.5 -0.448 1 43.31 6 ILE B CA 1
ATOM 2693 C C . ILE B 1 6 ? -67.25 -21.078 -0.811 1 43.31 6 ILE B C 1
ATOM 2695 O O . ILE B 1 6 ? -66.75 -22.016 -0.159 1 43.31 6 ILE B O 1
ATOM 2699 N N . VAL B 1 7 ? -66.875 -20.906 -2.07 1 42.78 7 VAL B N 1
ATOM 2700 C CA . VAL B 1 7 ? -65.5 -21.172 -2.498 1 42.78 7 VAL B CA 1
ATOM 2701 C C . VAL B 1 7 ? -64.562 -20.234 -1.769 1 42.78 7 VAL B C 1
ATOM 2703 O O . VAL B 1 7 ? -64.625 -19.016 -1.927 1 42.78 7 VAL B O 1
ATOM 2706 N N . LEU B 1 8 ? -64.062 -20.562 -0.577 1 43.66 8 LEU B N 1
ATOM 2707 C CA . LEU B 1 8 ? -62.938 -19.891 0.053 1 43.66 8 LEU B CA 1
ATOM 2708 C C . LEU B 1 8 ? -61.75 -19.891 -0.869 1 43.66 8 LEU B C 1
ATOM 2710 O O . LEU B 1 8 ? -61.188 -20.953 -1.163 1 43.66 8 LEU B O 1
ATOM 2714 N N . SER B 1 9 ? -61.688 -18.875 -1.753 1 42.84 9 SER B N 1
ATOM 2715 C CA . SER B 1 9 ? -60.438 -18.625 -2.443 1 42.84 9 SER B CA 1
ATOM 2716 C C . SER B 1 9 ? -59.281 -18.375 -1.455 1 42.84 9 SER B C 1
ATOM 2718 O O . SER B 1 9 ? -59.344 -17.391 -0.694 1 42.84 9 SER B O 1
ATOM 2720 N N . TRP B 1 10 ? -58.688 -19.406 -0.982 1 41.78 10 TRP B N 1
ATOM 2721 C CA . TRP B 1 10 ? -57.406 -19.219 -0.325 1 41.78 10 TRP B CA 1
ATOM 2722 C C . TRP B 1 10 ? -56.438 -18.469 -1.236 1 41.78 10 TRP B C 1
ATOM 2724 O O . TRP B 1 10 ? -56.031 -18.984 -2.281 1 41.78 10 TRP B O 1
ATOM 2734 N N . LEU B 1 11 ? -56.562 -17.156 -1.276 1 41.03 11 LEU B N 1
ATOM 2735 C CA . LEU B 1 11 ? -55.438 -16.391 -1.805 1 41.03 11 LEU B CA 1
ATOM 2736 C C . LEU B 1 11 ? -54.156 -16.797 -1.116 1 41.03 11 LEU B C 1
ATOM 2738 O O . LEU B 1 11 ? -54 -16.609 0.095 1 41.03 11 LEU B O 1
ATOM 2742 N N . ALA B 1 12 ? -53.469 -17.797 -1.599 1 39.97 12 ALA B N 1
ATOM 2743 C CA . ALA B 1 12 ? -52.062 -17.969 -1.272 1 39.97 12 ALA B CA 1
ATOM 2744 C C . ALA B 1 12 ? -51.281 -16.656 -1.431 1 39.97 12 ALA B C 1
ATOM 2746 O O . ALA B 1 12 ? -51.094 -16.188 -2.551 1 39.97 12 ALA B O 1
ATOM 2747 N N . SER B 1 13 ? -51.5 -15.711 -0.512 1 40.59 13 SER B N 1
ATOM 2748 C CA . SER B 1 13 ? -50.5 -14.664 -0.52 1 40.59 13 SER B CA 1
ATOM 2749 C C . SER B 1 13 ? -49.094 -15.25 -0.688 1 40.59 13 SER B C 1
ATOM 2751 O O . SER B 1 13 ? -48.594 -15.938 0.203 1 40.59 13 SER B O 1
ATOM 2753 N N . GLY B 1 14 ? -48.812 -15.688 -1.845 1 37.81 14 GLY B N 1
ATOM 2754 C CA . GLY B 1 14 ? -47.375 -15.914 -2.025 1 37.81 14 GLY B CA 1
ATOM 2755 C C . GLY B 1 14 ? -46.531 -14.93 -1.266 1 37.81 14 GLY B C 1
ATOM 2756 O O . GLY B 1 14 ? -46.594 -13.719 -1.497 1 37.81 14 GLY B O 1
ATOM 2757 N N . ALA B 1 15 ? -46.25 -15.156 -0.082 1 36.75 15 ALA B N 1
ATOM 2758 C CA . ALA B 1 15 ? -45.125 -14.453 0.528 1 36.75 15 ALA B CA 1
ATOM 2759 C C . ALA B 1 15 ? -44 -14.227 -0.482 1 36.75 15 ALA B C 1
ATOM 2761 O O . ALA B 1 15 ? -43.375 -15.18 -0.932 1 36.75 15 ALA B O 1
ATOM 2762 N N . LEU B 1 16 ? -44.219 -13.383 -1.4 1 38.94 16 LEU B N 1
ATOM 2763 C CA . LEU B 1 16 ? -42.938 -13 -2.002 1 38.94 16 LEU B CA 1
ATOM 2764 C C . LEU B 1 16 ? -41.812 -13.031 -0.969 1 38.94 16 LEU B C 1
ATOM 2766 O O . LEU B 1 16 ? -41.875 -12.359 0.059 1 38.94 16 LEU B O 1
ATOM 2770 N N . ALA B 1 17 ? -41.375 -14.133 -0.618 1 38.59 17 ALA B N 1
ATOM 2771 C CA . ALA B 1 17 ? -40.094 -14.18 0.103 1 38.59 17 ALA B CA 1
ATOM 2772 C C . ALA B 1 17 ? -39.25 -12.953 -0.213 1 38.59 17 ALA B C 1
ATOM 2774 O O . ALA B 1 17 ? -38.812 -12.766 -1.355 1 38.59 17 ALA B O 1
ATOM 2775 N N . GLN B 1 18 ? -39.469 -11.836 0.266 1 38.41 18 GLN B N 1
ATOM 2776 C CA . GLN B 1 18 ? -38.594 -10.68 0.16 1 38.41 18 GLN B CA 1
ATOM 2777 C C . GLN B 1 18 ? -37.125 -11.102 0.098 1 38.41 18 GLN B C 1
ATOM 2779 O O . GLN B 1 18 ? -36.656 -11.82 0.98 1 38.41 18 GLN B O 1
ATOM 2784 N N . ALA B 1 19 ? -36.594 -11.414 -1.089 1 47.66 19 ALA B N 1
ATOM 2785 C CA . ALA B 1 19 ? -35.156 -11.656 -1.266 1 47.66 19 ALA B CA 1
ATOM 2786 C C . ALA B 1 19 ? -34.344 -10.961 -0.18 1 47.66 19 ALA B C 1
ATOM 2788 O O . ALA B 1 19 ? -34.469 -9.75 0.024 1 47.66 19 ALA B O 1
ATOM 2789 N N . GLU B 1 20 ? -33.875 -11.688 0.852 1 64.19 20 GLU B N 1
ATOM 2790 C CA . GLU B 1 20 ? -33.031 -11.148 1.909 1 64.19 20 GLU B CA 1
ATOM 2791 C C . GLU B 1 20 ? -31.906 -10.297 1.333 1 64.19 20 GLU B C 1
ATOM 2793 O O . GLU B 1 20 ? -31.438 -10.539 0.217 1 64.19 20 GLU B O 1
ATOM 2798 N N . ASP B 1 21 ? -31.562 -9.109 1.9 1 84.44 21 ASP B N 1
ATOM 2799 C CA . ASP B 1 21 ? -30.609 -8.094 1.461 1 84.44 21 ASP B CA 1
ATOM 2800 C C . ASP B 1 21 ? -29.219 -8.703 1.251 1 84.44 21 ASP B C 1
ATOM 2802 O O . ASP B 1 21 ? -28.766 -9.531 2.051 1 84.44 21 ASP B O 1
ATOM 2806 N N . VAL B 1 22 ? -28.719 -8.609 0.051 1 92.12 22 VAL B N 1
ATOM 2807 C CA . VAL B 1 22 ? -27.328 -8.977 -0.203 1 92.12 22 VAL B CA 1
ATOM 2808 C C . VAL B 1 22 ? -26.406 -8.031 0.559 1 92.12 22 VAL B C 1
ATOM 2810 O O . VAL B 1 22 ? -25.984 -7 0.03 1 92.12 22 VAL B O 1
ATOM 2813 N N . ARG B 1 23 ? -26.094 -8.492 1.853 1 95.88 23 ARG B N 1
ATOM 2814 C CA . ARG B 1 23 ? -25.234 -7.691 2.719 1 95.88 23 ARG B CA 1
ATOM 2815 C C . ARG B 1 23 ? -23.797 -8.211 2.691 1 95.88 23 ARG B C 1
ATOM 2817 O O . ARG B 1 23 ? -23.531 -9.328 3.131 1 95.88 23 ARG B O 1
ATOM 2824 N N . VAL B 1 24 ? -22.922 -7.395 2.211 1 98.06 24 VAL B N 1
ATOM 2825 C CA . VAL B 1 24 ? -21.5 -7.73 2.062 1 98.06 24 VAL B CA 1
ATOM 2826 C C . VAL B 1 24 ? -20.656 -6.754 2.867 1 98.06 24 VAL B C 1
ATOM 2828 O O . VAL B 1 24 ? -20.891 -5.543 2.846 1 98.06 24 VAL B O 1
ATOM 2831 N N . GLY B 1 25 ? -19.75 -7.277 3.682 1 97.69 25 GLY B N 1
ATOM 2832 C CA . GLY B 1 25 ? -18.781 -6.453 4.387 1 97.69 25 GLY B CA 1
ATOM 2833 C C . GLY B 1 25 ? -17.422 -6.426 3.719 1 97.69 25 GLY B C 1
ATOM 2834 O O . GLY B 1 25 ? -16.953 -7.445 3.217 1 97.69 25 GLY B O 1
ATOM 2835 N N . LEU B 1 26 ? -16.828 -5.242 3.686 1 98 26 LEU B N 1
ATOM 2836 C CA . LEU B 1 26 ? -15.461 -5.082 3.184 1 98 26 LEU B CA 1
ATOM 2837 C C . LEU B 1 26 ? -14.562 -4.441 4.234 1 98 26 LEU B C 1
ATOM 2839 O O . LEU B 1 26 ? -14.781 -3.287 4.617 1 98 26 LEU B O 1
ATOM 2843 N N . ALA B 1 27 ? -13.609 -5.219 4.742 1 98.06 27 ALA B N 1
ATOM 2844 C CA . ALA B 1 27 ? -12.562 -4.691 5.609 1 98.06 27 ALA B CA 1
ATOM 2845 C C . ALA B 1 27 ? -11.305 -4.359 4.812 1 98.06 27 ALA B C 1
ATOM 2847 O O . ALA B 1 27 ? -10.773 -5.211 4.094 1 98.06 27 ALA B O 1
ATOM 2848 N N . ALA B 1 28 ? -10.828 -3.146 4.859 1 96.81 28 ALA B N 1
ATOM 2849 C CA . ALA B 1 28 ? -9.641 -2.67 4.148 1 96.81 28 ALA B CA 1
ATOM 2850 C C . ALA B 1 28 ? -8.938 -1.572 4.941 1 96.81 28 ALA B C 1
ATOM 2852 O O . ALA B 1 28 ? -9.562 -0.859 5.723 1 96.81 28 ALA B O 1
ATOM 2853 N N . PRO B 1 29 ? -7.59 -1.491 4.805 1 94.56 29 PRO B N 1
ATOM 2854 C CA . PRO B 1 29 ? -6.949 -0.325 5.418 1 94.56 29 PRO B CA 1
ATOM 2855 C C . PRO B 1 29 ? -7.336 0.986 4.738 1 94.56 29 PRO B C 1
ATOM 2857 O O . PRO B 1 29 ? -7.078 1.166 3.545 1 94.56 29 PRO B O 1
ATOM 2860 N N . LEU B 1 30 ? -7.984 1.853 5.453 1 91.38 30 LEU B N 1
ATOM 2861 C CA . LEU B 1 30 ? -8.477 3.098 4.871 1 91.38 30 LEU B CA 1
ATOM 2862 C C . LEU B 1 30 ? -7.82 4.301 5.535 1 91.38 30 LEU B C 1
ATOM 2864 O O . LEU B 1 30 ? -8.156 5.449 5.227 1 91.38 30 LEU B O 1
ATOM 2868 N N . SER B 1 31 ? -6.98 4.035 6.43 1 83.81 31 SER B N 1
ATOM 2869 C CA . SER B 1 31 ? -6.133 5.039 7.066 1 83.81 31 SER B CA 1
ATOM 2870 C C . SER B 1 31 ? -4.684 4.562 7.152 1 83.81 31 SER B C 1
ATOM 2872 O O . SER B 1 31 ? -4.398 3.381 6.953 1 83.81 31 SER B O 1
ATOM 2874 N N . GLY B 1 32 ? -3.871 5.516 7.316 1 82.38 32 GLY B N 1
ATOM 2875 C CA . GLY B 1 32 ? -2.461 5.18 7.441 1 82.38 32 GLY B CA 1
ATOM 2876 C C . GLY B 1 32 ? -1.794 4.91 6.105 1 82.38 32 GLY B C 1
ATOM 2877 O O . GLY B 1 32 ? -2.34 5.25 5.051 1 82.38 32 GLY B O 1
ATOM 2878 N N . THR B 1 33 ? -0.618 4.223 6.137 1 85.19 33 THR B N 1
ATOM 2879 C CA . THR B 1 33 ? 0.302 4.031 5.02 1 85.19 33 THR B CA 1
ATOM 2880 C C . THR B 1 33 ? -0.366 3.24 3.898 1 85.19 33 THR B C 1
ATOM 2882 O O . THR B 1 33 ? -0.083 3.461 2.719 1 85.19 33 THR B O 1
ATOM 2885 N N . PHE B 1 34 ? -1.299 2.453 4.281 1 91.44 34 PHE B N 1
ATOM 2886 C CA . PHE B 1 34 ? -1.788 1.489 3.303 1 91.44 34 PHE B CA 1
ATOM 2887 C C . PHE B 1 34 ? -3.145 1.916 2.756 1 91.44 34 PHE B C 1
ATOM 2889 O O . PHE B 1 34 ? -3.764 1.185 1.979 1 91.44 34 PHE B O 1
ATOM 2896 N N . ALA B 1 35 ? -3.561 3.092 3.072 1 90.31 35 ALA B N 1
ATOM 2897 C CA . ALA B 1 35 ? -4.859 3.619 2.668 1 90.31 35 ALA B CA 1
ATOM 2898 C C . ALA B 1 35 ? -5.004 3.619 1.148 1 90.31 35 ALA B C 1
ATOM 2900 O O . ALA B 1 35 ? -6.07 3.301 0.619 1 90.31 35 ALA B O 1
ATOM 2901 N N . PRO B 1 36 ? -3.898 3.871 0.401 1 90.06 36 PRO B N 1
ATOM 2902 C CA . PRO B 1 36 ? -4.055 3.855 -1.056 1 90.06 36 PRO B CA 1
ATOM 2903 C C . PRO B 1 36 ? -4.473 2.486 -1.59 1 90.06 36 PRO B C 1
ATOM 2905 O O . PRO B 1 36 ? -5.297 2.402 -2.502 1 90.06 36 PRO B O 1
ATOM 2908 N N . LEU B 1 37 ? -3.916 1.469 -1.027 1 95.31 37 LEU B N 1
ATOM 2909 C CA . LEU B 1 37 ? -4.27 0.125 -1.473 1 95.31 37 LEU B CA 1
ATOM 2910 C C . LEU B 1 37 ? -5.68 -0.242 -1.025 1 95.31 37 LEU B C 1
ATOM 2912 O O . LEU B 1 37 ? -6.441 -0.84 -1.789 1 95.31 37 LEU B O 1
ATOM 2916 N N . GLY B 1 38 ? -5.996 0.116 0.187 1 96.38 38 GLY B N 1
ATOM 2917 C CA . GLY B 1 38 ? -7.348 -0.113 0.668 1 96.38 38 GLY B CA 1
ATOM 2918 C C . GLY B 1 38 ? -8.406 0.614 -0.146 1 96.38 38 GLY B C 1
ATOM 2919 O O . GLY B 1 38 ? -9.477 0.067 -0.413 1 96.38 38 GLY B O 1
ATOM 2920 N N . ASN B 1 39 ? -8.133 1.826 -0.529 1 93.69 39 ASN B N 1
ATOM 2921 C CA . ASN B 1 39 ? -9.07 2.604 -1.34 1 93.69 39 ASN B CA 1
ATOM 2922 C C . ASN B 1 39 ? -9.297 1.957 -2.703 1 93.69 39 ASN B C 1
ATOM 2924 O O . ASN B 1 39 ? -10.406 2.008 -3.24 1 93.69 39 ASN B O 1
ATOM 2928 N N . GLN B 1 40 ? -8.211 1.358 -3.246 1 94.94 40 GLN B N 1
ATOM 2929 C CA . GLN B 1 40 ? -8.406 0.602 -4.48 1 94.94 40 GLN B CA 1
ATOM 2930 C C . GLN B 1 40 ? -9.438 -0.501 -4.293 1 94.94 40 GLN B C 1
ATOM 2932 O O . GLN B 1 40 ? -10.359 -0.639 -5.102 1 94.94 40 GLN B O 1
ATOM 2937 N N . LEU B 1 41 ? -9.297 -1.263 -3.215 1 97.38 41 LEU B N 1
ATOM 2938 C CA . LEU B 1 41 ? -10.234 -2.346 -2.928 1 97.38 41 LEU B CA 1
ATOM 2939 C C . LEU B 1 41 ? -11.664 -1.825 -2.85 1 97.38 41 LEU B C 1
ATOM 2941 O O . LEU B 1 41 ? -12.578 -2.42 -3.426 1 97.38 41 LEU B O 1
ATOM 2945 N N . VAL B 1 42 ? -11.859 -0.71 -2.168 1 96.5 42 VAL B N 1
ATOM 2946 C CA . VAL B 1 42 ? -13.18 -0.134 -1.954 1 96.5 42 VAL B CA 1
ATOM 2947 C C . VAL B 1 42 ? -13.766 0.325 -3.287 1 96.5 42 VAL B C 1
ATOM 2949 O O . VAL B 1 42 ? -14.938 0.076 -3.576 1 96.5 42 VAL B O 1
ATOM 2952 N N . GLU B 1 43 ? -12.938 0.967 -4.109 1 95.12 43 GLU B N 1
ATOM 2953 C CA . GLU B 1 43 ? -13.398 1.454 -5.406 1 95.12 43 GLU B CA 1
ATOM 2954 C C . GLU B 1 43 ? -13.875 0.304 -6.289 1 95.12 43 GLU B C 1
ATOM 2956 O O . GLU B 1 43 ? -14.938 0.386 -6.906 1 95.12 43 GLU B O 1
ATOM 2961 N N . GLY B 1 44 ? -13.109 -0.749 -6.312 1 97.44 44 GLY B N 1
ATOM 2962 C CA . GLY B 1 44 ? -13.516 -1.919 -7.078 1 97.44 44 GLY B CA 1
ATOM 2963 C C . GLY B 1 44 ? -14.781 -2.57 -6.551 1 97.44 44 GLY B C 1
ATOM 2964 O O . GLY B 1 44 ? -15.672 -2.916 -7.328 1 97.44 44 GLY B O 1
ATOM 2965 N N . ALA B 1 45 ? -14.828 -2.717 -5.246 1 97.94 45 ALA B N 1
ATOM 2966 C CA . ALA B 1 45 ? -15.992 -3.334 -4.617 1 97.94 45 ALA B CA 1
ATOM 2967 C C . ALA B 1 45 ? -17.25 -2.525 -4.887 1 97.94 45 ALA B C 1
ATOM 2969 O O . ALA B 1 45 ? -18.297 -3.088 -5.215 1 97.94 45 ALA B O 1
ATOM 2970 N N . ARG B 1 46 ? -17.188 -1.245 -4.789 1 95.06 46 ARG B N 1
ATOM 2971 C CA . ARG B 1 46 ? -18.344 -0.378 -5.016 1 95.06 46 ARG B CA 1
ATOM 2972 C C . ARG B 1 46 ? -18.781 -0.426 -6.477 1 95.06 46 ARG B C 1
ATOM 2974 O O . ARG B 1 46 ? -19.984 -0.401 -6.77 1 95.06 46 ARG B O 1
ATOM 2981 N N . ALA B 1 47 ? -17.797 -0.504 -7.359 1 95.5 47 ALA B N 1
ATOM 2982 C CA . ALA B 1 47 ? -18.125 -0.594 -8.781 1 95.5 47 ALA B CA 1
ATOM 2983 C C . ALA B 1 47 ? -18.906 -1.863 -9.078 1 95.5 47 ALA B C 1
ATOM 2985 O O . ALA B 1 47 ? -19.781 -1.868 -9.953 1 95.5 47 ALA B O 1
ATOM 2986 N N . ALA B 1 48 ? -18.641 -2.926 -8.352 1 96.88 48 ALA B N 1
ATOM 2987 C CA . ALA B 1 48 ? -19.312 -4.207 -8.578 1 96.88 48 ALA B CA 1
ATOM 2988 C C . ALA B 1 48 ? -20.656 -4.25 -7.863 1 96.88 48 ALA B C 1
ATOM 2990 O O . ALA B 1 48 ? -21.578 -4.949 -8.305 1 96.88 48 ALA B O 1
ATOM 2991 N N . ALA B 1 49 ? -20.891 -3.709 -6.652 1 93.44 49 ALA B N 1
ATOM 2992 C CA . ALA B 1 49 ? -22.062 -3.811 -5.785 1 93.44 49 ALA B CA 1
ATOM 2993 C C . ALA B 1 49 ? -23.297 -3.256 -6.477 1 93.44 49 ALA B C 1
ATOM 2995 O O . ALA B 1 49 ? -24.406 -3.795 -6.316 1 93.44 49 ALA B O 1
ATOM 2996 N N . GLY B 1 50 ? -23.156 -2.289 -7.379 1 80.81 50 GLY B N 1
ATOM 2997 C CA . GLY B 1 50 ? -24.328 -1.698 -8.008 1 80.81 50 GLY B CA 1
ATOM 2998 C C . GLY B 1 50 ? -25.453 -1.407 -7.027 1 80.81 50 GLY B C 1
ATOM 2999 O O . GLY B 1 50 ? -25.203 -0.999 -5.891 1 80.81 50 GLY B O 1
ATOM 3000 N N . THR B 1 51 ? -26.797 -1.61 -7.371 1 76.75 51 THR B N 1
ATOM 3001 C CA . THR B 1 51 ? -27.953 -1.294 -6.535 1 76.75 51 THR B CA 1
ATOM 3002 C C . THR B 1 51 ? -28.391 -2.52 -5.742 1 76.75 51 THR B C 1
ATOM 3004 O O . THR B 1 51 ? -29.141 -2.398 -4.77 1 76.75 51 THR B O 1
ATOM 3007 N N . GLY B 1 52 ? -27.875 -3.662 -5.992 1 85.94 52 GLY B N 1
ATOM 3008 C CA . GLY B 1 52 ? -28.406 -4.879 -5.398 1 85.94 52 GLY B CA 1
ATOM 3009 C C . GLY B 1 52 ? -27.594 -5.383 -4.227 1 85.94 52 GLY B C 1
ATOM 3010 O O . GLY B 1 52 ? -28 -6.309 -3.525 1 85.94 52 GLY B O 1
ATOM 3011 N N . VAL B 1 53 ? -26.484 -4.848 -3.986 1 93.88 53 VAL B N 1
ATOM 3012 C CA . VAL B 1 53 ? -25.594 -5.273 -2.91 1 93.88 53 VAL B CA 1
ATOM 3013 C C . VAL B 1 53 ? -25.438 -4.152 -1.889 1 93.88 53 VAL B C 1
ATOM 3015 O O . VAL B 1 53 ? -25.125 -3.016 -2.248 1 93.88 53 VAL B O 1
ATOM 3018 N N . GLN B 1 54 ? -25.781 -4.43 -0.7 1 92.81 54 GLN B N 1
ATOM 3019 C CA . GLN B 1 54 ? -25.5 -3.518 0.401 1 92.81 54 GLN B CA 1
ATOM 3020 C C . GLN B 1 54 ? -24.078 -3.736 0.94 1 92.81 54 GLN B C 1
ATOM 3022 O O . GLN B 1 54 ? -23.828 -4.723 1.631 1 92.81 54 GLN B O 1
ATOM 3027 N N . LEU B 1 55 ? -23.25 -2.797 0.647 1 94.25 55 LEU B N 1
ATOM 3028 C CA . LEU B 1 55 ? -21.828 -2.912 1.002 1 94.25 55 LEU B CA 1
ATOM 3029 C C . LEU B 1 55 ? -21.516 -2.09 2.248 1 94.25 55 LEU B C 1
ATOM 3031 O O . LEU B 1 55 ? -21.766 -0.882 2.277 1 94.25 55 LEU B O 1
ATOM 3035 N N . THR B 1 56 ? -21.062 -2.744 3.283 1 92.06 56 THR B N 1
ATOM 3036 C CA . THR B 1 56 ? -20.547 -2.088 4.477 1 92.06 56 THR B CA 1
ATOM 3037 C C . THR B 1 56 ? -19.016 -2.074 4.465 1 92.06 56 THR B C 1
ATOM 3039 O O . THR B 1 56 ? -18.375 -3.131 4.453 1 92.06 56 THR B O 1
ATOM 3042 N N . VAL B 1 57 ? -18.453 -0.9 4.441 1 93.44 57 VAL B N 1
ATOM 3043 C CA . VAL B 1 57 ? -17.016 -0.751 4.387 1 93.44 57 VAL B CA 1
ATOM 3044 C C . VAL B 1 57 ? -16.484 -0.358 5.762 1 93.44 57 VAL B C 1
ATOM 3046 O O . VAL B 1 57 ? -17.062 0.487 6.441 1 93.44 57 VAL B O 1
ATOM 3049 N N . PHE B 1 58 ? -15.398 -1.004 6.23 1 92.06 58 PHE B N 1
ATOM 3050 C CA . PHE B 1 58 ? -14.805 -0.676 7.523 1 92.06 58 PHE B CA 1
ATOM 3051 C C . PHE B 1 58 ? -13.281 -0.628 7.422 1 92.06 58 PHE B C 1
ATOM 3053 O O . PHE B 1 58 ? -12.672 -1.464 6.754 1 92.06 58 PHE B O 1
ATOM 3060 N N . ASP B 1 59 ? -12.648 0.338 8.109 1 92 59 ASP B N 1
ATOM 3061 C CA . ASP B 1 59 ? -11.203 0.49 8.172 1 92 59 ASP B CA 1
ATOM 3062 C C . ASP B 1 59 ? -10.586 -0.505 9.156 1 92 59 ASP B C 1
ATOM 3064 O O . ASP B 1 59 ? -10.664 -0.318 10.367 1 92 59 ASP B O 1
ATOM 3068 N N . ASP B 1 60 ? -9.906 -1.5 8.586 1 94.75 60 ASP B N 1
ATOM 3069 C CA . ASP B 1 60 ? -9.297 -2.467 9.492 1 94.75 60 ASP B CA 1
ATOM 3070 C C . ASP B 1 60 ? -7.895 -2.021 9.914 1 94.75 60 ASP B C 1
ATOM 3072 O O . ASP B 1 60 ? -7.242 -2.682 10.727 1 94.75 60 ASP B O 1
ATOM 3076 N N . ARG B 1 61 ? -7.41 -0.91 9.344 1 90.38 61 ARG B N 1
ATOM 3077 C CA . ARG B 1 61 ? -6.168 -0.222 9.68 1 90.38 61 ARG B CA 1
ATOM 3078 C C . ARG B 1 61 ? -4.969 -1.152 9.523 1 90.38 61 ARG B C 1
ATOM 3080 O O . ARG B 1 61 ? -3.883 -0.862 10.031 1 90.38 61 ARG B O 1
ATOM 3087 N N . CYS B 1 62 ? -5.203 -2.355 9 1 92.69 62 CYS B N 1
ATOM 3088 C CA . CYS B 1 62 ? -4.168 -3.361 8.789 1 92.69 62 CYS B CA 1
ATOM 3089 C C . CYS B 1 62 ? -3.508 -3.752 10.102 1 92.69 62 CYS B C 1
ATOM 3091 O O . CYS B 1 62 ? -2.303 -4.004 10.148 1 92.69 62 CYS B O 1
ATOM 3093 N N . ASP B 1 63 ? -4.285 -3.77 11.211 1 91.06 63 ASP B N 1
ATOM 3094 C CA . ASP B 1 63 ? -3.734 -4.176 12.5 1 91.06 63 ASP B CA 1
ATOM 3095 C C . ASP B 1 63 ? -4.734 -5.027 13.281 1 91.06 63 ASP B C 1
ATOM 3097 O O . ASP B 1 63 ? -5.855 -5.258 12.82 1 91.06 63 ASP B O 1
ATOM 3101 N N . ALA B 1 64 ? -4.281 -5.543 14.445 1 94.19 64 ALA B N 1
ATOM 3102 C CA . ALA B 1 64 ? -5.07 -6.473 15.25 1 94.19 64 ALA B CA 1
ATOM 3103 C C . ALA B 1 64 ? -6.375 -5.832 15.711 1 94.19 64 ALA B C 1
ATOM 3105 O O . ALA B 1 64 ? -7.453 -6.402 15.531 1 94.19 64 ALA B O 1
ATOM 3106 N N . GLU B 1 65 ? -6.324 -4.637 16.219 1 93 65 GLU B N 1
ATOM 3107 C CA . GLU B 1 65 ? -7.5 -3.963 16.766 1 93 65 GLU B CA 1
ATOM 3108 C C . GLU B 1 65 ? -8.5 -3.619 15.656 1 93 65 GLU B C 1
ATOM 3110 O O . GLU B 1 65 ? -9.703 -3.824 15.812 1 93 65 GLU B O 1
ATOM 3115 N N . GLY B 1 66 ? -7.984 -3.131 14.594 1 93.5 66 GLY B N 1
ATOM 3116 C CA . GLY B 1 66 ? -8.844 -2.822 13.461 1 93.5 66 GLY B CA 1
ATOM 3117 C C . GLY B 1 66 ? -9.555 -4.039 12.898 1 93.5 66 GLY B C 1
ATOM 3118 O O . GLY B 1 66 ? -10.727 -3.967 12.531 1 93.5 66 GLY B O 1
ATOM 3119 N N . GLY B 1 67 ? -8.82 -5.168 12.797 1 96.75 67 GLY B N 1
ATOM 3120 C CA . GLY B 1 67 ? -9.43 -6.41 12.359 1 96.75 67 GLY B CA 1
ATOM 3121 C C . GLY B 1 67 ? -10.555 -6.871 13.273 1 96.75 67 GLY B C 1
ATOM 3122 O O . GLY B 1 67 ? -11.625 -7.258 12.797 1 96.75 67 GLY B O 1
ATOM 3123 N N . LYS B 1 68 ? -10.281 -6.812 14.539 1 96.81 68 LYS B N 1
ATOM 3124 C CA . LYS B 1 68 ? -11.297 -7.18 15.523 1 96.81 68 LYS B CA 1
ATOM 3125 C C . LYS B 1 68 ? -12.531 -6.285 15.398 1 96.81 68 LYS B C 1
ATOM 3127 O O . LYS B 1 68 ? -13.656 -6.777 15.391 1 96.81 68 LYS B O 1
ATOM 3132 N N . GLU B 1 69 ? -12.344 -5.004 15.305 1 92.81 69 GLU B N 1
ATOM 3133 C CA . GLU B 1 69 ? -13.438 -4.043 15.203 1 92.81 69 GLU B CA 1
ATOM 3134 C C . GLU B 1 69 ? -14.242 -4.254 13.93 1 92.81 69 GLU B C 1
ATOM 3136 O O . GLU B 1 69 ? -15.469 -4.133 13.938 1 92.81 69 GLU B O 1
ATOM 3141 N N . ALA B 1 70 ? -13.547 -4.523 12.852 1 95.44 70 ALA B N 1
ATOM 3142 C CA . ALA B 1 70 ? -14.242 -4.809 11.594 1 95.44 70 ALA B CA 1
ATOM 3143 C C . ALA B 1 70 ? -15.18 -6.004 11.75 1 95.44 70 ALA B C 1
ATOM 3145 O O . ALA B 1 70 ? -16.344 -5.945 11.344 1 95.44 70 ALA B O 1
ATOM 3146 N N . ALA B 1 71 ? -14.648 -7.059 12.336 1 97.88 71 ALA B N 1
ATOM 3147 C CA . ALA B 1 71 ? -15.453 -8.266 12.523 1 97.88 71 ALA B CA 1
ATOM 3148 C C . ALA B 1 71 ? -16.672 -7.988 13.398 1 97.88 71 ALA B C 1
ATOM 3150 O O . ALA B 1 71 ? -17.781 -8.422 13.078 1 97.88 71 ALA B O 1
ATOM 3151 N N . GLU B 1 72 ? -16.484 -7.281 14.461 1 95.56 72 GLU B N 1
ATOM 3152 C CA . GLU B 1 72 ? -17.578 -6.941 15.359 1 95.56 72 GLU B CA 1
ATOM 3153 C C . GLU B 1 72 ? -18.641 -6.117 14.641 1 95.56 72 GLU B C 1
ATOM 3155 O O . GLU B 1 72 ? -19.844 -6.359 14.805 1 95.56 72 GLU B O 1
ATOM 3160 N N . ARG B 1 73 ? -18.172 -5.211 13.859 1 91.12 73 ARG B N 1
ATOM 3161 C CA . ARG B 1 73 ? -19.094 -4.391 13.086 1 91.12 73 ARG B CA 1
ATOM 3162 C C . ARG B 1 73 ? -19.875 -5.238 12.086 1 91.12 73 ARG B C 1
ATOM 3164 O O . ARG B 1 73 ? -21.078 -5.035 11.898 1 91.12 73 ARG B O 1
ATOM 3171 N N . PHE B 1 74 ? -19.234 -6.141 11.453 1 96.81 74 PHE B N 1
ATOM 3172 C CA . PHE B 1 74 ? -19.891 -6.996 10.469 1 96.81 74 PHE B CA 1
ATOM 3173 C C . PHE B 1 74 ? -20.953 -7.863 11.125 1 96.81 74 PHE B C 1
ATOM 3175 O O . PHE B 1 74 ? -22.047 -8.055 10.57 1 96.81 74 PHE B O 1
ATOM 3182 N N . VAL B 1 75 ? -20.672 -8.344 12.312 1 97.19 75 VAL B N 1
ATOM 3183 C CA . VAL B 1 75 ? -21.656 -9.117 13.055 1 97.19 75 VAL B CA 1
ATOM 3184 C C . VAL B 1 75 ? -22.859 -8.234 13.414 1 97.19 75 VAL B C 1
ATOM 3186 O O . VAL B 1 75 ? -24 -8.617 13.203 1 97.19 75 VAL B O 1
ATOM 3189 N N . GLU B 1 76 ? -22.547 -7.094 13.883 1 92.25 76 GLU B N 1
ATOM 3190 C CA . GLU B 1 76 ? -23.594 -6.152 14.289 1 92.25 76 GLU B CA 1
ATOM 3191 C C . GLU B 1 76 ? -24.5 -5.797 13.117 1 92.25 76 GLU B C 1
ATOM 3193 O O . GLU B 1 76 ? -25.703 -5.605 13.297 1 92.25 76 GLU B O 1
ATOM 3198 N N . GLN B 1 77 ? -23.969 -5.781 11.961 1 91.56 77 GLN B N 1
ATOM 3199 C CA . GLN B 1 77 ? -24.719 -5.332 10.789 1 91.56 77 GLN B CA 1
ATOM 3200 C C . GLN B 1 77 ? -25.266 -6.52 10.008 1 91.56 77 GLN B C 1
ATOM 3202 O O . GLN B 1 77 ? -25.734 -6.359 8.875 1 91.56 77 GLN B O 1
ATOM 3207 N N . ASN B 1 78 ? -25.125 -7.707 10.477 1 95.38 78 ASN B N 1
ATOM 3208 C CA . ASN B 1 78 ? -25.672 -8.938 9.906 1 95.38 78 ASN B CA 1
ATOM 3209 C C . ASN B 1 78 ? -25.125 -9.18 8.5 1 95.38 78 ASN B C 1
ATOM 3211 O O . ASN B 1 78 ? -25.891 -9.516 7.586 1 95.38 78 ASN B O 1
ATOM 3215 N N . ILE B 1 79 ? -23.875 -8.945 8.398 1 96.81 79 ILE B N 1
ATOM 3216 C CA . ILE B 1 79 ? -23.203 -9.242 7.137 1 96.81 79 ILE B CA 1
ATOM 3217 C C . ILE B 1 79 ? -23.281 -10.742 6.844 1 96.81 79 ILE B C 1
ATOM 3219 O O . ILE B 1 79 ? -23.156 -11.562 7.754 1 96.81 79 ILE B O 1
ATOM 3223 N N . ARG B 1 80 ? -23.469 -11 5.602 1 98.12 80 ARG B N 1
ATOM 3224 C CA . ARG B 1 80 ? -23.641 -12.406 5.23 1 98.12 80 ARG B CA 1
ATOM 3225 C C . ARG B 1 80 ? -22.328 -12.984 4.68 1 98.12 80 ARG B C 1
ATOM 3227 O O . ARG B 1 80 ? -22.094 -14.188 4.797 1 98.12 80 ARG B O 1
ATOM 3234 N N . ILE B 1 81 ? -21.547 -12.148 4.016 1 98.75 81 ILE B N 1
ATOM 3235 C CA . ILE B 1 81 ? -20.203 -12.484 3.584 1 98.75 81 ILE B CA 1
ATOM 3236 C C . ILE B 1 81 ? -19.266 -11.305 3.846 1 98.75 81 ILE B C 1
ATOM 3238 O O . ILE B 1 81 ? -19.578 -10.164 3.506 1 98.75 81 ILE B O 1
ATOM 3242 N N . ALA B 1 82 ? -18.125 -11.602 4.492 1 98.81 82 ALA B N 1
ATOM 3243 C CA . ALA B 1 82 ? -17.062 -10.609 4.617 1 98.81 82 ALA B CA 1
ATOM 3244 C C . ALA B 1 82 ? -16.062 -10.734 3.477 1 98.81 82 ALA B C 1
ATOM 3246 O O . ALA B 1 82 ? -15.75 -11.844 3.033 1 98.81 82 ALA B O 1
ATOM 3247 N N . THR B 1 83 ? -15.57 -9.602 3.012 1 98.81 83 THR B N 1
ATOM 3248 C CA . THR B 1 83 ? -14.508 -9.547 2.012 1 98.81 83 THR B CA 1
ATOM 3249 C C . THR B 1 83 ? -13.367 -8.641 2.475 1 98.81 83 THR B C 1
ATOM 3251 O O . THR B 1 83 ? -13.516 -7.91 3.453 1 98.81 83 THR B O 1
ATOM 3254 N N . GLY B 1 84 ? -12.234 -8.781 1.764 1 98.5 84 GLY B N 1
ATOM 3255 C CA . GLY B 1 84 ? -11.125 -7.867 2.021 1 98.5 84 GLY B CA 1
ATOM 3256 C C . GLY B 1 84 ? -9.984 -8.516 2.781 1 98.5 84 GLY B C 1
ATOM 3257 O O . GLY B 1 84 ? -9.5 -9.578 2.393 1 98.5 84 GLY B O 1
ATOM 3258 N N . PHE B 1 85 ? -9.414 -7.781 3.756 1 97.94 85 PHE B N 1
ATOM 3259 C CA . PHE B 1 85 ? -8.297 -8.203 4.594 1 97.94 85 PHE B CA 1
ATOM 3260 C C . PHE B 1 85 ? -7.027 -8.367 3.762 1 97.94 85 PHE B C 1
ATOM 3262 O O . PHE B 1 85 ? -6.641 -9.492 3.432 1 97.94 85 PHE B O 1
ATOM 3269 N N . LEU B 1 86 ? -6.324 -7.246 3.646 1 96.5 86 LEU B N 1
ATOM 3270 C CA . LEU B 1 86 ? -5.047 -7.211 2.945 1 96.5 86 LEU B CA 1
ATOM 3271 C C . LEU B 1 86 ? -3.914 -7.668 3.859 1 96.5 86 LEU B C 1
ATOM 3273 O O . LEU B 1 86 ? -2.906 -8.203 3.389 1 96.5 86 LEU B O 1
ATOM 3277 N N . CYS B 1 87 ? -4.152 -7.516 5.168 1 94.69 87 CYS B N 1
ATOM 3278 C CA . CYS B 1 87 ? -3.084 -7.727 6.141 1 94.69 87 CYS B CA 1
ATOM 3279 C C . CYS B 1 87 ? -3.383 -8.93 7.027 1 94.69 87 CYS B C 1
ATOM 3281 O O . CYS B 1 87 ? -4.484 -9.047 7.566 1 94.69 87 CYS B O 1
ATOM 3283 N N . PRO B 1 88 ? -2.379 -9.734 7.215 1 93.69 88 PRO B N 1
ATOM 3284 C CA . PRO B 1 88 ? -2.586 -10.93 8.039 1 93.69 88 PRO B CA 1
ATOM 3285 C C . PRO B 1 88 ? -2.977 -10.602 9.477 1 93.69 88 PRO B C 1
ATOM 3287 O O . PRO B 1 88 ? -3.76 -11.328 10.086 1 93.69 88 PRO B O 1
ATOM 3290 N N . GLU B 1 89 ? -2.436 -9.5 10.023 1 93.25 89 GLU B N 1
ATOM 3291 C CA . GLU B 1 89 ? -2.732 -9.156 11.406 1 93.25 89 GLU B CA 1
ATOM 3292 C C . GLU B 1 89 ? -4.215 -8.852 11.602 1 93.25 89 GLU B C 1
ATOM 3294 O O . GLU B 1 89 ? -4.816 -9.266 12.594 1 93.25 89 GLU B O 1
ATOM 3299 N N . ALA B 1 90 ? -4.73 -8.125 10.641 1 96.69 90 ALA B N 1
ATOM 3300 C CA . ALA B 1 90 ? -6.156 -7.812 10.695 1 96.69 90 ALA B CA 1
ATOM 3301 C C . ALA B 1 90 ? -7 -9.078 10.539 1 96.69 90 ALA B C 1
ATOM 3303 O O . ALA B 1 90 ? -7.938 -9.305 11.305 1 96.69 90 ALA B O 1
ATOM 3304 N N . LEU B 1 91 ? -6.621 -9.953 9.609 1 97.62 91 LEU B N 1
ATOM 3305 C CA . LEU B 1 91 ? -7.363 -11.18 9.359 1 97.62 91 LEU B CA 1
ATOM 3306 C C . LEU B 1 91 ? -7.32 -12.094 10.578 1 97.62 91 LEU B C 1
ATOM 3308 O O . LEU B 1 91 ? -8.344 -12.656 10.977 1 97.62 91 LEU B O 1
ATOM 3312 N N . GLU B 1 92 ? -6.176 -12.203 11.141 1 97.06 92 GLU B N 1
ATOM 3313 C CA . GLU B 1 92 ? -5.961 -13.094 12.273 1 97.06 92 GLU B CA 1
ATOM 3314 C C . GLU B 1 92 ? -6.906 -12.766 13.422 1 97.06 92 GLU B C 1
ATOM 3316 O O . GLU B 1 92 ? -7.398 -13.664 14.109 1 97.06 92 GLU B O 1
ATOM 3321 N N . ASN B 1 93 ? -7.207 -11.531 13.586 1 97.31 93 ASN B N 1
ATOM 3322 C CA . ASN B 1 93 ? -7.984 -11.109 14.742 1 97.31 93 ASN B CA 1
ATOM 3323 C C . ASN B 1 93 ? -9.461 -10.969 14.406 1 97.31 93 ASN B C 1
ATOM 3325 O O . ASN B 1 93 ? -10.305 -10.898 15.305 1 97.31 93 ASN B O 1
ATOM 3329 N N . ALA B 1 94 ? -9.789 -10.953 13.164 1 97.94 94 ALA B N 1
ATOM 3330 C CA . ALA B 1 94 ? -11.18 -10.945 12.719 1 97.94 94 ALA B CA 1
ATOM 3331 C C . ALA B 1 94 ? -11.75 -12.359 12.656 1 97.94 94 ALA B C 1
ATOM 3333 O O . ALA B 1 94 ? -12.93 -12.578 12.945 1 97.94 94 ALA B O 1
ATOM 3334 N N . LEU B 1 95 ? -10.93 -13.297 12.344 1 97.19 95 LEU B N 1
ATOM 3335 C CA . LEU B 1 95 ? -11.336 -14.648 11.945 1 97.19 95 LEU B CA 1
ATOM 3336 C C . LEU B 1 95 ? -12.102 -15.336 13.07 1 97.19 95 LEU B C 1
ATOM 3338 O O . LEU B 1 95 ? -13.18 -15.891 12.844 1 97.19 95 LEU B O 1
ATOM 3342 N N . PRO B 1 96 ? -11.633 -15.305 14.352 1 95.88 96 PRO B N 1
ATOM 3343 C CA . PRO B 1 96 ? -12.367 -16.031 15.391 1 95.88 96 PRO B CA 1
ATOM 3344 C C . PRO B 1 96 ? -13.789 -15.508 15.578 1 95.88 96 PRO B C 1
ATOM 3346 O O . PRO B 1 96 ? -14.711 -16.281 15.82 1 95.88 96 PRO B O 1
ATOM 3349 N N . ILE B 1 97 ? -13.984 -14.258 15.406 1 97.31 97 ILE B N 1
ATOM 3350 C CA . ILE B 1 97 ? -15.281 -13.617 15.609 1 97.31 97 ILE B CA 1
ATOM 3351 C C . ILE B 1 97 ? -16.219 -13.992 14.469 1 97.31 97 ILE B C 1
ATOM 3353 O O . ILE B 1 97 ? -17.375 -14.391 14.703 1 97.31 97 ILE B O 1
ATOM 3357 N N . LEU B 1 98 ? -15.742 -13.938 13.266 1 97.38 98 LEU B N 1
ATOM 3358 C CA . LEU B 1 98 ? -16.562 -14.234 12.102 1 97.38 98 LEU B CA 1
ATOM 3359 C C . LEU B 1 98 ? -16.859 -15.727 12.008 1 97.38 98 LEU B C 1
ATOM 3361 O O . LEU B 1 98 ? -17.953 -16.125 11.633 1 97.38 98 LEU B O 1
ATOM 3365 N N . SER B 1 99 ? -15.891 -16.531 12.391 1 95.31 99 SER B N 1
ATOM 3366 C CA . SER B 1 99 ? -16.062 -17.969 12.375 1 95.31 99 SER B CA 1
ATOM 3367 C C . SER B 1 99 ? -17.141 -18.406 13.359 1 95.31 99 SER B C 1
ATOM 3369 O O . SER B 1 99 ? -17.938 -19.312 13.07 1 95.31 99 SER B O 1
ATOM 3371 N N . GLN B 1 100 ? -17.172 -17.828 14.484 1 94.62 100 GLN B N 1
ATOM 3372 C CA . GLN B 1 100 ? -18.156 -18.156 15.5 1 94.62 100 GLN B CA 1
ATOM 3373 C C . GLN B 1 100 ? -19.578 -17.906 15 1 94.62 100 GLN B C 1
ATOM 3375 O O . GLN B 1 100 ? -20.516 -18.594 15.398 1 94.62 100 GLN B O 1
ATOM 3380 N N . ARG B 1 101 ? -19.719 -16.984 14.109 1 95.44 101 ARG B N 1
ATOM 3381 C CA . ARG B 1 101 ? -21.031 -16.609 13.586 1 95.44 101 ARG B CA 1
ATOM 3382 C C . ARG B 1 101 ? -21.266 -17.234 12.211 1 95.44 101 ARG B C 1
ATOM 3384 O O . ARG B 1 101 ? -22.266 -16.953 11.555 1 95.44 101 ARG B O 1
ATOM 3391 N N . ASN B 1 102 ? -20.312 -18.047 11.734 1 94.31 102 ASN B N 1
ATOM 3392 C CA . ASN B 1 102 ? -20.359 -18.734 10.453 1 94.31 102 ASN B CA 1
ATOM 3393 C C . ASN B 1 102 ? -20.469 -17.766 9.289 1 94.31 102 ASN B C 1
ATOM 3395 O O . ASN B 1 102 ? -21.203 -18 8.328 1 94.31 102 ASN B O 1
ATOM 3399 N N . ILE B 1 103 ? -19.812 -16.625 9.43 1 97.94 103 ILE B N 1
ATOM 3400 C CA . ILE B 1 103 ? -19.719 -15.672 8.336 1 97.94 103 ILE B CA 1
ATOM 3401 C C . ILE B 1 103 ? -18.484 -15.969 7.492 1 97.94 103 ILE B C 1
ATOM 3403 O O . ILE B 1 103 ? -17.359 -15.844 7.969 1 97.94 103 ILE B O 1
ATOM 3407 N N . PRO B 1 104 ? -18.656 -16.375 6.238 1 98.5 104 PRO B N 1
ATOM 3408 C CA . PRO B 1 104 ? -17.484 -16.641 5.398 1 98.5 104 PRO B CA 1
ATOM 3409 C C . PRO B 1 104 ? -16.719 -15.383 5.039 1 98.5 104 PRO B C 1
ATOM 3411 O O . PRO B 1 104 ? -17.281 -14.289 5.008 1 98.5 104 PRO B O 1
ATOM 3414 N N . ILE B 1 105 ? -15.422 -15.609 4.797 1 98.69 105 ILE B N 1
ATOM 3415 C CA . ILE B 1 105 ? -14.531 -14.5 4.453 1 98.69 105 ILE B CA 1
ATOM 3416 C C . ILE B 1 105 ? -13.883 -14.773 3.098 1 98.69 105 ILE B C 1
ATOM 3418 O O . ILE B 1 105 ? -13.156 -15.758 2.934 1 98.69 105 ILE B O 1
ATOM 3422 N N . ILE B 1 106 ? -14.133 -13.906 2.166 1 98.75 106 ILE B N 1
ATOM 3423 C CA . ILE B 1 106 ? -13.359 -13.883 0.928 1 98.75 106 ILE B CA 1
ATOM 3424 C C . ILE B 1 106 ? -12.156 -12.961 1.088 1 98.75 106 ILE B C 1
ATOM 3426 O O . ILE B 1 106 ? -12.305 -11.734 1.125 1 98.75 106 ILE B O 1
ATOM 3430 N N . ILE B 1 107 ? -10.992 -13.578 1.146 1 98.19 107 ILE B N 1
ATOM 3431 C CA . ILE B 1 107 ? -9.758 -12.875 1.499 1 98.19 107 ILE B CA 1
ATOM 3432 C C . ILE B 1 107 ? -9.094 -12.336 0.237 1 98.19 107 ILE B C 1
ATOM 3434 O O . ILE B 1 107 ? -8.906 -13.07 -0.737 1 98.19 107 ILE B O 1
ATOM 3438 N N . SER B 1 108 ? -8.68 -11.094 0.301 1 96.5 108 SER B N 1
ATOM 3439 C CA . SER B 1 108 ? -8.227 -10.391 -0.898 1 96.5 108 SER B CA 1
ATOM 3440 C C . SER B 1 108 ? -6.73 -10.586 -1.119 1 96.5 108 SER B C 1
ATOM 3442 O O . SER B 1 108 ? -6.254 -10.547 -2.256 1 96.5 108 SER B O 1
ATOM 3444 N N . ASP B 1 109 ? -5.914 -10.703 -0.071 1 93.25 109 ASP B N 1
ATOM 3445 C CA . ASP B 1 109 ? -4.488 -10.703 -0.388 1 93.25 109 ASP B CA 1
ATOM 3446 C C . ASP B 1 109 ? -3.703 -11.57 0.593 1 93.25 109 ASP B C 1
ATOM 3448 O O . ASP B 1 109 ? -2.512 -11.82 0.396 1 93.25 109 ASP B O 1
ATOM 3452 N N . VAL B 1 110 ? -4.137 -12.086 1.675 1 91.62 110 VAL B N 1
ATOM 3453 C CA . VAL B 1 110 ? -3.422 -12.945 2.611 1 91.62 110 VAL B CA 1
ATOM 3454 C C . VAL B 1 110 ? -3.369 -14.367 2.066 1 91.62 110 VAL B C 1
ATOM 3456 O O . VAL B 1 110 ? -4.336 -15.125 2.188 1 91.62 110 VAL B O 1
ATOM 3459 N N . SER B 1 111 ? -2.158 -14.664 1.562 1 88.88 111 SER B N 1
ATOM 3460 C CA . SER B 1 111 ? -2.051 -15.914 0.817 1 88.88 111 SER B CA 1
ATOM 3461 C C . SER B 1 111 ? -1.717 -17.078 1.74 1 88.88 111 SER B C 1
ATOM 3463 O O . SER B 1 111 ? -1.993 -18.234 1.414 1 88.88 111 SER B O 1
ATOM 3465 N N . GLU B 1 112 ? -1.046 -16.781 2.846 1 85.56 112 GLU B N 1
ATOM 3466 C CA . GLU B 1 112 ? -0.629 -17.828 3.764 1 85.56 112 GLU B CA 1
ATOM 3467 C C . GLU B 1 112 ? -1.547 -17.891 4.98 1 85.56 112 GLU B C 1
ATOM 3469 O O . GLU B 1 112 ? -2.117 -16.891 5.391 1 85.56 112 GLU B O 1
ATOM 3474 N N . LEU B 1 113 ? -1.593 -19.094 5.547 1 88.88 113 LEU B N 1
ATOM 3475 C CA . LEU B 1 113 ? -2.416 -19.25 6.738 1 88.88 113 LEU B CA 1
ATOM 3476 C C . LEU B 1 113 ? -1.865 -18.422 7.898 1 88.88 113 LEU B C 1
ATOM 3478 O O . LEU B 1 113 ? -0.652 -18.391 8.117 1 88.88 113 LEU B O 1
ATOM 3482 N N . THR B 1 114 ? -2.752 -17.734 8.562 1 89 114 THR B N 1
ATOM 3483 C CA . THR B 1 114 ? -2.371 -17.016 9.781 1 89 114 THR B CA 1
ATOM 3484 C C . THR B 1 114 ? -2.201 -18 10.945 1 89 114 THR B C 1
ATOM 3486 O O . THR B 1 114 ? -2.562 -19.172 10.828 1 89 114 THR B O 1
ATOM 3489 N N . LEU B 1 115 ? -1.67 -17.469 12.023 1 84.88 115 LEU B N 1
ATOM 3490 C CA . LEU B 1 115 ? -1.511 -18.312 13.211 1 84.88 115 LEU B CA 1
ATOM 3491 C C . LEU B 1 115 ? -2.865 -18.781 13.727 1 84.88 115 LEU B C 1
ATOM 3493 O O . LEU B 1 115 ? -3.012 -19.938 14.125 1 84.88 115 LEU B O 1
ATOM 3497 N N . ALA B 1 116 ? -3.824 -17.875 13.656 1 84.69 116 ALA B N 1
ATOM 3498 C CA . ALA B 1 116 ? -5.168 -18.234 14.102 1 84.69 116 ALA B CA 1
ATOM 3499 C C . ALA B 1 116 ? -5.746 -19.359 13.25 1 84.69 116 ALA B C 1
ATOM 3501 O O . ALA B 1 116 ? -6.395 -20.266 13.773 1 84.69 116 ALA B O 1
ATOM 3502 N N . GLU B 1 117 ? -5.473 -19.375 12.031 1 90 117 GLU B N 1
ATOM 3503 C CA . GLU B 1 117 ? -5.973 -20.406 11.133 1 90 117 GLU B CA 1
ATOM 3504 C C . GLU B 1 117 ? -5.277 -21.75 11.391 1 90 117 GLU B C 1
ATOM 3506 O O . GLU B 1 117 ? -5.922 -22.797 11.383 1 90 117 GLU B O 1
ATOM 3511 N N . ARG B 1 118 ? -4.051 -21.688 11.625 1 87.5 118 ARG B N 1
ATOM 3512 C CA . ARG B 1 118 ? -3.273 -22.906 11.836 1 87.5 118 ARG B CA 1
ATOM 3513 C C . ARG B 1 118 ? -3.684 -23.594 13.133 1 87.5 118 ARG B C 1
ATOM 3515 O O . ARG B 1 118 ? -3.584 -24.812 13.25 1 87.5 118 ARG B O 1
ATOM 3522 N N . ARG B 1 119 ? -4.211 -22.828 14.039 1 86.25 119 ARG B N 1
ATOM 3523 C CA . ARG B 1 119 ? -4.559 -23.344 15.359 1 86.25 119 ARG B CA 1
ATOM 3524 C C . ARG B 1 119 ? -6.031 -23.734 15.422 1 86.25 119 ARG B C 1
ATOM 3526 O O . ARG B 1 119 ? -6.465 -24.391 16.375 1 86.25 119 ARG B O 1
ATOM 3533 N N . ALA B 1 120 ? -6.738 -23.297 14.461 1 85.31 120 ALA B N 1
ATOM 3534 C CA . ALA B 1 120 ? -8.18 -23.516 14.484 1 85.31 120 ALA B CA 1
ATOM 3535 C C . ALA B 1 120 ? -8.547 -24.859 13.836 1 85.31 120 ALA B C 1
ATOM 3537 O O . ALA B 1 120 ? -7.773 -25.391 13.047 1 85.31 120 ALA B O 1
ATOM 3538 N N . ALA B 1 121 ? -9.766 -25.359 14.273 1 81.62 121 ALA B N 1
ATOM 3539 C CA . ALA B 1 121 ? -10.289 -26.578 13.633 1 81.62 121 ALA B CA 1
ATOM 3540 C C . ALA B 1 121 ? -10.734 -26.281 12.203 1 81.62 121 ALA B C 1
ATOM 3542 O O . ALA B 1 121 ? -11.328 -25.25 11.93 1 81.62 121 ALA B O 1
ATOM 3543 N N . SER B 1 122 ? -10.406 -27.172 11.305 1 79.44 122 SER B N 1
ATOM 3544 C CA . SER B 1 122 ? -10.789 -27.078 9.898 1 79.44 122 SER B CA 1
ATOM 3545 C C . SER B 1 122 ? -12.125 -27.781 9.641 1 79.44 122 SER B C 1
ATOM 3547 O O . SER B 1 122 ? -12.5 -28.688 10.375 1 79.44 122 SER B O 1
ATOM 3549 N N . PRO B 1 123 ? -13.008 -27.25 8.703 1 86.62 123 PRO B N 1
ATOM 3550 C CA . PRO B 1 123 ? -12.656 -26.203 7.742 1 86.62 123 PRO B CA 1
ATOM 3551 C C . PRO B 1 123 ? -13.047 -24.812 8.219 1 86.62 123 PRO B C 1
ATOM 3553 O O . PRO B 1 123 ? -14.086 -24.641 8.867 1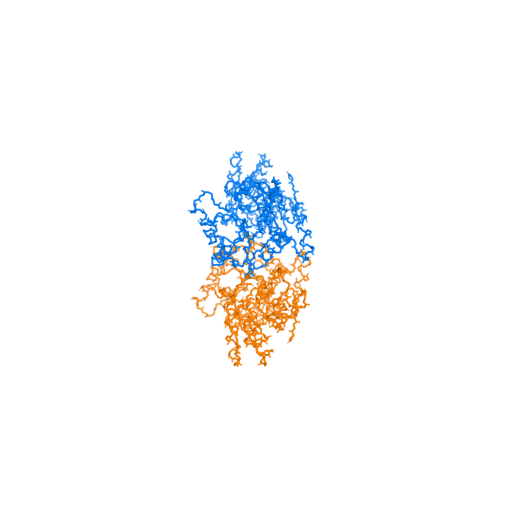 86.62 123 PRO B O 1
ATOM 3556 N N . LEU B 1 124 ? -12.195 -23.922 8 1 89.75 124 LEU B N 1
ATOM 3557 C CA . LEU B 1 124 ? -12.445 -22.531 8.328 1 89.75 124 LEU B CA 1
ATOM 3558 C C . LEU B 1 124 ? -13.297 -21.875 7.25 1 89.75 124 LEU B C 1
ATOM 3560 O O . LEU B 1 124 ? -13.336 -22.328 6.105 1 89.75 124 LEU B O 1
ATOM 3564 N N . PRO B 1 125 ? -14.008 -20.859 7.594 1 95.75 125 PRO B N 1
ATOM 3565 C CA . PRO B 1 125 ? -14.828 -20.156 6.602 1 95.75 125 PRO B CA 1
ATOM 3566 C C . PRO B 1 125 ? -14.031 -19.125 5.793 1 95.75 125 PRO B C 1
ATOM 3568 O O . PRO B 1 125 ? -14.484 -18 5.613 1 95.75 125 PRO B O 1
ATOM 3571 N N . THR B 1 126 ? -12.836 -19.547 5.395 1 97.06 126 THR B N 1
ATOM 3572 C CA . THR B 1 126 ? -11.953 -18.641 4.66 1 97.06 126 THR B CA 1
ATOM 3573 C C . THR B 1 126 ? -11.812 -19.094 3.209 1 97.06 126 THR B C 1
ATOM 3575 O O . THR B 1 126 ? -11.742 -20.281 2.926 1 97.06 126 THR B O 1
ATOM 3578 N N . PHE B 1 127 ? -11.867 -18.141 2.311 1 97.81 127 PHE B N 1
ATOM 3579 C CA . PHE B 1 127 ? -11.727 -18.328 0.872 1 97.81 127 PHE B CA 1
ATOM 3580 C C . PHE B 1 127 ? -10.75 -17.312 0.284 1 97.81 127 PHE B C 1
ATOM 3582 O O . PHE B 1 127 ? -11.039 -16.109 0.268 1 97.81 127 PHE B O 1
ATOM 3589 N N . ARG B 1 128 ? -9.625 -17.766 -0.271 1 97.06 128 ARG B N 1
ATOM 3590 C CA . ARG B 1 128 ? -8.531 -16.875 -0.648 1 97.06 128 ARG B CA 1
ATOM 3591 C C . ARG B 1 128 ? -8.508 -16.641 -2.154 1 97.06 128 ARG B C 1
ATOM 3593 O O . ARG B 1 128 ? -8.508 -17.578 -2.939 1 97.06 128 ARG B O 1
ATOM 3600 N N . LEU B 1 129 ? -8.461 -15.305 -2.523 1 96.31 129 LEU B N 1
ATOM 3601 C CA . LEU B 1 129 ? -8.391 -14.953 -3.938 1 96.31 129 LEU B CA 1
ATOM 3602 C C . LEU B 1 129 ? -6.945 -14.992 -4.434 1 96.31 129 LEU B C 1
ATOM 3604 O O . LEU B 1 129 ? -6.703 -15.047 -5.641 1 96.31 129 LEU B O 1
ATOM 3608 N N . THR B 1 130 ? -6.031 -14.836 -3.531 1 90.94 130 THR B N 1
ATOM 3609 C CA . THR B 1 130 ? -4.617 -14.883 -3.895 1 90.94 130 THR B CA 1
ATOM 3610 C C . THR B 1 130 ? -4.043 -16.281 -3.652 1 90.94 130 THR B C 1
ATOM 3612 O O . THR B 1 130 ? -4.582 -17.047 -2.854 1 90.94 130 THR B O 1
ATOM 3615 N N . THR B 1 131 ? -3.047 -16.453 -4.547 1 85.44 131 THR B N 1
ATOM 3616 C CA . THR B 1 131 ? -2.348 -17.734 -4.375 1 85.44 131 THR B CA 1
ATOM 3617 C C . THR B 1 131 ? -0.92 -17.5 -3.885 1 85.44 131 THR B C 1
ATOM 3619 O O . THR B 1 131 ? -0.328 -16.453 -4.156 1 85.44 131 THR B O 1
ATOM 3622 N N . GLY B 1 132 ? -0.358 -18.203 -2.969 1 85.12 132 GLY B N 1
ATOM 3623 C CA . GLY B 1 132 ? 0.905 -18.031 -2.27 1 85.12 132 GLY B CA 1
ATOM 3624 C C . GLY B 1 132 ? 2.084 -18.641 -3.008 1 85.12 132 GLY B C 1
ATOM 3625 O O . GLY B 1 132 ? 1.988 -18.953 -4.195 1 85.12 132 GLY B O 1
ATOM 3626 N N . LEU B 1 133 ? 3.135 -18.562 -2.363 1 89.88 133 LEU B N 1
ATOM 3627 C CA . LEU B 1 133 ? 4.41 -19.031 -2.9 1 89.88 133 LEU B CA 1
ATOM 3628 C C . LEU B 1 133 ? 4.32 -20.484 -3.348 1 89.88 133 LEU B C 1
ATOM 3630 O O . LEU B 1 133 ? 4.969 -20.875 -4.32 1 89.88 133 LEU B O 1
ATOM 3634 N N . ASN B 1 134 ? 3.426 -21.203 -2.746 1 91.44 134 ASN B N 1
ATOM 3635 C CA . ASN B 1 134 ? 3.299 -22.609 -3.096 1 91.44 134 ASN B CA 1
ATOM 3636 C C . ASN B 1 134 ? 2.826 -22.781 -4.535 1 91.44 134 ASN B C 1
ATOM 3638 O O . ASN B 1 134 ? 3.441 -23.516 -5.309 1 91.44 134 ASN B O 1
ATOM 3642 N N . LYS B 1 135 ? 1.792 -22.109 -4.898 1 94.12 135 LYS B N 1
ATOM 3643 C CA . LYS B 1 135 ? 1.268 -22.25 -6.254 1 94.12 135 LYS B CA 1
ATOM 3644 C C . LYS B 1 135 ? 2.238 -21.656 -7.277 1 94.12 135 LYS B C 1
ATOM 3646 O O . LYS B 1 135 ? 2.342 -22.172 -8.398 1 94.12 135 LYS B O 1
ATOM 3651 N N . GLU B 1 136 ? 2.887 -20.594 -6.918 1 95.94 136 GLU B N 1
ATOM 3652 C CA . GLU B 1 136 ? 3.869 -20.031 -7.832 1 95.94 136 GLU B CA 1
ATOM 3653 C C . GLU B 1 136 ? 4.996 -21.016 -8.117 1 95.94 136 GLU B C 1
ATOM 3655 O O . GLU B 1 136 ? 5.359 -21.234 -9.281 1 95.94 136 GLU B O 1
ATOM 3660 N N . THR B 1 137 ? 5.508 -21.641 -7.082 1 97.56 137 THR B N 1
ATOM 3661 C CA . THR B 1 137 ? 6.66 -22.516 -7.262 1 97.56 137 THR B CA 1
ATOM 3662 C C . THR B 1 137 ? 6.238 -23.844 -7.887 1 97.56 137 THR B C 1
ATOM 3664 O O . THR B 1 137 ? 7.008 -24.469 -8.625 1 97.56 137 THR B O 1
ATOM 3667 N N . GLN B 1 138 ? 5.008 -24.297 -7.656 1 96.81 138 GLN B N 1
ATOM 3668 C CA . GLN B 1 138 ? 4.469 -25.453 -8.359 1 96.81 138 GLN B CA 1
ATOM 3669 C C . GLN B 1 138 ? 4.387 -25.203 -9.867 1 96.81 138 GLN B C 1
ATOM 3671 O O . GLN B 1 138 ? 4.812 -26.031 -10.664 1 96.81 138 GLN B O 1
ATOM 3676 N N . ALA B 1 139 ? 3.869 -24.031 -10.203 1 97.5 139 ALA B N 1
ATOM 3677 C CA . ALA B 1 139 ? 3.799 -23.672 -11.609 1 97.5 139 ALA B CA 1
ATOM 3678 C C . ALA B 1 139 ? 5.195 -23.547 -12.219 1 97.5 139 ALA B C 1
ATOM 3680 O O . ALA B 1 139 ? 5.43 -24 -13.344 1 97.5 139 ALA B O 1
ATOM 3681 N N . THR B 1 140 ? 6.09 -22.938 -11.438 1 98.5 140 THR B N 1
ATOM 3682 C CA . THR B 1 140 ? 7.465 -22.797 -11.906 1 98.5 140 THR B CA 1
ATOM 3683 C C . THR B 1 140 ? 8.094 -24.156 -12.195 1 98.5 140 THR B C 1
ATOM 3685 O O . THR B 1 140 ? 8.68 -24.344 -13.258 1 98.5 140 THR B O 1
ATOM 3688 N N . GLY B 1 141 ? 7.949 -25.047 -11.281 1 98.19 141 GLY B N 1
ATOM 3689 C CA . GLY B 1 141 ? 8.453 -26.391 -11.5 1 98.19 141 GLY B CA 1
ATOM 3690 C C . GLY B 1 141 ? 7.855 -27.062 -12.719 1 98.19 141 GLY B C 1
ATOM 3691 O O . GLY B 1 141 ? 8.562 -27.75 -13.469 1 98.19 141 GLY B O 1
ATOM 3692 N N . SER B 1 142 ? 6.586 -26.891 -12.883 1 97.5 142 SER B N 1
ATOM 3693 C CA . SER B 1 142 ? 5.902 -27.5 -14.023 1 97.5 142 SER B CA 1
ATOM 3694 C C . SER B 1 142 ? 6.41 -26.922 -15.344 1 97.5 142 SER B C 1
ATOM 3696 O O . SER B 1 142 ? 6.75 -27.672 -16.266 1 97.5 142 SER B O 1
ATOM 3698 N N . PHE B 1 143 ? 6.48 -25.578 -15.477 1 98.31 143 PHE B N 1
ATOM 3699 C CA . PHE B 1 143 ? 6.918 -24.938 -16.719 1 98.31 143 PHE B CA 1
ATOM 3700 C C . PHE B 1 143 ? 8.375 -25.266 -17 1 98.31 143 PHE B C 1
ATOM 3702 O O . PHE B 1 143 ? 8.711 -25.688 -18.109 1 98.31 143 PHE B O 1
ATOM 3709 N N . LEU B 1 144 ? 9.203 -25.094 -15.992 1 98.38 144 LEU B N 1
ATOM 3710 C CA . LEU B 1 144 ? 10.625 -25.312 -16.219 1 98.38 144 LEU B CA 1
ATOM 3711 C C . LEU B 1 144 ? 10.93 -26.797 -16.406 1 98.38 144 LEU B C 1
ATOM 3713 O O . LEU B 1 144 ? 11.828 -27.156 -17.156 1 98.38 144 LEU B O 1
ATOM 3717 N N . GLY B 1 145 ? 10.227 -27.656 -15.688 1 97.94 145 GLY B N 1
ATOM 3718 C CA . GLY B 1 145 ? 10.383 -29.078 -15.906 1 97.94 145 GLY B CA 1
ATOM 3719 C C . GLY B 1 145 ? 10.133 -29.5 -17.344 1 97.94 145 GLY B C 1
ATOM 3720 O O . GLY B 1 145 ? 10.852 -30.344 -17.875 1 97.94 145 GLY B O 1
ATOM 3721 N N . SER B 1 146 ? 9.18 -28.906 -17.922 1 97.38 146 SER B N 1
ATOM 3722 C CA . SER B 1 146 ? 8.867 -29.188 -19.312 1 97.38 146 SER B CA 1
ATOM 3723 C C . SER B 1 146 ? 9.867 -28.531 -20.25 1 97.38 146 SER B C 1
ATOM 3725 O O . SER B 1 146 ? 10.406 -29.188 -21.156 1 97.38 146 SER B O 1
ATOM 3727 N N . LEU B 1 147 ? 10.25 -27.297 -20.031 1 97.44 147 LEU B N 1
ATOM 3728 C CA . LEU B 1 147 ? 11.055 -26.484 -20.953 1 97.44 147 LEU B CA 1
ATOM 3729 C C . LEU B 1 147 ? 12.531 -26.875 -20.859 1 97.44 147 LEU B C 1
ATOM 3731 O O . LEU B 1 147 ? 13.266 -26.766 -21.844 1 97.44 147 LEU B O 1
ATOM 3735 N N . TRP B 1 148 ? 12.906 -27.328 -19.625 1 97.19 148 TRP B N 1
ATOM 3736 C CA . TRP B 1 148 ? 14.336 -27.516 -19.406 1 97.19 148 TRP B CA 1
ATOM 3737 C C . TRP B 1 148 ? 14.672 -28.984 -19.234 1 97.19 148 TRP B C 1
ATOM 3739 O O . TRP B 1 148 ? 15.75 -29.328 -18.75 1 97.19 148 TRP B O 1
ATOM 3749 N N . ARG B 1 149 ? 13.828 -29.891 -19.672 1 97.31 149 ARG B N 1
ATOM 3750 C CA . ARG B 1 149 ? 13.992 -31.328 -19.453 1 97.31 149 ARG B CA 1
ATOM 3751 C C . ARG B 1 149 ? 15.32 -31.828 -20.031 1 97.31 149 ARG B C 1
ATOM 3753 O O . ARG B 1 149 ? 15.984 -32.656 -19.438 1 97.31 149 ARG B O 1
ATOM 3760 N N . ALA B 1 150 ? 15.781 -31.25 -21.156 1 97.44 150 ALA B N 1
ATOM 3761 C CA . ALA B 1 150 ? 16.984 -31.719 -21.844 1 97.44 150 ALA B CA 1
ATOM 3762 C C . ALA B 1 150 ? 18.125 -30.719 -21.703 1 97.44 150 ALA B C 1
ATOM 3764 O O . ALA B 1 150 ? 19.125 -30.812 -22.422 1 97.44 150 ALA B O 1
ATOM 3765 N N . GLN B 1 151 ? 17.984 -29.781 -20.828 1 98.19 151 GLN B N 1
ATOM 3766 C CA . GLN B 1 151 ? 18.969 -28.703 -20.688 1 98.19 151 GLN B CA 1
ATOM 3767 C C . GLN B 1 151 ? 19.688 -28.781 -19.344 1 98.19 151 GLN B C 1
ATOM 3769 O O . GLN B 1 151 ? 19.062 -29.094 -18.328 1 98.19 151 GLN B O 1
ATOM 3774 N N . PRO B 1 152 ? 20.969 -28.594 -19.406 1 98.62 152 PRO B N 1
ATOM 3775 C CA . PRO B 1 152 ? 21.625 -28.391 -18.109 1 98.62 152 PRO B CA 1
ATOM 3776 C C . PRO B 1 152 ? 21.188 -27.094 -17.438 1 98.62 152 PRO B C 1
ATOM 3778 O O . PRO B 1 152 ? 21.328 -26.016 -18.031 1 98.62 152 PRO B O 1
ATOM 3781 N N . PHE B 1 153 ? 20.656 -27.188 -16.234 1 98.88 153 PHE B N 1
ATOM 3782 C CA . PHE B 1 153 ? 20.156 -25.984 -15.578 1 98.88 153 PHE B CA 1
ATOM 3783 C C . PHE B 1 153 ? 20.703 -25.875 -14.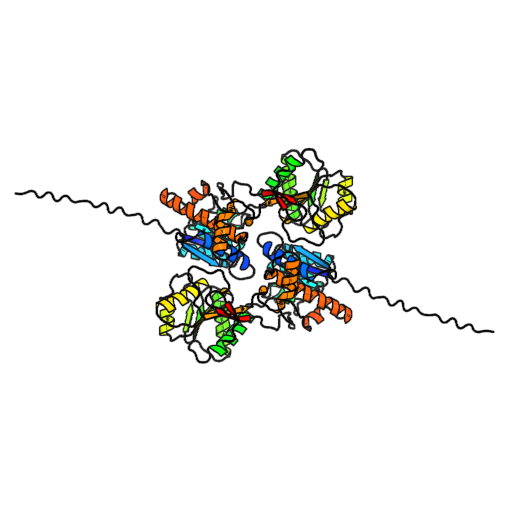164 1 98.88 153 PHE B C 1
ATOM 3785 O O . PHE B 1 153 ? 21.156 -26.875 -13.586 1 98.88 153 PHE B O 1
ATOM 3792 N N . ALA B 1 154 ? 20.75 -24.609 -13.656 1 98.94 154 ALA B N 1
ATOM 3793 C CA . ALA B 1 154 ? 21.156 -24.297 -12.289 1 98.94 154 ALA B CA 1
ATOM 3794 C C . ALA B 1 154 ? 19.984 -23.688 -11.508 1 98.94 154 ALA B C 1
ATOM 3796 O O . ALA B 1 154 ? 19.031 -23.188 -12.102 1 98.94 154 ALA B O 1
ATOM 3797 N N . ILE B 1 155 ? 20 -23.828 -10.18 1 98.94 155 ILE B N 1
ATOM 3798 C CA . ILE B 1 155 ? 19.094 -23.141 -9.258 1 98.94 155 ILE B CA 1
ATOM 3799 C C . ILE B 1 155 ? 19.906 -22.359 -8.234 1 98.94 155 ILE B C 1
ATOM 3801 O O . ILE B 1 155 ? 20.719 -22.922 -7.5 1 98.94 155 ILE B O 1
ATOM 3805 N N . ILE B 1 156 ? 19.688 -21.031 -8.242 1 98.94 156 ILE B N 1
ATOM 3806 C CA . ILE B 1 156 ? 20.469 -20.219 -7.324 1 98.94 156 ILE B CA 1
ATOM 3807 C C . ILE B 1 156 ? 19.547 -19.281 -6.543 1 98.94 156 ILE B C 1
ATOM 3809 O O . ILE B 1 156 ? 18.375 -19.094 -6.91 1 98.94 156 ILE B O 1
ATOM 3813 N N . ASP B 1 157 ? 19.969 -18.75 -5.395 1 98.19 157 ASP B N 1
ATOM 3814 C CA . ASP B 1 157 ? 19.188 -17.812 -4.578 1 98.19 157 ASP B CA 1
ATOM 3815 C C . ASP B 1 157 ? 20.062 -16.703 -4.031 1 98.19 157 ASP B C 1
ATOM 3817 O O . ASP B 1 157 ? 21.297 -16.75 -4.129 1 98.19 157 ASP B O 1
ATOM 3821 N N . ASP B 1 158 ? 19.453 -15.711 -3.449 1 93.75 158 ASP B N 1
ATOM 3822 C CA . ASP B 1 158 ? 20.172 -14.508 -3.039 1 93.75 158 ASP B CA 1
ATOM 3823 C C . ASP B 1 158 ? 20.531 -14.562 -1.557 1 93.75 158 ASP B C 1
ATOM 3825 O O . ASP B 1 158 ? 21.031 -13.586 -0.997 1 93.75 158 ASP B O 1
ATOM 3829 N N . GLY B 1 159 ? 20.219 -15.594 -0.877 1 91.12 159 GLY B N 1
ATOM 3830 C CA . GLY B 1 159 ? 20.578 -15.781 0.517 1 91.12 159 GLY B CA 1
ATOM 3831 C C . GLY B 1 159 ? 19.547 -15.234 1.484 1 91.12 159 GLY B C 1
ATOM 3832 O O . GLY B 1 159 ? 19.594 -15.531 2.68 1 91.12 159 GLY B O 1
ATOM 3833 N N . THR B 1 160 ? 18.562 -14.422 1.006 1 83.69 160 THR B N 1
ATOM 3834 C CA . THR B 1 160 ? 17.469 -13.984 1.874 1 83.69 160 THR B CA 1
ATOM 3835 C C . THR B 1 160 ? 16.547 -15.148 2.211 1 83.69 160 THR B C 1
ATOM 3837 O O . THR B 1 160 ? 16.578 -16.188 1.548 1 83.69 160 THR B O 1
ATOM 3840 N N . ILE B 1 161 ? 15.789 -14.969 3.201 1 83.56 161 ILE B N 1
ATOM 3841 C CA . ILE B 1 161 ? 14.82 -15.992 3.58 1 83.56 161 ILE B CA 1
ATOM 3842 C C . ILE B 1 161 ? 13.875 -16.266 2.41 1 83.56 161 ILE B C 1
ATOM 3844 O O . ILE B 1 161 ? 13.656 -17.422 2.045 1 83.56 161 ILE B O 1
ATOM 3848 N N . GLU B 1 162 ? 13.398 -15.266 1.806 1 85.25 162 GLU B N 1
ATOM 3849 C CA . GLU B 1 162 ? 12.445 -15.406 0.707 1 85.25 162 GLU B CA 1
ATOM 3850 C C . GLU B 1 162 ? 13.102 -16.047 -0.512 1 85.25 162 GLU B C 1
ATOM 3852 O O . GLU B 1 162 ? 12.523 -16.938 -1.137 1 85.25 162 GLU B O 1
ATOM 3857 N N . GLY B 1 163 ? 14.281 -15.586 -0.889 1 92.81 163 GLY B N 1
ATOM 3858 C CA . GLY B 1 163 ? 14.984 -16.141 -2.035 1 92.81 163 GLY B CA 1
ATOM 3859 C C . GLY B 1 163 ? 15.32 -17.609 -1.869 1 92.81 163 GLY B C 1
ATOM 3860 O O . GLY B 1 163 ? 15.156 -18.406 -2.803 1 92.81 163 GLY B O 1
ATOM 3861 N N . ARG B 1 164 ? 15.719 -17.969 -0.696 1 94.62 164 ARG B N 1
ATOM 3862 C CA . ARG B 1 164 ? 16.047 -19.359 -0.398 1 94.62 164 ARG B CA 1
ATOM 3863 C C . ARG B 1 164 ? 14.797 -20.234 -0.461 1 94.62 164 ARG B C 1
ATOM 3865 O O . ARG B 1 164 ? 14.836 -21.359 -0.987 1 94.62 164 ARG B O 1
ATOM 3872 N N . GLU B 1 165 ? 13.758 -19.688 0.072 1 93.44 165 GLU B N 1
ATOM 3873 C CA . GLU B 1 165 ? 12.516 -20.453 0.056 1 93.44 165 GLU B CA 1
ATOM 3874 C C . GLU B 1 165 ? 12.023 -20.672 -1.371 1 93.44 165 GLU B C 1
ATOM 3876 O O . GLU B 1 165 ? 11.609 -21.781 -1.723 1 93.44 165 GLU B O 1
ATOM 3881 N N . ARG B 1 166 ? 12.094 -19.703 -2.178 1 96.5 166 ARG B N 1
ATOM 3882 C CA . ARG B 1 166 ? 11.695 -19.828 -3.578 1 96.5 166 ARG B CA 1
ATOM 3883 C C . ARG B 1 166 ? 12.531 -20.875 -4.301 1 96.5 166 ARG B C 1
ATOM 3885 O O . ARG B 1 166 ? 11.984 -21.781 -4.934 1 96.5 166 ARG B O 1
ATOM 3892 N N . ALA B 1 167 ? 13.828 -20.75 -4.188 1 98.56 167 ALA B N 1
ATOM 3893 C CA . ALA B 1 167 ? 14.734 -21.672 -4.875 1 98.56 167 ALA B CA 1
ATOM 3894 C C . ALA B 1 167 ? 14.555 -23.094 -4.383 1 98.56 167 ALA B C 1
ATOM 3896 O O . ALA B 1 167 ? 14.523 -24.047 -5.184 1 98.56 167 ALA B O 1
ATOM 3897 N N . ALA B 1 168 ? 14.391 -23.234 -3.102 1 98.38 168 ALA B N 1
ATOM 3898 C CA . ALA B 1 168 ? 14.25 -24.562 -2.512 1 98.38 168 ALA B CA 1
ATOM 3899 C C . ALA B 1 168 ? 12.969 -25.234 -2.979 1 98.38 168 ALA B C 1
ATOM 3901 O O . ALA B 1 168 ? 12.953 -26.438 -3.266 1 98.38 168 ALA B O 1
ATOM 3902 N N . ARG B 1 169 ? 11.914 -24.5 -3.018 1 98 169 ARG B N 1
ATOM 3903 C CA . ARG B 1 169 ? 10.633 -25.062 -3.432 1 98 169 ARG B CA 1
ATOM 3904 C C . ARG B 1 169 ? 10.656 -25.438 -4.91 1 98 169 ARG B C 1
ATOM 3906 O O . ARG B 1 169 ? 10.125 -26.484 -5.293 1 98 169 ARG B O 1
ATOM 3913 N N . VAL B 1 170 ? 11.227 -24.641 -5.734 1 98.75 170 VAL B N 1
ATOM 3914 C CA . VAL B 1 170 ? 11.352 -24.969 -7.152 1 98.75 170 VAL B CA 1
ATOM 3915 C C . VAL B 1 170 ? 12.219 -26.203 -7.324 1 98.75 170 VAL B C 1
ATOM 3917 O O . VAL B 1 170 ? 11.867 -27.109 -8.086 1 98.75 170 VAL B O 1
ATOM 3920 N N . LEU B 1 171 ? 13.328 -26.25 -6.602 1 98.69 171 LEU B N 1
ATOM 3921 C CA . LEU B 1 171 ? 14.211 -27.422 -6.648 1 98.69 171 LEU B CA 1
ATOM 3922 C C . LEU B 1 171 ? 13.453 -28.688 -6.273 1 98.69 171 LEU B C 1
ATOM 3924 O O . LEU B 1 171 ? 13.57 -29.703 -6.953 1 98.69 171 LEU B O 1
ATOM 3928 N N . ALA B 1 172 ? 12.711 -28.625 -5.246 1 98.44 172 ALA B N 1
ATOM 3929 C CA . ALA B 1 172 ? 11.953 -29.781 -4.785 1 98.44 172 ALA B CA 1
ATOM 3930 C C . ALA B 1 172 ? 10.977 -30.266 -5.859 1 98.44 172 ALA B C 1
ATOM 3932 O O . ALA B 1 172 ? 10.852 -31.453 -6.105 1 98.44 172 ALA B O 1
ATOM 3933 N N . ASN B 1 173 ? 10.289 -29.344 -6.453 1 98.19 173 ASN B N 1
ATOM 3934 C CA . ASN B 1 173 ? 9.336 -29.688 -7.508 1 98.19 173 ASN B CA 1
ATOM 3935 C C . ASN B 1 173 ? 10.023 -30.344 -8.695 1 98.19 173 ASN B C 1
ATOM 3937 O O . ASN B 1 173 ? 9.508 -31.312 -9.266 1 98.19 173 ASN B O 1
ATOM 3941 N N . LEU B 1 174 ? 11.164 -29.844 -9.07 1 98.5 174 LEU B N 1
ATOM 3942 C CA . LEU B 1 174 ? 11.898 -30.406 -10.195 1 98.5 174 LEU B CA 1
ATOM 3943 C C . LEU B 1 174 ? 12.445 -31.797 -9.859 1 98.5 174 LEU B C 1
ATOM 3945 O O . LEU B 1 174 ? 12.414 -32.688 -10.695 1 98.5 174 LEU B O 1
ATOM 3949 N N . LYS B 1 175 ? 12.883 -31.938 -8.648 1 97.88 175 LYS B N 1
ATOM 3950 C CA . LYS B 1 175 ? 13.383 -33.219 -8.211 1 97.88 175 LYS B CA 1
ATOM 3951 C C . LYS B 1 175 ? 12.281 -34.281 -8.25 1 97.88 175 LYS B C 1
ATOM 3953 O O . LYS B 1 175 ? 12.531 -35.438 -8.586 1 97.88 175 LYS B O 1
ATOM 3958 N N . GLU B 1 176 ? 11.117 -33.906 -7.926 1 97.56 176 GLU B N 1
ATOM 3959 C CA . GLU B 1 176 ? 9.977 -34.812 -8 1 97.56 176 GLU B CA 1
ATOM 3960 C C . GLU B 1 176 ? 9.734 -35.281 -9.43 1 97.56 176 GLU B C 1
ATOM 3962 O O . GLU B 1 176 ? 9.156 -36.344 -9.648 1 97.56 176 GLU B O 1
ATOM 3967 N N . GLN B 1 177 ? 10.234 -34.531 -10.344 1 97.81 177 GLN B N 1
ATOM 3968 C CA . GLN B 1 177 ? 10.133 -34.875 -11.766 1 97.81 177 GLN B CA 1
ATOM 3969 C C . GLN B 1 177 ? 11.398 -35.562 -12.258 1 97.81 177 GLN B C 1
ATOM 3971 O O . GLN B 1 177 ? 11.609 -35.688 -13.469 1 97.81 177 GLN B O 1
ATOM 3976 N N . GLN B 1 178 ? 12.281 -35.844 -11.344 1 97.56 178 GLN B N 1
ATOM 3977 C CA . GLN B 1 178 ? 13.539 -36.531 -11.609 1 97.56 178 GLN B CA 1
ATOM 3978 C C . GLN B 1 178 ? 14.492 -35.656 -12.406 1 97.56 178 GLN B C 1
ATOM 3980 O O . GLN B 1 178 ? 15.25 -36.156 -13.25 1 97.56 178 GLN B O 1
ATOM 3985 N N . LEU B 1 179 ? 14.352 -34.406 -12.219 1 98.38 179 LEU B N 1
ATOM 3986 C CA . LEU B 1 179 ? 15.281 -33.438 -12.797 1 98.38 179 LEU B CA 1
ATOM 3987 C C . LEU B 1 179 ? 16.219 -32.906 -11.727 1 98.38 179 LEU B C 1
ATOM 3989 O O . LEU B 1 179 ? 15.773 -32.5 -10.648 1 98.38 179 LEU B O 1
ATOM 3993 N N . GLN B 1 180 ? 17.5 -32.906 -12.07 1 97.81 180 GLN B N 1
ATOM 3994 C CA . GLN B 1 180 ? 18.516 -32.406 -11.125 1 97.81 180 GLN B CA 1
ATOM 3995 C C . GLN B 1 180 ? 19.344 -31.281 -11.734 1 97.81 180 GLN B C 1
ATOM 3997 O O . GLN B 1 180 ? 19.797 -31.375 -12.875 1 97.81 180 GLN B O 1
ATOM 4002 N N . PRO B 1 181 ? 19.469 -30.25 -10.969 1 98.75 181 PRO B N 1
ATOM 4003 C CA . PRO B 1 181 ? 20.344 -29.188 -11.484 1 98.75 181 PRO B CA 1
ATOM 4004 C C . PRO B 1 181 ? 21.812 -29.594 -11.516 1 98.75 181 PRO B C 1
ATOM 4006 O O . PRO B 1 181 ? 22.25 -30.375 -10.672 1 98.75 181 PRO B O 1
ATOM 4009 N N . VAL B 1 182 ? 22.594 -29.047 -12.422 1 98.69 182 VAL B N 1
ATOM 4010 C CA . VAL B 1 182 ? 24.031 -29.297 -12.523 1 98.69 182 VAL B CA 1
ATOM 4011 C C . VAL B 1 182 ? 24.781 -28.422 -11.531 1 98.69 182 VAL B C 1
ATOM 4013 O O . VAL B 1 182 ? 25.969 -28.641 -11.273 1 98.69 182 VAL B O 1
ATOM 4016 N N . PHE B 1 183 ? 24.062 -27.391 -11.023 1 98.38 183 PHE B N 1
ATOM 4017 C CA . PHE B 1 183 ? 24.703 -26.391 -10.164 1 98.38 183 PHE B CA 1
ATOM 4018 C C . PHE B 1 183 ? 23.672 -25.719 -9.258 1 98.38 183 PHE B C 1
ATOM 4020 O O . PHE B 1 183 ? 22.562 -25.391 -9.695 1 98.38 183 PHE B O 1
ATOM 4027 N N . THR B 1 184 ? 23.891 -25.656 -7.902 1 98.69 184 THR B N 1
ATOM 4028 C CA . THR B 1 184 ? 23.141 -24.844 -6.945 1 98.69 184 THR B CA 1
ATOM 4029 C C . THR B 1 184 ? 24.094 -23.922 -6.172 1 98.69 184 THR B C 1
ATOM 4031 O O . THR B 1 184 ? 25.25 -24.281 -5.922 1 98.69 184 THR B O 1
ATOM 4034 N N . ASP B 1 185 ? 23.609 -22.75 -5.906 1 98.31 185 ASP B N 1
ATOM 4035 C CA . ASP B 1 185 ? 24.469 -21.812 -5.199 1 98.31 185 ASP B CA 1
ATOM 4036 C C . ASP B 1 185 ? 23.672 -20.672 -4.57 1 98.31 185 ASP B C 1
ATOM 4038 O O . ASP B 1 185 ? 22.484 -20.516 -4.859 1 98.31 185 ASP B O 1
ATOM 4042 N N . THR B 1 186 ? 24.219 -20.078 -3.553 1 97.94 186 THR B N 1
ATOM 4043 C CA . THR B 1 186 ? 23.781 -18.781 -3.029 1 97.94 186 THR B CA 1
ATOM 4044 C C . THR B 1 186 ? 24.734 -17.672 -3.463 1 97.94 186 THR B C 1
ATOM 4046 O O . THR B 1 186 ? 25.922 -17.688 -3.1 1 97.94 186 THR B O 1
ATOM 4049 N N . TYR B 1 187 ? 24.234 -16.781 -4.246 1 97.38 187 TYR B N 1
ATOM 4050 C CA . TYR B 1 187 ? 25.094 -15.711 -4.758 1 97.38 187 TYR B CA 1
ATOM 4051 C C . TYR B 1 187 ? 25.062 -14.5 -3.832 1 97.38 187 TYR B C 1
ATOM 4053 O O . TYR B 1 187 ? 24.25 -14.43 -2.914 1 97.38 187 TYR B O 1
ATOM 4061 N N . ARG B 1 188 ? 25.969 -13.617 -4.059 1 90.56 188 ARG B N 1
ATOM 4062 C CA . ARG B 1 188 ? 25.984 -12.344 -3.348 1 90.56 188 ARG B CA 1
ATOM 4063 C C . ARG B 1 188 ? 25.109 -11.312 -4.047 1 90.56 188 ARG B C 1
ATOM 4065 O O . ARG B 1 188 ? 25.406 -10.891 -5.164 1 90.56 188 ARG B O 1
ATOM 4072 N N . PRO B 1 189 ? 24.078 -10.859 -3.402 1 89.81 189 PRO B N 1
ATOM 4073 C CA . PRO B 1 189 ? 23.188 -9.898 -4.055 1 89.81 189 PRO B CA 1
ATOM 4074 C C . PRO B 1 189 ? 23.75 -8.477 -4.031 1 89.81 189 PRO B C 1
ATOM 4076 O O . PRO B 1 189 ? 24.688 -8.188 -3.291 1 89.81 189 PRO B O 1
ATOM 4079 N N . GLY B 1 190 ? 23.203 -7.625 -4.891 1 82.88 190 GLY B N 1
ATOM 4080 C CA . GLY B 1 190 ? 23.469 -6.199 -4.844 1 82.88 190 GLY B CA 1
ATOM 4081 C C . GLY B 1 190 ? 24.734 -5.809 -5.602 1 82.88 190 GLY B C 1
ATOM 4082 O O . GLY B 1 190 ? 25.141 -4.645 -5.578 1 82.88 190 GLY B O 1
ATOM 4083 N N . LEU B 1 191 ? 25.375 -6.773 -6.254 1 88.5 191 LEU B N 1
ATOM 4084 C CA . LEU B 1 191 ? 26.562 -6.453 -7.039 1 88.5 191 LEU B CA 1
ATOM 4085 C C . LEU B 1 191 ? 26.188 -5.988 -8.438 1 88.5 191 LEU B C 1
ATOM 4087 O O . LEU B 1 191 ? 25.25 -6.531 -9.047 1 88.5 191 LEU B O 1
ATOM 4091 N N . ASP B 1 192 ? 26.906 -4.984 -8.906 1 86 192 ASP B N 1
ATOM 4092 C CA . ASP B 1 192 ? 26.672 -4.48 -10.25 1 86 192 ASP B CA 1
ATOM 4093 C C . ASP B 1 192 ? 27.016 -5.535 -11.297 1 86 192 ASP B C 1
ATOM 4095 O O . ASP B 1 192 ? 26.422 -5.562 -12.383 1 86 192 ASP B O 1
ATOM 4099 N N . LYS B 1 193 ? 28.078 -6.25 -10.945 1 93.69 193 LYS B N 1
ATOM 4100 C CA . LYS B 1 193 ? 28.516 -7.328 -11.82 1 93.69 193 LYS B CA 1
ATOM 4101 C C . LYS B 1 193 ? 28.547 -8.664 -11.078 1 93.69 193 LYS B C 1
ATOM 4103 O O . LYS B 1 193 ? 28.922 -8.719 -9.906 1 93.69 193 LYS B O 1
ATOM 4108 N N . GLN B 1 194 ? 28.094 -9.594 -11.797 1 97.31 194 GLN B N 1
ATOM 4109 C CA . GLN B 1 194 ? 28.078 -10.945 -11.234 1 97.31 194 GLN B CA 1
ATOM 4110 C C . GLN B 1 194 ? 29 -11.883 -12.023 1 97.31 194 GLN B C 1
ATOM 4112 O O . GLN B 1 194 ? 28.625 -13.016 -12.305 1 97.31 194 GLN B O 1
ATOM 4117 N N . ASN B 1 195 ? 30.172 -11.391 -12.391 1 98 195 ASN B N 1
ATOM 4118 C CA . ASN B 1 195 ? 31.062 -12.117 -13.281 1 98 195 ASN B CA 1
ATOM 4119 C C . ASN B 1 195 ? 31.531 -13.43 -12.656 1 98 195 ASN B C 1
ATOM 4121 O O . ASN B 1 195 ? 31.594 -14.461 -13.336 1 98 195 ASN B O 1
ATOM 4125 N N . ALA B 1 196 ? 31.891 -13.352 -11.367 1 98 196 ALA B N 1
ATOM 4126 C CA . ALA B 1 196 ? 32.344 -14.562 -10.703 1 98 196 ALA B CA 1
ATOM 4127 C C . ALA B 1 196 ? 31.266 -15.633 -10.688 1 98 196 ALA B C 1
ATOM 4129 O O . ALA B 1 196 ? 31.547 -16.812 -10.898 1 98 196 ALA B O 1
ATOM 4130 N N . LEU B 1 197 ? 30.062 -15.227 -10.391 1 98.5 197 LEU B N 1
ATOM 4131 C CA . LEU B 1 197 ? 28.938 -16.141 -10.398 1 98.5 197 LEU B CA 1
ATOM 4132 C C . LEU B 1 197 ? 28.734 -16.75 -11.781 1 98.5 197 LEU B C 1
ATOM 4134 O O . LEU B 1 197 ? 28.578 -17.969 -11.914 1 98.5 197 LEU B O 1
ATOM 4138 N N . VAL B 1 198 ? 28.719 -15.922 -12.836 1 98.69 198 VAL B N 1
ATOM 4139 C CA . VAL B 1 198 ? 28.5 -16.391 -14.203 1 98.69 198 VAL B CA 1
ATOM 4140 C C . VAL B 1 198 ? 29.625 -17.344 -14.617 1 98.69 198 VAL B C 1
ATOM 4142 O O . VAL B 1 198 ? 29.375 -18.344 -15.289 1 98.69 198 VAL B O 1
ATOM 4145 N N . SER B 1 199 ? 30.828 -17 -14.188 1 98.44 199 SER B N 1
ATOM 4146 C CA . SER B 1 199 ? 31.938 -17.891 -14.469 1 98.44 199 SER B CA 1
ATOM 4147 C C . SER B 1 199 ? 31.734 -19.266 -13.82 1 98.44 199 SER B C 1
ATOM 4149 O O . SER B 1 199 ? 32.062 -20.297 -14.406 1 98.44 199 SER B O 1
ATOM 4151 N N . ARG B 1 200 ? 31.219 -19.312 -12.625 1 98.5 200 ARG B N 1
ATOM 4152 C CA . ARG B 1 200 ? 30.953 -20.578 -11.961 1 98.5 200 ARG B CA 1
ATOM 4153 C C . ARG B 1 200 ? 29.828 -21.328 -12.664 1 98.5 200 ARG B C 1
ATOM 4155 O O . ARG B 1 200 ? 29.875 -22.547 -12.789 1 98.5 200 ARG B O 1
ATOM 4162 N N . LEU B 1 201 ? 28.781 -20.625 -13.109 1 98.81 201 LEU B N 1
ATOM 4163 C CA . LEU B 1 201 ? 27.719 -21.25 -13.891 1 98.81 201 LEU B CA 1
ATOM 4164 C C . LEU B 1 201 ? 28.266 -21.875 -15.164 1 98.81 201 LEU B C 1
ATOM 4166 O O . LEU B 1 201 ? 27.922 -23.016 -15.492 1 98.81 201 LEU B O 1
ATOM 4170 N N . ARG B 1 202 ? 29.156 -21.172 -15.836 1 98.56 202 ARG B N 1
ATOM 4171 C CA . ARG B 1 202 ? 29.781 -21.672 -17.062 1 98.56 202 ARG B CA 1
ATOM 4172 C C . ARG B 1 202 ? 30.609 -22.922 -16.781 1 98.56 202 ARG B C 1
ATOM 4174 O O . ARG B 1 202 ? 30.516 -23.906 -17.516 1 98.56 202 ARG B O 1
ATOM 4181 N N . ARG B 1 203 ? 31.406 -22.875 -15.773 1 98.44 203 ARG B N 1
ATOM 4182 C CA . ARG B 1 203 ? 32.25 -24.016 -15.422 1 98.44 203 ARG B CA 1
ATOM 4183 C C . ARG B 1 203 ? 31.406 -25.25 -15.109 1 98.44 203 ARG B C 1
ATOM 4185 O O . ARG B 1 203 ? 31.812 -26.375 -15.414 1 98.44 203 ARG B O 1
ATOM 4192 N N . ALA B 1 204 ? 30.25 -25.031 -14.539 1 98.62 204 ALA B N 1
ATOM 4193 C CA . ALA B 1 204 ? 29.359 -26.125 -14.188 1 98.62 204 ALA B CA 1
ATOM 4194 C C . ALA B 1 204 ? 28.609 -26.625 -15.414 1 98.62 204 ALA B C 1
ATOM 4196 O O . ALA B 1 204 ? 27.969 -27.688 -15.367 1 98.62 204 ALA B O 1
ATOM 4197 N N . GLY B 1 205 ? 28.672 -25.875 -16.484 1 98.31 205 GLY B N 1
ATOM 4198 C CA . GLY B 1 205 ? 28.016 -26.266 -17.719 1 98.31 205 GLY B CA 1
ATOM 4199 C C . GLY B 1 205 ? 26.547 -25.859 -17.781 1 98.31 205 GLY B C 1
ATOM 4200 O O . GLY B 1 205 ? 25.812 -26.312 -18.656 1 98.31 205 GLY B O 1
ATOM 4201 N N . ALA B 1 206 ? 26.109 -24.969 -16.891 1 98.81 206 ALA B N 1
ATOM 4202 C CA . ALA B 1 206 ? 24.719 -24.547 -16.859 1 98.81 206 ALA B CA 1
ATOM 4203 C C . ALA B 1 206 ? 24.406 -23.609 -18.031 1 98.81 206 ALA B C 1
ATOM 4205 O O . ALA B 1 206 ? 25.078 -22.594 -18.203 1 98.81 206 ALA B O 1
ATOM 4206 N N . THR B 1 207 ? 23.406 -23.938 -18.781 1 98.69 207 THR B N 1
ATOM 4207 C CA . THR B 1 207 ? 22.953 -23.078 -19.859 1 98.69 207 THR B CA 1
ATOM 4208 C C . THR B 1 207 ? 21.656 -22.359 -19.484 1 98.69 207 THR B C 1
ATOM 4210 O O . THR B 1 207 ? 21.25 -21.406 -20.141 1 98.69 207 THR B O 1
ATOM 4213 N N . HIS B 1 208 ? 20.984 -22.906 -18.5 1 98.81 208 HIS B N 1
ATOM 4214 C CA . HIS B 1 208 ? 19.75 -22.359 -17.922 1 98.81 208 HIS B CA 1
ATOM 4215 C C . HIS B 1 208 ? 19.891 -22.172 -16.422 1 98.81 208 HIS B C 1
ATOM 4217 O O . HIS B 1 208 ? 20.562 -22.953 -15.742 1 98.81 208 HIS B O 1
ATOM 4223 N N . VAL B 1 209 ? 19.234 -21.031 -15.883 1 98.94 209 VAL B N 1
ATOM 4224 C CA . VAL B 1 209 ? 19.328 -20.797 -14.445 1 98.94 209 VAL B CA 1
ATOM 4225 C C . VAL B 1 209 ? 18.031 -20.203 -13.922 1 98.94 209 VAL B C 1
ATOM 4227 O O . VAL B 1 209 ? 17.516 -19.234 -14.492 1 98.94 209 VAL B O 1
ATOM 4230 N N . TYR B 1 210 ? 17.453 -20.828 -12.93 1 98.88 210 TYR B N 1
ATOM 4231 C CA . TYR B 1 210 ? 16.422 -20.203 -12.125 1 98.88 210 TYR B CA 1
ATOM 4232 C C . TYR B 1 210 ? 17.016 -19.438 -10.953 1 98.88 210 TYR B C 1
ATOM 4234 O O . TYR B 1 210 ? 17.875 -19.953 -10.234 1 98.88 210 TYR B O 1
ATOM 4242 N N . VAL B 1 211 ? 16.531 -18.234 -10.766 1 98.88 211 VAL B N 1
ATOM 4243 C CA . VAL B 1 211 ? 17.062 -17.359 -9.734 1 98.88 211 VAL B CA 1
ATOM 4244 C C . VAL B 1 211 ? 15.969 -17.031 -8.719 1 98.88 211 VAL B C 1
ATOM 4246 O O . VAL B 1 211 ? 15 -16.344 -9.047 1 98.88 211 VAL B O 1
ATOM 4249 N N . GLY B 1 212 ? 16.078 -17.562 -7.473 1 97.69 212 GLY B N 1
ATOM 4250 C CA . GLY B 1 212 ? 15.305 -17.062 -6.355 1 97.69 212 GLY B CA 1
ATOM 4251 C C . GLY B 1 212 ? 15.82 -15.727 -5.828 1 97.69 212 GLY B C 1
ATOM 4252 O O . GLY B 1 212 ? 16.5 -15.688 -4.805 1 97.69 212 GLY B O 1
ATOM 4253 N N . GLY B 1 213 ? 15.445 -14.695 -6.539 1 94.44 213 GLY B N 1
ATOM 4254 C CA . GLY B 1 213 ? 15.969 -13.383 -6.195 1 94.44 213 GLY B CA 1
ATOM 4255 C C . GLY B 1 213 ? 15.25 -12.25 -6.895 1 94.44 213 GLY B C 1
ATOM 4256 O O . GLY B 1 213 ? 14.211 -12.461 -7.527 1 94.44 213 GLY B O 1
ATOM 4257 N N . GLU B 1 214 ? 15.789 -11.031 -6.719 1 91.69 214 GLU B N 1
ATOM 4258 C CA . GLU B 1 214 ? 15.102 -9.82 -7.145 1 91.69 214 GLU B CA 1
ATOM 4259 C C . GLU B 1 214 ? 15.508 -9.43 -8.57 1 91.69 214 GLU B C 1
ATOM 4261 O O . GLU B 1 214 ? 16.531 -9.898 -9.078 1 91.69 214 GLU B O 1
ATOM 4266 N N . ARG B 1 215 ? 14.68 -8.539 -9.125 1 93.38 215 ARG B N 1
ATOM 4267 C CA . ARG B 1 215 ? 14.805 -8.141 -10.523 1 93.38 215 ARG B CA 1
ATOM 4268 C C . ARG B 1 215 ? 16.188 -7.57 -10.82 1 93.38 215 ARG B C 1
ATOM 4270 O O . ARG B 1 215 ? 16.828 -7.945 -11.805 1 93.38 215 ARG B O 1
ATOM 4277 N N . ASP B 1 216 ? 16.719 -6.734 -9.945 1 91.19 216 ASP B N 1
ATOM 4278 C CA . ASP B 1 216 ? 17.984 -6.055 -10.219 1 91.19 216 ASP B CA 1
ATOM 4279 C C . ASP B 1 216 ? 19.141 -7.047 -10.242 1 91.19 216 ASP B C 1
ATOM 4281 O O . ASP B 1 216 ? 20.062 -6.91 -11.055 1 91.19 216 ASP B O 1
ATOM 4285 N N . ASP B 1 217 ? 19.094 -7.996 -9.367 1 94.69 217 ASP B N 1
ATOM 4286 C CA . ASP B 1 217 ? 20.125 -9.031 -9.367 1 94.69 217 ASP B CA 1
ATOM 4287 C C . ASP B 1 217 ? 20.047 -9.867 -10.641 1 94.69 217 ASP B C 1
ATOM 4289 O O . ASP B 1 217 ? 21.078 -10.188 -11.234 1 94.69 217 ASP B O 1
ATOM 4293 N N . ILE B 1 218 ? 18.859 -10.203 -10.984 1 97.75 218 ILE B N 1
ATOM 4294 C CA . ILE B 1 218 ? 18.672 -11.023 -12.18 1 97.75 218 ILE B CA 1
ATOM 4295 C C . ILE B 1 218 ? 19.156 -10.266 -13.414 1 97.75 218 ILE B C 1
ATOM 4297 O O . ILE B 1 218 ? 19.812 -10.844 -14.289 1 97.75 218 ILE B O 1
ATOM 4301 N N . ALA B 1 219 ? 18.875 -8.992 -13.438 1 96.94 219 ALA B N 1
ATOM 4302 C CA . ALA B 1 219 ? 19.359 -8.156 -14.531 1 96.94 219 ALA B CA 1
ATOM 4303 C C . ALA B 1 219 ? 20.891 -8.117 -14.555 1 96.94 219 ALA B C 1
ATOM 4305 O O . ALA B 1 219 ? 21.5 -8.203 -15.625 1 96.94 219 ALA B O 1
ATOM 4306 N N . ALA B 1 220 ? 21.516 -8.008 -13.422 1 96.31 220 ALA B N 1
ATOM 4307 C CA . ALA B 1 220 ? 22.969 -7.973 -13.32 1 96.31 220 ALA B CA 1
ATOM 4308 C C . ALA B 1 220 ? 23.578 -9.297 -13.789 1 96.31 220 ALA B C 1
ATOM 4310 O O . ALA B 1 220 ? 24.609 -9.305 -14.461 1 96.31 220 ALA B O 1
ATOM 4311 N N . ILE B 1 221 ? 22.938 -10.359 -13.43 1 98.31 221 ILE B N 1
ATOM 4312 C CA . ILE B 1 221 ? 23.391 -11.672 -13.859 1 98.31 221 ILE B CA 1
ATOM 4313 C C . ILE B 1 221 ? 23.328 -11.773 -15.383 1 98.31 221 ILE B C 1
ATOM 4315 O O . ILE B 1 221 ? 24.281 -12.219 -16.016 1 98.31 221 ILE B O 1
ATOM 4319 N N . GLY B 1 222 ? 22.25 -11.383 -15.984 1 98.19 222 GLY B N 1
ATOM 4320 C CA . GLY B 1 222 ? 22.125 -11.367 -17.438 1 98.19 222 GLY B CA 1
ATOM 4321 C C . GLY B 1 222 ? 23.156 -10.492 -18.125 1 98.19 222 GLY B C 1
ATOM 4322 O O . GLY B 1 222 ? 23.734 -10.891 -19.125 1 98.19 222 GLY B O 1
ATOM 4323 N N . ALA B 1 223 ? 23.391 -9.305 -17.547 1 97 223 ALA B N 1
ATOM 4324 C CA . ALA B 1 223 ? 24.375 -8.383 -18.094 1 97 223 ALA B CA 1
ATOM 4325 C C . ALA B 1 223 ? 25.781 -8.992 -18.062 1 97 223 ALA B C 1
ATOM 4327 O O . ALA B 1 223 ? 26.531 -8.875 -19.016 1 97 223 ALA B O 1
ATOM 4328 N N . SER B 1 224 ? 26.094 -9.594 -16.953 1 98.19 224 SER B N 1
ATOM 4329 C CA . SER B 1 224 ? 27.391 -10.242 -16.812 1 98.19 224 SER B CA 1
ATOM 4330 C C . SER B 1 224 ? 27.547 -11.391 -17.797 1 98.19 224 SER B C 1
ATOM 4332 O O . SER B 1 224 ? 28.609 -11.57 -18.391 1 98.19 224 SER B O 1
ATOM 4334 N N . ALA B 1 225 ? 26.516 -12.164 -17.938 1 98.5 225 ALA B N 1
ATOM 4335 C CA . ALA B 1 225 ? 26.547 -13.258 -18.891 1 98.5 225 ALA B CA 1
ATOM 4336 C C . ALA B 1 225 ? 26.797 -12.742 -20.312 1 98.5 225 ALA B C 1
ATOM 4338 O O . ALA B 1 225 ? 27.609 -13.297 -21.047 1 98.5 225 ALA B O 1
ATOM 4339 N N . ALA B 1 226 ? 26.094 -11.711 -20.656 1 97.19 226 ALA B N 1
ATOM 4340 C CA . ALA B 1 226 ? 26.281 -11.102 -21.969 1 97.19 226 ALA B CA 1
ATOM 4341 C C . ALA B 1 226 ? 27.703 -10.586 -22.141 1 97.19 226 ALA B C 1
ATOM 4343 O O . ALA B 1 226 ? 28.328 -10.805 -23.188 1 97.19 226 ALA B O 1
ATOM 4344 N N . ALA B 1 227 ? 28.203 -9.906 -21.141 1 96.75 227 ALA B N 1
ATOM 4345 C CA . ALA B 1 227 ? 29.547 -9.328 -21.188 1 96.75 227 ALA B CA 1
ATOM 4346 C C . ALA B 1 227 ? 30.594 -10.414 -21.359 1 96.75 227 ALA B C 1
ATOM 4348 O O . ALA B 1 227 ? 31.625 -10.188 -22 1 96.75 227 ALA B O 1
ATOM 4349 N N . LEU B 1 228 ? 30.344 -11.539 -20.844 1 97.88 228 LEU B N 1
ATOM 4350 C CA . LEU B 1 228 ? 31.281 -12.656 -20.922 1 97.88 228 LEU B CA 1
ATOM 4351 C C . LEU B 1 228 ? 30.969 -13.547 -22.125 1 97.88 228 LEU B C 1
ATOM 4353 O O . LEU B 1 228 ? 31.531 -14.633 -22.25 1 97.88 228 LEU B O 1
ATOM 4357 N N . ASN B 1 229 ? 30.062 -13.109 -22.969 1 97.69 229 ASN B N 1
ATOM 4358 C CA . ASN B 1 229 ? 29.641 -13.844 -24.156 1 97.69 229 ASN B CA 1
ATOM 4359 C C . ASN B 1 229 ? 29.219 -15.266 -23.812 1 97.69 229 ASN B C 1
ATOM 4361 O O . ASN B 1 229 ? 29.656 -16.219 -24.453 1 97.69 229 ASN B O 1
ATOM 4365 N N . TYR B 1 230 ? 28.516 -15.414 -22.734 1 98.19 230 TYR B N 1
ATOM 4366 C CA . TYR B 1 230 ? 27.969 -16.703 -22.312 1 98.19 230 TYR B CA 1
ATOM 4367 C C . TYR B 1 230 ? 26.453 -16.703 -22.438 1 98.19 230 TYR B C 1
ATOM 4369 O O . TYR B 1 230 ? 25.75 -16.109 -21.625 1 98.19 230 TYR B O 1
ATOM 4377 N N . PRO B 1 231 ? 25.953 -17.406 -23.469 1 97.38 231 PRO B N 1
ATOM 4378 C CA . PRO B 1 231 ? 24.5 -17.469 -23.578 1 97.38 231 PRO B CA 1
ATOM 4379 C C . PRO B 1 231 ? 23.844 -18.172 -22.391 1 97.38 231 PRO B C 1
ATOM 4381 O O . PRO B 1 231 ? 24.203 -19.312 -22.062 1 97.38 231 PRO B O 1
ATOM 4384 N N . LEU B 1 232 ? 22.984 -17.516 -21.688 1 98.31 232 LEU B N 1
ATOM 4385 C CA . LEU B 1 232 ? 22.328 -18 -20.469 1 98.31 232 LEU B CA 1
ATOM 4386 C C . LEU B 1 232 ? 20.844 -17.672 -20.484 1 98.31 232 LEU B C 1
ATOM 4388 O O . LEU B 1 232 ? 20.469 -16.5 -20.609 1 98.31 232 LEU B O 1
ATOM 4392 N N . VAL B 1 233 ? 20 -18.703 -20.484 1 98.31 233 VAL B N 1
ATOM 4393 C CA . VAL B 1 233 ? 18.578 -18.5 -20.297 1 98.31 233 VAL B CA 1
ATOM 4394 C C . VAL B 1 233 ? 18.25 -18.344 -18.812 1 98.31 233 VAL B C 1
ATOM 4396 O O . VAL B 1 233 ? 18.578 -19.203 -18 1 98.31 233 VAL B O 1
ATOM 4399 N N . ILE B 1 234 ? 17.609 -17.203 -18.438 1 98.81 234 ILE B N 1
ATOM 4400 C CA . ILE B 1 234 ? 17.359 -16.891 -17.031 1 98.81 234 ILE B CA 1
ATOM 4401 C C . ILE B 1 234 ? 15.859 -16.906 -16.75 1 98.81 234 ILE B C 1
ATOM 4403 O O . ILE B 1 234 ? 15.078 -16.375 -17.547 1 98.81 234 ILE B O 1
ATOM 4407 N N . ALA B 1 235 ? 15.484 -17.562 -15.664 1 98.81 235 ALA B N 1
ATOM 4408 C CA . ALA B 1 235 ? 14.102 -17.562 -15.195 1 98.81 235 ALA B CA 1
ATOM 4409 C C . ALA B 1 235 ? 14.016 -17.094 -13.742 1 98.81 235 ALA B C 1
ATOM 4411 O O . ALA B 1 235 ? 14.961 -17.266 -12.969 1 98.81 235 ALA B O 1
ATOM 4412 N N . GLY B 1 236 ? 12.93 -16.453 -13.391 1 98.5 236 GLY B N 1
ATOM 4413 C CA . GLY B 1 236 ? 12.617 -16.031 -12.031 1 98.5 236 GLY B CA 1
ATOM 4414 C C . GLY B 1 236 ? 11.133 -16.062 -11.727 1 98.5 236 GLY B C 1
ATOM 4415 O O . GLY B 1 236 ? 10.328 -16.484 -12.562 1 98.5 236 GLY B O 1
ATOM 4416 N N . GLY B 1 237 ? 10.836 -15.719 -10.477 1 96.94 237 GLY B N 1
ATOM 4417 C CA . GLY B 1 237 ? 9.453 -15.633 -10.031 1 96.94 237 GLY B CA 1
ATOM 4418 C C . GLY B 1 237 ? 8.906 -14.219 -10.086 1 96.94 237 GLY B C 1
ATOM 4419 O O . GLY B 1 237 ? 9.375 -13.391 -10.867 1 96.94 237 GLY B O 1
ATOM 4420 N N . SER B 1 238 ? 7.898 -14 -9.242 1 93.94 238 SER B N 1
ATOM 4421 C CA . SER B 1 238 ? 7.125 -12.766 -9.258 1 93.94 238 SER B CA 1
ATOM 4422 C C . SER B 1 238 ? 7.973 -11.57 -8.828 1 93.94 238 SER B C 1
ATOM 4424 O O . SER B 1 238 ? 7.605 -10.422 -9.07 1 93.94 238 SER B O 1
ATOM 4426 N N . LEU B 1 239 ? 9.07 -11.836 -8.164 1 92.19 239 LEU B N 1
ATOM 4427 C CA . LEU B 1 239 ? 9.953 -10.75 -7.746 1 92.19 239 LEU B CA 1
ATOM 4428 C C . LEU B 1 239 ? 10.539 -10.031 -8.961 1 92.19 239 LEU B C 1
ATOM 4430 O O . LEU B 1 239 ? 11.094 -8.945 -8.828 1 92.19 239 LEU B O 1
ATOM 4434 N N . LEU B 1 240 ? 10.344 -10.578 -10.148 1 94.75 240 LEU B N 1
ATOM 4435 C CA . LEU B 1 240 ? 10.766 -9.938 -11.391 1 94.75 240 LEU B CA 1
ATOM 4436 C C . LEU B 1 240 ? 9.828 -8.805 -11.766 1 94.75 240 LEU B C 1
ATOM 4438 O O . LEU B 1 240 ? 10.18 -7.934 -12.57 1 94.75 240 LEU B O 1
ATOM 4442 N N . ASP B 1 241 ? 8.641 -8.859 -11.242 1 89.94 241 ASP B N 1
ATOM 4443 C CA . ASP B 1 241 ? 7.668 -7.801 -11.516 1 89.94 241 ASP B CA 1
ATOM 4444 C C . ASP B 1 241 ? 7.91 -6.586 -10.617 1 89.94 241 ASP B C 1
ATOM 4446 O O . ASP B 1 241 ? 7.098 -6.285 -9.742 1 89.94 241 ASP B O 1
ATOM 4450 N N . ALA B 1 242 ? 8.977 -5.914 -10.812 1 87.88 242 ALA B N 1
ATOM 4451 C CA . ALA B 1 242 ? 9.422 -4.762 -10.031 1 87.88 242 ALA B CA 1
ATOM 4452 C C . ALA B 1 242 ? 9.906 -3.637 -10.938 1 87.88 242 ALA B C 1
ATOM 4454 O O . ALA B 1 242 ? 10.133 -3.844 -12.133 1 87.88 242 ALA B O 1
ATOM 4455 N N . ALA B 1 243 ? 10 -2.455 -10.32 1 82.88 243 ALA B N 1
ATOM 4456 C CA . ALA B 1 243 ? 10.523 -1.301 -11.047 1 82.88 243 ALA B CA 1
ATOM 4457 C C . ALA B 1 243 ? 11.93 -1.582 -11.586 1 82.88 243 ALA B C 1
ATOM 4459 O O . ALA B 1 243 ? 12.758 -2.174 -10.891 1 82.88 243 ALA B O 1
ATOM 4460 N N . PRO B 1 244 ? 12.164 -1.175 -12.828 1 84.94 244 PRO B N 1
ATOM 4461 C CA . PRO B 1 244 ? 13.477 -1.449 -13.414 1 84.94 244 PRO B CA 1
ATOM 4462 C C . PRO B 1 244 ? 14.602 -0.665 -12.742 1 84.94 244 PRO B C 1
ATOM 4464 O O . PRO B 1 244 ? 14.406 0.489 -12.352 1 84.94 244 PRO B O 1
ATOM 4467 N N . GLY B 1 245 ? 15.734 -1.32 -12.688 1 82.06 245 GLY B N 1
ATOM 4468 C CA . GLY B 1 245 ? 16.938 -0.719 -12.133 1 82.06 245 GLY B CA 1
ATOM 4469 C C . GLY B 1 245 ? 17.922 -0.27 -13.188 1 82.06 245 GLY B C 1
ATOM 4470 O O . GLY B 1 245 ? 17.547 0.023 -14.32 1 82.06 245 GLY B O 1
ATOM 4471 N N . PRO B 1 246 ? 19.203 -0.14 -12.68 1 78.94 246 PRO B N 1
ATOM 4472 C CA . PRO B 1 246 ? 20.234 0.412 -13.562 1 78.94 246 PRO B CA 1
ATOM 4473 C C . PRO B 1 246 ? 20.516 -0.478 -14.773 1 78.94 246 PRO B C 1
ATOM 4475 O O . PRO B 1 246 ? 20.844 0.025 -15.852 1 78.94 246 PRO B O 1
ATOM 4478 N N . HIS B 1 247 ? 20.391 -1.781 -14.586 1 83.94 247 HIS B N 1
ATOM 4479 C CA . HIS B 1 247 ? 20.609 -2.709 -15.695 1 83.94 247 HIS B CA 1
ATOM 4480 C C . HIS B 1 247 ? 19.297 -3.154 -16.312 1 83.94 247 HIS B C 1
ATOM 4482 O O . HIS B 1 247 ? 18.344 -3.447 -15.586 1 83.94 247 HIS B O 1
ATOM 4488 N N . PRO B 1 248 ? 19.328 -3.131 -17.656 1 91.31 248 PRO B N 1
ATOM 4489 C CA . PRO B 1 248 ? 18.141 -3.717 -18.281 1 91.31 248 PRO B CA 1
ATOM 4490 C C . PRO B 1 248 ? 18.047 -5.227 -18.078 1 91.31 248 PRO B C 1
ATOM 4492 O O . PRO B 1 248 ? 19.078 -5.91 -18.047 1 91.31 248 PRO B O 1
ATOM 4495 N N . LEU B 1 249 ? 16.891 -5.641 -17.891 1 95.81 249 LEU B N 1
ATOM 4496 C CA . LEU B 1 249 ? 16.672 -7.082 -17.891 1 95.81 249 LEU B CA 1
ATOM 4497 C C . LEU B 1 249 ? 17.016 -7.68 -19.25 1 95.81 249 LEU B C 1
ATOM 4499 O O . LEU B 1 249 ? 16.703 -7.098 -20.281 1 95.81 249 LEU B O 1
ATOM 4503 N N . ALA B 1 250 ? 17.688 -8.828 -19.234 1 96.75 250 ALA B N 1
ATOM 4504 C CA . ALA B 1 250 ? 18.031 -9.484 -20.5 1 96.75 250 ALA B CA 1
ATOM 4505 C C . ALA B 1 250 ? 16.781 -9.906 -21.266 1 96.75 250 ALA B C 1
ATOM 4507 O O . ALA B 1 250 ? 15.859 -10.484 -20.688 1 96.75 250 ALA B O 1
ATOM 4508 N N . GLN B 1 251 ? 16.766 -9.531 -22.594 1 96.44 251 GLN B N 1
ATOM 4509 C CA . GLN B 1 251 ? 15.68 -10.016 -23.422 1 96.44 251 GLN B CA 1
ATOM 4510 C C . GLN B 1 251 ? 15.562 -11.531 -23.359 1 96.44 251 GLN B C 1
ATOM 4512 O O . GLN B 1 251 ? 16.578 -12.242 -23.391 1 96.44 251 GLN B O 1
ATOM 4517 N N . GLY B 1 252 ? 14.32 -12.016 -23.203 1 97.25 252 GLY B N 1
ATOM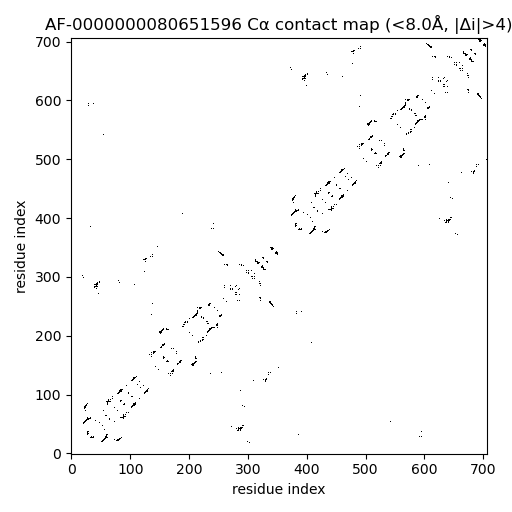 4518 C CA . GLY B 1 252 ? 14.102 -13.453 -23.156 1 97.25 252 GLY B CA 1
ATOM 4519 C C . GLY B 1 252 ? 14.023 -13.992 -21.734 1 97.25 252 GLY B C 1
ATOM 4520 O O . GLY B 1 252 ? 13.648 -15.148 -21.531 1 97.25 252 GLY B O 1
ATOM 4521 N N . THR B 1 253 ? 14.328 -13.164 -20.75 1 98.5 253 THR B N 1
ATOM 4522 C CA . THR B 1 253 ? 14.172 -13.594 -19.359 1 98.5 253 THR B CA 1
ATOM 4523 C C . THR B 1 253 ? 12.75 -14.102 -19.109 1 98.5 253 THR B C 1
ATOM 4525 O O . THR B 1 253 ? 11.781 -13.484 -19.562 1 98.5 253 THR B O 1
ATOM 4528 N N . LEU B 1 254 ? 12.688 -15.266 -18.453 1 98.69 254 LEU B N 1
ATOM 4529 C CA . LEU B 1 254 ? 11.398 -15.883 -18.156 1 98.69 254 LEU B CA 1
ATOM 4530 C C . LEU B 1 254 ? 10.945 -15.516 -16.75 1 98.69 254 LEU B C 1
ATOM 4532 O O . LEU B 1 254 ? 11.742 -15.531 -15.812 1 98.69 254 LEU B O 1
ATOM 4536 N N . MET B 1 255 ? 9.664 -15.156 -16.641 1 98.5 255 MET B N 1
ATOM 4537 C CA . MET B 1 255 ? 9 -14.953 -15.352 1 98.5 255 MET B CA 1
ATOM 4538 C C . MET B 1 255 ? 7.785 -15.867 -15.219 1 98.5 255 MET B C 1
ATOM 4540 O O . MET B 1 255 ? 6.945 -15.93 -16.125 1 98.5 255 MET B O 1
ATOM 4544 N N . ILE B 1 256 ? 7.762 -16.656 -14.195 1 98.25 256 ILE B N 1
ATOM 4545 C CA . ILE B 1 256 ? 6.555 -17.406 -13.859 1 98.25 256 ILE B CA 1
ATOM 4546 C C . ILE B 1 256 ? 5.863 -16.766 -12.664 1 98.25 256 ILE B C 1
ATOM 4548 O O . ILE B 1 256 ? 6.355 -16.828 -11.531 1 98.25 256 ILE B O 1
ATOM 4552 N N . ALA B 1 257 ? 4.824 -16.125 -12.883 1 95.88 257 ALA B N 1
ATOM 4553 C CA . ALA B 1 257 ? 4.094 -15.297 -11.922 1 95.88 257 ALA B CA 1
ATOM 4554 C C . ALA B 1 257 ? 2.639 -15.125 -12.344 1 95.88 257 ALA B C 1
ATOM 4556 O O . ALA B 1 257 ? 2.273 -15.43 -13.477 1 95.88 257 ALA B O 1
ATOM 4557 N N . PRO B 1 258 ? 1.823 -14.727 -11.375 1 93.06 258 PRO B N 1
ATOM 4558 C CA . PRO B 1 258 ? 0.452 -14.422 -11.789 1 93.06 258 PRO B CA 1
ATOM 4559 C C . PRO B 1 258 ? 0.387 -13.289 -12.82 1 93.06 258 PRO B C 1
ATOM 4561 O O . PRO B 1 258 ? 1.165 -12.336 -12.742 1 93.06 258 PRO B O 1
ATOM 4564 N N . VAL B 1 259 ? -0.559 -13.484 -13.766 1 92.06 259 VAL B N 1
ATOM 4565 C CA . VAL B 1 259 ? -0.843 -12.375 -14.672 1 92.06 259 VAL B CA 1
ATOM 4566 C C . VAL B 1 259 ? -1.447 -11.211 -13.891 1 92.06 259 VAL B C 1
ATOM 4568 O O . VAL B 1 259 ? -2.275 -11.414 -13 1 92.06 259 VAL B O 1
ATOM 4571 N N . ARG B 1 260 ? -0.989 -9.984 -14.188 1 90.56 260 ARG B N 1
ATOM 4572 C CA . ARG B 1 260 ? -1.587 -8.82 -13.547 1 90.56 260 ARG B CA 1
ATOM 4573 C C . ARG B 1 260 ? -3.09 -8.766 -13.805 1 90.56 260 ARG B C 1
ATOM 4575 O O . ARG B 1 260 ? -3.539 -8.953 -14.938 1 90.56 260 ARG B O 1
ATOM 4582 N N . PRO B 1 261 ? -3.84 -8.414 -12.75 1 94.38 261 PRO B N 1
ATOM 4583 C CA . PRO B 1 261 ? -5.293 -8.414 -12.922 1 94.38 261 PRO B CA 1
ATOM 4584 C C . PRO B 1 261 ? -5.75 -7.551 -14.094 1 94.38 261 PRO B C 1
ATOM 4586 O O . PRO B 1 261 ? -6.637 -7.953 -14.852 1 94.38 261 PRO B O 1
ATOM 4589 N N . SER B 1 262 ? -5.09 -6.441 -14.312 1 93.19 262 SER B N 1
ATOM 4590 C CA . SER B 1 262 ? -5.504 -5.523 -15.375 1 93.19 262 SER B CA 1
ATOM 4591 C C . SER B 1 262 ? -5.176 -6.082 -16.75 1 93.19 262 SER B C 1
ATOM 4593 O O . SER B 1 262 ? -5.676 -5.59 -17.766 1 93.19 262 SER B O 1
ATOM 4595 N N . ASP B 1 263 ? -4.324 -7.109 -16.797 1 92.12 263 ASP B N 1
ATOM 4596 C CA . ASP B 1 263 ? -3.895 -7.672 -18.078 1 92.12 263 ASP B CA 1
ATOM 4597 C C . ASP B 1 263 ? -4.746 -8.883 -18.453 1 92.12 263 ASP B C 1
ATOM 4599 O O . ASP B 1 263 ? -4.598 -9.43 -19.547 1 92.12 263 ASP B O 1
ATOM 4603 N N . LEU B 1 264 ? -5.641 -9.281 -17.594 1 94.75 264 LEU B N 1
ATOM 4604 C CA . LEU B 1 264 ? -6.523 -10.406 -17.891 1 94.75 264 LEU B CA 1
ATOM 4605 C C . LEU B 1 264 ? -7.637 -9.984 -18.844 1 94.75 264 LEU B C 1
ATOM 4607 O O . LEU B 1 264 ? -8.211 -8.906 -18.703 1 94.75 264 LEU B O 1
ATOM 4611 N N . SER B 1 265 ? -7.926 -10.852 -19.797 1 95.38 265 SER B N 1
ATOM 4612 C CA . SER B 1 265 ? -9.039 -10.57 -20.688 1 95.38 265 SER B CA 1
ATOM 4613 C C . SER B 1 265 ? -10.367 -10.562 -19.938 1 95.38 265 SER B C 1
ATOM 4615 O O . SER B 1 265 ? -11.281 -9.805 -20.281 1 95.38 265 SER B O 1
ATOM 4617 N N . THR B 1 266 ? -10.469 -11.266 -18.859 1 97.69 266 THR B N 1
ATOM 4618 C CA . THR B 1 266 ? -11.688 -11.398 -18.078 1 97.69 266 THR B CA 1
ATOM 4619 C C . THR B 1 266 ? -11.914 -10.156 -17.219 1 97.69 266 THR B C 1
ATOM 4621 O O . THR B 1 266 ? -12.984 -9.977 -16.641 1 97.69 266 THR B O 1
ATOM 4624 N N . ALA B 1 267 ? -10.953 -9.211 -17.203 1 98.12 267 ALA B N 1
ATOM 4625 C CA . ALA B 1 267 ? -11.031 -8.047 -16.328 1 98.12 267 ALA B CA 1
ATOM 4626 C C . ALA B 1 267 ? -11.812 -6.914 -16.984 1 98.12 267 ALA B C 1
ATOM 4628 O O . ALA B 1 267 ? -12.109 -5.902 -16.344 1 98.12 267 ALA B O 1
ATOM 4629 N N . LYS B 1 268 ? -12.211 -7.031 -18.266 1 97.75 268 LYS B N 1
ATOM 4630 C CA . LYS B 1 268 ? -12.781 -5.945 -19.047 1 97.75 268 LYS B CA 1
ATOM 4631 C C . LYS B 1 268 ? -14 -5.348 -18.359 1 97.75 268 LYS B C 1
ATOM 4633 O O . LYS B 1 268 ? -14.125 -4.129 -18.25 1 97.75 268 LYS B O 1
ATOM 4638 N N . PRO B 1 269 ? -14.945 -6.199 -17.859 1 97.81 269 PRO B N 1
ATOM 4639 C CA . PRO B 1 269 ? -16.109 -5.609 -17.188 1 97.81 269 PRO B CA 1
ATOM 4640 C C . PRO B 1 269 ? -15.742 -4.75 -15.992 1 97.81 269 PRO B C 1
ATOM 4642 O O . PRO B 1 269 ? -16.328 -3.688 -15.781 1 97.81 269 PRO B O 1
ATOM 4645 N N . ALA B 1 270 ? -14.82 -5.211 -15.211 1 98.25 270 ALA B N 1
ATOM 4646 C CA . ALA B 1 270 ? -14.367 -4.438 -14.055 1 98.25 270 ALA B CA 1
ATOM 4647 C C . ALA B 1 270 ? -13.688 -3.145 -14.492 1 98.25 270 ALA B C 1
ATOM 4649 O O . ALA B 1 270 ? -13.93 -2.082 -13.914 1 98.25 270 ALA B O 1
ATOM 4650 N N . ILE B 1 271 ? -12.812 -3.225 -15.516 1 98.12 271 ILE B N 1
ATOM 4651 C CA . ILE B 1 271 ? -12.102 -2.064 -16.047 1 98.12 271 ILE B CA 1
ATOM 4652 C C . ILE B 1 271 ? -13.109 -1.031 -16.547 1 98.12 271 ILE B C 1
ATOM 4654 O O . ILE B 1 271 ? -13.008 0.153 -16.219 1 98.12 271 ILE B O 1
ATOM 4658 N N . ASP B 1 272 ? -14.094 -1.467 -17.266 1 97.75 272 ASP B N 1
ATOM 4659 C CA . ASP B 1 272 ? -15.125 -0.575 -17.797 1 97.75 272 ASP B CA 1
ATOM 4660 C C . ASP B 1 272 ? -15.898 0.098 -16.672 1 97.75 272 ASP B C 1
ATOM 4662 O O . ASP B 1 272 ? -16.125 1.308 -16.703 1 97.75 272 ASP B O 1
ATOM 4666 N N . ALA B 1 273 ? -16.281 -0.673 -15.703 1 96.75 273 ALA B N 1
ATOM 4667 C CA . ALA B 1 273 ? -17.047 -0.145 -14.586 1 96.75 273 ALA B CA 1
ATOM 4668 C C . ALA B 1 273 ? -16.25 0.9 -13.812 1 96.75 273 ALA B C 1
ATOM 4670 O O . ALA B 1 273 ? -16.781 1.939 -13.422 1 96.75 273 ALA B O 1
ATOM 4671 N N . LEU B 1 274 ? -15.008 0.65 -13.578 1 96.31 274 LEU B N 1
ATOM 4672 C CA . LEU B 1 274 ? -14.133 1.567 -12.852 1 96.31 274 LEU B CA 1
ATOM 4673 C C . LEU B 1 274 ? -13.922 2.855 -13.633 1 96.31 274 LEU B C 1
ATOM 4675 O O . LEU B 1 274 ? -14 3.951 -13.078 1 96.31 274 LEU B O 1
ATOM 4679 N N . HIS B 1 275 ? -13.727 2.703 -14.914 1 94.75 275 HIS B N 1
ATOM 4680 C CA . HIS B 1 275 ? -13.547 3.877 -15.766 1 94.75 275 HIS B CA 1
ATOM 4681 C C . HIS B 1 275 ? -14.812 4.727 -15.805 1 94.75 275 HIS B C 1
ATOM 4683 O O . HIS B 1 275 ? -14.742 5.957 -15.781 1 94.75 275 HIS B O 1
ATOM 4689 N N . GLN B 1 276 ? -15.906 4.102 -15.875 1 92.88 276 GLN B N 1
ATOM 4690 C CA . GLN B 1 276 ? -17.188 4.82 -15.852 1 92.88 276 GLN B CA 1
ATOM 4691 C C . GLN B 1 276 ? -17.328 5.633 -14.57 1 92.88 276 GLN B C 1
ATOM 4693 O O . GLN B 1 276 ? -17.922 6.719 -14.586 1 92.88 276 GLN B O 1
ATOM 4698 N N . ALA B 1 277 ? -16.812 5.117 -13.547 1 89.81 277 ALA B N 1
ATOM 4699 C CA . ALA B 1 277 ? -16.859 5.809 -12.266 1 89.81 277 ALA B CA 1
ATOM 4700 C C . ALA B 1 277 ? -15.672 6.762 -12.117 1 89.81 277 ALA B C 1
ATOM 4702 O O . ALA B 1 277 ? -15.422 7.289 -11.023 1 89.81 277 ALA B O 1
ATOM 4703 N N . ASP B 1 278 ? -14.836 6.879 -13.164 1 88.81 278 ASP B N 1
ATOM 4704 C CA . ASP B 1 278 ? -13.656 7.738 -13.188 1 88.81 278 ASP B CA 1
ATOM 4705 C C . ASP B 1 278 ? -12.609 7.266 -12.188 1 88.81 278 ASP B C 1
ATOM 4707 O O . ASP B 1 278 ? -12.047 8.07 -11.445 1 88.81 278 ASP B O 1
ATOM 4711 N N . LYS B 1 279 ? -12.523 5.965 -12.109 1 91.38 279 LYS B N 1
ATOM 4712 C CA . LYS B 1 279 ? -11.523 5.332 -11.258 1 91.38 279 LYS B CA 1
ATOM 4713 C C . LYS B 1 279 ? -10.523 4.535 -12.094 1 91.38 279 LYS B C 1
ATOM 4715 O O . LYS B 1 279 ? -10.805 4.176 -13.234 1 91.38 279 LYS B O 1
ATOM 4720 N N . LEU B 1 280 ? -9.367 4.328 -11.5 1 88.56 280 LEU B N 1
ATOM 4721 C CA . LEU B 1 280 ? -8.344 3.527 -12.164 1 88.56 280 LEU B CA 1
ATOM 4722 C C . LEU B 1 280 ? -8.555 2.041 -11.898 1 88.56 280 LEU B C 1
ATOM 4724 O O . LEU B 1 280 ? -9.008 1.661 -10.812 1 88.56 280 LEU B O 1
ATOM 4728 N N . ALA B 1 281 ? -8.227 1.255 -12.891 1 93.88 281 ALA B N 1
ATOM 4729 C CA . ALA B 1 281 ? -8.359 -0.194 -12.766 1 93.88 281 ALA B CA 1
ATOM 4730 C C . ALA B 1 281 ? -7.078 -0.826 -12.234 1 93.88 281 ALA B C 1
ATOM 4732 O O . ALA B 1 281 ? -6.527 -1.742 -12.844 1 93.88 281 ALA B O 1
ATOM 4733 N N . ASP B 1 282 ? -6.707 -0.387 -11.039 1 92.25 282 ASP B N 1
ATOM 4734 C CA . ASP B 1 282 ? -5.547 -0.95 -10.359 1 92.25 282 ASP B CA 1
ATOM 4735 C C . ASP B 1 282 ? -5.816 -2.387 -9.914 1 92.25 282 ASP B C 1
ATOM 4737 O O . ASP B 1 282 ? -6.965 -2.832 -9.898 1 92.25 282 ASP B O 1
ATOM 4741 N N . SER B 1 283 ? -4.738 -3.072 -9.578 1 93.06 283 SER B N 1
ATOM 4742 C CA . SER B 1 283 ? -4.828 -4.496 -9.266 1 93.06 283 SER B CA 1
ATOM 4743 C C . SER B 1 283 ? -5.824 -4.754 -8.141 1 93.06 283 SER B C 1
ATOM 4745 O O . SER B 1 283 ? -6.719 -5.594 -8.273 1 93.06 283 SER B O 1
ATOM 4747 N N . TYR B 1 284 ? -5.727 -3.934 -7.07 1 96.44 284 TYR B N 1
ATOM 4748 C CA . TYR B 1 284 ? -6.59 -4.207 -5.93 1 96.44 284 TYR B CA 1
ATOM 4749 C C . TYR B 1 284 ? -8.016 -3.734 -6.195 1 96.44 284 TYR B C 1
ATOM 4751 O O . TYR B 1 284 ? -8.961 -4.207 -5.559 1 96.44 284 TYR B O 1
ATOM 4759 N N . ALA B 1 285 ? -8.188 -2.807 -7.152 1 97.25 285 ALA B N 1
ATOM 4760 C CA . ALA B 1 285 ? -9.555 -2.465 -7.555 1 97.25 285 ALA B CA 1
ATOM 4761 C C . ALA B 1 285 ? -10.234 -3.646 -8.242 1 97.25 285 ALA B C 1
ATOM 4763 O O . ALA B 1 285 ? -11.383 -3.973 -7.934 1 97.25 285 ALA B O 1
ATOM 4764 N N . ILE B 1 286 ? -9.484 -4.309 -9.094 1 98 286 ILE B N 1
ATOM 4765 C CA . ILE B 1 286 ? -10.039 -5.445 -9.82 1 98 286 ILE B CA 1
ATOM 4766 C C . ILE B 1 286 ? -10.297 -6.602 -8.852 1 98 286 ILE B C 1
ATOM 4768 O O . ILE B 1 286 ? -11.297 -7.309 -8.977 1 98 286 ILE B O 1
ATOM 4772 N N . ILE B 1 287 ? -9.438 -6.781 -7.883 1 97.81 287 ILE B N 1
ATOM 4773 C CA . ILE B 1 287 ? -9.609 -7.824 -6.875 1 97.81 287 ILE B CA 1
ATOM 4774 C C . ILE B 1 287 ? -10.844 -7.523 -6.027 1 97.81 287 ILE B C 1
ATOM 4776 O O . ILE B 1 287 ? -11.633 -8.422 -5.734 1 97.81 287 ILE B O 1
ATOM 4780 N N . GLY B 1 288 ? -10.984 -6.223 -5.641 1 98.44 288 GLY B N 1
ATOM 4781 C CA . GLY B 1 288 ? -12.188 -5.824 -4.93 1 98.44 288 GLY B CA 1
ATOM 4782 C C . GLY B 1 288 ? -13.461 -6.078 -5.715 1 98.44 288 GLY B C 1
ATOM 4783 O O . GLY B 1 288 ? -14.445 -6.586 -5.172 1 98.44 288 GLY B O 1
ATOM 4784 N N . TYR B 1 289 ? -13.445 -5.781 -6.98 1 98.56 289 TYR B N 1
ATOM 4785 C CA . TYR B 1 289 ? -14.562 -6.031 -7.883 1 98.56 289 TYR B CA 1
ATOM 4786 C C . TYR B 1 289 ? -14.922 -7.512 -7.91 1 98.56 289 TYR B C 1
ATOM 4788 O O . TYR B 1 289 ? -16.078 -7.879 -7.715 1 98.56 289 TYR B O 1
ATOM 4796 N N . ALA B 1 290 ? -13.938 -8.32 -8.047 1 98.69 290 ALA B N 1
ATOM 4797 C CA . ALA B 1 290 ? -14.133 -9.766 -8.141 1 98.69 290 ALA B CA 1
ATOM 4798 C C . ALA B 1 290 ? -14.68 -10.336 -6.836 1 98.69 290 ALA B C 1
ATOM 4800 O O . ALA B 1 290 ? -15.5 -11.258 -6.852 1 98.69 290 ALA B O 1
ATOM 4801 N N . SER B 1 291 ? -14.227 -9.812 -5.738 1 98.69 291 SER B N 1
ATOM 4802 C CA . SER B 1 291 ? -14.695 -10.305 -4.445 1 98.69 291 SER B CA 1
ATOM 4803 C C . SER B 1 291 ? -16.188 -10.102 -4.277 1 98.69 291 SER B C 1
ATOM 4805 O O . SER B 1 291 ? -16.891 -10.969 -3.76 1 98.69 291 SER B O 1
ATOM 4807 N N . VAL B 1 292 ? -16.672 -8.969 -4.727 1 98.5 292 VAL B N 1
ATOM 4808 C CA . VAL B 1 292 ? -18.094 -8.664 -4.609 1 98.5 292 VAL B CA 1
ATOM 4809 C C . VAL B 1 292 ? -18.875 -9.5 -5.609 1 98.5 292 VAL B C 1
ATOM 4811 O O . VAL B 1 292 ? -20 -9.93 -5.316 1 98.5 292 VAL B O 1
ATOM 4814 N N . GLU B 1 293 ? -18.312 -9.75 -6.816 1 98.38 293 GLU B N 1
ATOM 4815 C CA . GLU B 1 293 ? -18.969 -10.656 -7.754 1 98.38 293 GLU B CA 1
ATOM 4816 C C . GLU B 1 293 ? -19.25 -12.008 -7.113 1 98.38 293 GLU B C 1
ATOM 4818 O O . GLU B 1 293 ? -20.359 -12.539 -7.223 1 98.38 293 GLU B O 1
ATOM 4823 N N . ILE B 1 294 ? -18.281 -12.555 -6.434 1 98.62 294 ILE B N 1
ATOM 4824 C CA . ILE B 1 294 ? -18.406 -13.859 -5.805 1 98.62 294 ILE B CA 1
ATOM 4825 C C . ILE B 1 294 ? -19.438 -13.789 -4.676 1 98.62 294 ILE B C 1
ATOM 4827 O O . ILE B 1 294 ? -20.328 -14.641 -4.586 1 98.62 294 ILE B O 1
ATOM 4831 N N . ALA B 1 295 ? -19.328 -12.781 -3.834 1 98.62 295 ALA B N 1
ATOM 4832 C CA . ALA B 1 295 ? -20.234 -12.648 -2.686 1 98.62 295 ALA B CA 1
ATOM 4833 C C . ALA B 1 295 ? -21.688 -12.523 -3.133 1 98.62 295 ALA B C 1
ATOM 4835 O O . ALA B 1 295 ? -22.562 -13.203 -2.6 1 98.62 295 ALA B O 1
ATOM 4836 N N . ASP B 1 296 ? -21.938 -11.688 -4.105 1 97.94 296 ASP B N 1
ATOM 4837 C CA . ASP B 1 296 ? -23.281 -11.461 -4.633 1 97.94 296 ASP B CA 1
ATOM 4838 C C . ASP B 1 296 ? -23.875 -12.758 -5.164 1 97.94 296 ASP B C 1
ATOM 4840 O O . ASP B 1 296 ? -24.984 -13.141 -4.773 1 97.94 296 ASP B O 1
ATOM 4844 N N . GLU B 1 297 ? -23.141 -13.422 -5.996 1 97.56 297 GLU B N 1
ATOM 4845 C CA . GLU B 1 297 ? -23.625 -14.664 -6.594 1 97.56 297 GLU B CA 1
ATOM 4846 C C . GLU B 1 297 ? -23.844 -15.734 -5.531 1 97.56 297 GLU B C 1
ATOM 4848 O O . GLU B 1 297 ? -24.844 -16.453 -5.562 1 97.56 297 GLU B O 1
ATOM 4853 N N . ALA B 1 298 ? -22.922 -15.883 -4.605 1 98.06 298 ALA B N 1
ATOM 4854 C CA . ALA B 1 298 ? -23.031 -16.906 -3.572 1 98.06 298 ALA B CA 1
ATOM 4855 C C . ALA B 1 298 ? -24.25 -16.703 -2.697 1 98.06 298 ALA B C 1
ATOM 4857 O O . ALA B 1 298 ? -24.969 -17.656 -2.375 1 98.06 298 ALA B O 1
ATOM 4858 N N . ILE B 1 299 ? -24.5 -15.453 -2.297 1 97.69 299 ILE B N 1
ATOM 4859 C CA . ILE B 1 299 ? -25.641 -15.141 -1.442 1 97.69 299 ILE B CA 1
ATOM 4860 C C . ILE B 1 299 ? -26.938 -15.422 -2.191 1 97.69 299 ILE B C 1
ATOM 4862 O O . ILE B 1 299 ? -27.844 -16.062 -1.656 1 97.69 299 ILE B O 1
ATOM 4866 N N . LYS B 1 300 ? -27.062 -14.992 -3.439 1 96.5 300 LYS B N 1
ATOM 4867 C CA . LYS B 1 300 ? -28.266 -15.195 -4.227 1 96.5 300 LYS B CA 1
ATOM 4868 C C . LYS B 1 300 ? -28.547 -16.672 -4.453 1 96.5 300 LYS B C 1
ATOM 4870 O O . LYS B 1 300 ? -29.672 -17.141 -4.316 1 96.5 300 LYS B O 1
ATOM 4875 N N . ARG B 1 301 ? -27.5 -17.422 -4.777 1 96.62 301 ARG B N 1
ATOM 4876 C CA . ARG B 1 301 ? -27.656 -18.859 -4.953 1 96.62 301 ARG B CA 1
ATOM 4877 C C . ARG B 1 301 ? -28.078 -19.531 -3.646 1 96.62 301 ARG B C 1
ATOM 4879 O O . ARG B 1 301 ? -28.875 -20.453 -3.648 1 96.62 301 ARG B O 1
ATOM 4886 N N . ALA B 1 302 ? -27.469 -19.094 -2.584 1 96.38 302 ALA B N 1
ATOM 4887 C CA . ALA B 1 302 ? -27.828 -19.641 -1.275 1 96.38 302 ALA B CA 1
ATOM 4888 C C . ALA B 1 302 ? -29.297 -19.406 -0.964 1 96.38 302 ALA B C 1
ATOM 4890 O O . ALA B 1 302 ? -29.984 -20.312 -0.463 1 96.38 302 ALA B O 1
ATOM 4891 N N . ASP B 1 303 ? -29.766 -18.234 -1.24 1 95.75 303 ASP B N 1
ATOM 4892 C CA . ASP B 1 303 ? -31.156 -17.891 -0.992 1 95.75 303 ASP B CA 1
ATOM 4893 C C . ASP B 1 303 ? -32.094 -18.703 -1.902 1 95.75 303 ASP B C 1
ATOM 4895 O O . ASP B 1 303 ? -33.125 -19.156 -1.467 1 95.75 303 ASP B O 1
ATOM 4899 N N . GLU B 1 304 ? -31.688 -18.844 -3.088 1 95.56 304 GLU B N 1
ATOM 4900 C CA . GLU B 1 304 ? -32.5 -19.578 -4.066 1 95.56 304 GLU B CA 1
ATOM 4901 C C . GLU B 1 304 ? -32.531 -21.062 -3.73 1 95.56 304 GLU B C 1
ATOM 4903 O O . GLU B 1 304 ? -33.594 -21.688 -3.82 1 95.56 304 GLU B O 1
ATOM 4908 N N . GLN B 1 305 ? -31.438 -21.578 -3.303 1 96 305 GLN B N 1
ATOM 4909 C CA . GLN B 1 305 ? -31.312 -23.016 -3.105 1 96 305 GLN B CA 1
ATOM 4910 C C . GLN B 1 305 ? -31.562 -23.406 -1.648 1 96 305 GLN B C 1
ATOM 4912 O O . GLN B 1 305 ? -31.594 -24.578 -1.307 1 96 305 GLN B O 1
ATOM 4917 N N . LYS B 1 306 ? -31.656 -22.422 -0.853 1 95.44 306 LYS B N 1
ATOM 4918 C CA . LYS B 1 306 ? -31.875 -22.625 0.577 1 95.44 306 LYS B CA 1
ATOM 4919 C C . LYS B 1 306 ? -30.766 -23.469 1.188 1 95.44 306 LYS B C 1
ATOM 4921 O O . LYS B 1 306 ? -31.031 -24.453 1.875 1 95.44 306 LYS B O 1
ATOM 4926 N N . GLN B 1 307 ? -29.562 -23.109 0.858 1 95.44 307 GLN B N 1
ATOM 4927 C CA . GLN B 1 307 ? -28.359 -23.734 1.376 1 95.44 307 GLN B CA 1
ATOM 4928 C C . GLN B 1 307 ? -27.469 -22.719 2.09 1 95.44 307 GLN B C 1
ATOM 4930 O O . GLN B 1 307 ? -27.562 -21.516 1.828 1 95.44 307 GLN B O 1
ATOM 4935 N N . PRO B 1 308 ? -26.672 -23.297 3.006 1 95.75 308 PRO B N 1
ATOM 4936 C CA . PRO B 1 308 ? -25.719 -22.359 3.619 1 95.75 308 PRO B CA 1
ATOM 4937 C C . PRO B 1 308 ? -24.766 -21.766 2.605 1 95.75 308 PRO B C 1
ATOM 4939 O O . PRO B 1 308 ? -24.312 -22.438 1.68 1 95.75 308 PRO B O 1
ATOM 4942 N N . ILE B 1 309 ? -24.453 -20.484 2.74 1 97.62 309 ILE B N 1
ATOM 4943 C CA . ILE B 1 309 ? -23.562 -19.75 1.839 1 97.62 309 ILE B CA 1
ATOM 4944 C C . ILE B 1 309 ? -22.219 -20.469 1.732 1 97.62 309 ILE B C 1
ATOM 4946 O O . ILE B 1 309 ? -21.672 -20.594 0.64 1 97.62 309 ILE B O 1
ATOM 4950 N N . ILE B 1 310 ? -21.688 -20.969 2.834 1 96.69 310 ILE B N 1
ATOM 4951 C CA . ILE B 1 310 ? -20.359 -21.562 2.896 1 96.69 310 ILE B CA 1
ATOM 4952 C C . ILE B 1 310 ? -20.312 -22.797 1.994 1 96.69 310 ILE B C 1
ATOM 4954 O O . ILE B 1 310 ? -19.281 -23.094 1.385 1 96.69 310 ILE B O 1
ATOM 4958 N N . ASN B 1 311 ? -21.406 -23.562 1.907 1 95.62 311 ASN B N 1
ATOM 4959 C CA . ASN B 1 311 ? -21.453 -24.719 1.038 1 95.62 311 ASN B CA 1
ATOM 4960 C C . ASN B 1 311 ? -21.359 -24.328 -0.434 1 95.62 311 ASN B C 1
ATOM 4962 O O . ASN B 1 311 ? -20.688 -25.016 -1.218 1 95.62 311 ASN B O 1
ATOM 4966 N N . LEU B 1 312 ? -22.031 -23.25 -0.719 1 96.25 312 LEU B N 1
ATOM 4967 C CA . LEU B 1 312 ? -22 -22.781 -2.098 1 96.25 312 LEU B CA 1
ATOM 4968 C C . LEU B 1 312 ? -20.609 -22.266 -2.467 1 96.25 312 LEU B C 1
ATOM 4970 O O . LEU B 1 312 ? -20.156 -22.453 -3.6 1 96.25 312 LEU B O 1
ATOM 4974 N N . LEU B 1 313 ? -19.906 -21.609 -1.548 1 98 313 LEU B N 1
ATOM 4975 C CA . LEU B 1 313 ? -18.547 -21.156 -1.791 1 98 313 LEU B CA 1
ATOM 4976 C C . LEU B 1 313 ? -17.594 -22.328 -2 1 98 313 LEU B C 1
ATOM 4978 O O . LEU B 1 313 ? -16.703 -22.266 -2.844 1 98 313 LEU B O 1
ATOM 4982 N N . ARG B 1 314 ? -17.797 -23.406 -1.352 1 95.81 314 ARG B N 1
ATOM 4983 C CA . ARG B 1 314 ? -16.891 -24.562 -1.407 1 95.81 314 ARG B CA 1
ATOM 4984 C C . ARG B 1 314 ? -17.141 -25.391 -2.664 1 95.81 314 ARG B C 1
ATOM 4986 O O . ARG B 1 314 ? -16.219 -25.969 -3.221 1 95.81 314 ARG B O 1
ATOM 4993 N N . SER B 1 315 ? -18.344 -25.375 -3.129 1 94.19 315 SER B N 1
ATOM 4994 C CA . SER B 1 315 ? -18.672 -26.281 -4.215 1 94.19 315 SER B CA 1
ATOM 4995 C C . SER B 1 315 ? -18.875 -25.531 -5.527 1 94.19 315 SER B C 1
ATOM 4997 O O . SER B 1 315 ? -18.922 -26.156 -6.598 1 94.19 315 SER B O 1
ATOM 4999 N N . GLY B 1 316 ? -19.031 -24.281 -5.453 1 94.88 316 GLY B N 1
ATOM 5000 C CA . GLY B 1 316 ? -19.422 -23.516 -6.625 1 94.88 316 GLY B CA 1
ATOM 5001 C C . GLY B 1 316 ? -18.234 -23.094 -7.484 1 94.88 316 GLY B C 1
ATOM 5002 O O . GLY B 1 316 ? -17.078 -23.25 -7.09 1 94.88 316 GLY B O 1
ATOM 5003 N N . SER B 1 317 ? -18.609 -22.719 -8.695 1 97.88 317 SER B N 1
ATOM 5004 C CA . SER B 1 317 ? -17.734 -22.031 -9.648 1 97.88 317 SER B CA 1
ATOM 5005 C C . SER B 1 317 ? -18.25 -20.625 -9.961 1 97.88 317 SER B C 1
ATOM 5007 O O . SER B 1 317 ? -19.453 -20.438 -10.188 1 97.88 317 SER B O 1
ATOM 5009 N N . PHE B 1 318 ? -17.406 -19.672 -9.914 1 98.5 318 PHE B N 1
ATOM 5010 C CA . PHE B 1 318 ? -17.812 -18.281 -10.07 1 98.5 318 PHE B CA 1
ATOM 5011 C C . PHE B 1 318 ? -17.062 -17.625 -11.227 1 98.5 318 PHE B C 1
ATOM 5013 O O . PHE B 1 318 ? -15.828 -17.656 -11.273 1 98.5 318 PHE B O 1
ATOM 5020 N N . GLU B 1 319 ? -17.75 -17.125 -12.219 1 98.25 319 GLU B N 1
ATOM 5021 C CA . GLU B 1 319 ? -17.141 -16.312 -13.266 1 98.25 319 GLU B CA 1
ATOM 5022 C C . GLU B 1 319 ? -16.906 -14.883 -12.797 1 98.25 319 GLU B C 1
ATOM 5024 O O . GLU B 1 319 ? -17.844 -14.18 -12.406 1 98.25 319 GLU B O 1
ATOM 5029 N N . THR B 1 320 ? -15.602 -14.469 -12.75 1 98.44 320 THR B N 1
ATOM 5030 C CA . THR B 1 320 ? -15.273 -13.172 -12.18 1 98.44 320 THR B CA 1
ATOM 5031 C C . THR B 1 320 ? -14.305 -12.414 -13.094 1 98.44 320 THR B C 1
ATOM 5033 O O . THR B 1 320 ? -13.828 -12.961 -14.086 1 98.44 320 THR B O 1
ATOM 5036 N N . ALA B 1 321 ? -14.016 -11.219 -12.766 1 98.38 321 ALA B N 1
ATOM 5037 C CA . ALA B 1 321 ? -13.016 -10.391 -13.438 1 98.38 321 ALA B CA 1
ATOM 5038 C C . ALA B 1 321 ? -11.633 -11.023 -13.359 1 98.38 321 ALA B C 1
ATOM 5040 O O . ALA B 1 321 ? -10.758 -10.711 -14.172 1 98.38 321 ALA B O 1
ATOM 5041 N N . LEU B 1 322 ? -11.367 -11.945 -12.438 1 97.5 322 LEU B N 1
ATOM 5042 C CA . LEU B 1 322 ? -10.086 -12.625 -12.281 1 97.5 322 LEU B CA 1
ATOM 5043 C C . LEU B 1 322 ? -10.086 -13.969 -13.016 1 97.5 322 LEU B C 1
ATOM 5045 O O . LEU B 1 322 ? -9.141 -14.75 -12.891 1 97.5 322 LEU B O 1
ATOM 5049 N N . GLY B 1 323 ? -11.148 -14.242 -13.758 1 97 323 GLY B N 1
ATOM 5050 C CA . GLY B 1 323 ? -11.352 -15.555 -14.344 1 97 323 GLY B CA 1
ATOM 5051 C C . GLY B 1 323 ? -12.289 -16.438 -13.539 1 97 323 GLY B C 1
ATOM 5052 O O . GLY B 1 323 ? -13.008 -15.953 -12.672 1 97 323 GLY B O 1
ATOM 5053 N N . THR B 1 324 ? -12.359 -17.672 -13.922 1 97.75 324 THR B N 1
ATOM 5054 C CA . THR B 1 324 ? -13.18 -18.625 -13.188 1 97.75 324 THR B CA 1
ATOM 5055 C C . THR B 1 324 ? -12.508 -19 -11.867 1 97.75 324 THR B C 1
ATOM 5057 O O . THR B 1 324 ? -11.367 -19.469 -11.859 1 97.75 324 THR B O 1
ATOM 5060 N N . ILE B 1 325 ? -13.188 -18.781 -10.773 1 98 325 ILE B N 1
ATOM 5061 C CA . ILE B 1 325 ? -12.656 -19.062 -9.445 1 98 325 ILE B CA 1
ATOM 5062 C C . ILE B 1 325 ? -13.414 -20.219 -8.82 1 98 325 ILE B C 1
ATOM 5064 O O . ILE B 1 325 ? -14.648 -20.234 -8.797 1 98 325 ILE B O 1
ATOM 5068 N N . LYS B 1 326 ? -12.758 -21.219 -8.438 1 97.88 326 LYS B N 1
ATOM 5069 C CA . LYS B 1 326 ? -13.234 -22.344 -7.625 1 97.88 326 LYS B CA 1
ATOM 5070 C C . LYS B 1 326 ? -12.359 -22.531 -6.387 1 97.88 326 LYS B C 1
ATOM 5072 O O . LYS B 1 326 ? -11.141 -22.375 -6.449 1 97.88 326 LYS B O 1
ATOM 5077 N N . PHE B 1 327 ? -12.953 -22.828 -5.285 1 97.25 327 PHE B N 1
ATOM 5078 C CA . PHE B 1 327 ? -12.219 -23.078 -4.047 1 97.25 327 PHE B CA 1
ATOM 5079 C C . PHE B 1 327 ? -12.25 -24.562 -3.695 1 97.25 327 PHE B C 1
ATOM 5081 O O . PHE B 1 327 ? -13.211 -25.266 -4.02 1 97.25 327 PHE B O 1
ATOM 5088 N N . ASP B 1 328 ? -11.195 -25.047 -3.057 1 93.5 328 ASP B N 1
ATOM 5089 C CA . ASP B 1 328 ? -11.219 -26.391 -2.504 1 93.5 328 ASP B CA 1
ATOM 5090 C C . ASP B 1 328 ? -11.836 -26.406 -1.105 1 93.5 328 ASP B C 1
ATOM 5092 O O . ASP B 1 328 ? -12.383 -25.391 -0.656 1 93.5 328 ASP B O 1
ATOM 5096 N N . GLU B 1 329 ? -11.805 -27.516 -0.463 1 91.31 329 GLU B N 1
ATOM 5097 C CA . GLU B 1 329 ? -12.461 -27.703 0.828 1 91.31 329 GLU B CA 1
ATOM 5098 C C . GLU B 1 329 ? -11.867 -26.781 1.886 1 91.31 329 GLU B C 1
ATOM 5100 O O . GLU B 1 329 ? -12.523 -26.453 2.875 1 91.31 329 GLU B O 1
ATOM 5105 N N . ASN B 1 330 ? -10.625 -26.297 1.615 1 90.12 330 ASN B N 1
ATOM 5106 C CA . ASN B 1 330 ? -9.945 -25.438 2.58 1 90.12 330 ASN B CA 1
ATOM 5107 C C . ASN B 1 330 ? -10.031 -23.969 2.182 1 90.12 330 ASN B C 1
ATOM 5109 O O . ASN B 1 330 ? -9.414 -23.109 2.816 1 90.12 330 ASN B O 1
ATOM 5113 N N . GLY B 1 331 ? -10.773 -23.703 1.135 1 94.19 331 GLY B N 1
ATOM 5114 C CA . GLY B 1 331 ? -10.984 -22.328 0.711 1 94.19 331 GLY B CA 1
ATOM 5115 C C . GLY B 1 331 ? -9.828 -21.781 -0.098 1 94.19 331 GLY B C 1
ATOM 5116 O O . GLY B 1 331 ? -9.664 -20.562 -0.202 1 94.19 331 GLY B O 1
ATOM 5117 N N . ILE B 1 332 ? -9.008 -22.672 -0.63 1 93.31 332 ILE B N 1
ATOM 5118 C CA . ILE B 1 332 ? -7.91 -22.297 -1.519 1 93.31 332 ILE B CA 1
ATOM 5119 C C . ILE B 1 332 ? -8.352 -22.453 -2.973 1 93.31 332 ILE B C 1
ATOM 5121 O O . ILE B 1 332 ? -9 -23.453 -3.328 1 93.31 332 ILE B O 1
ATOM 5125 N N . ARG B 1 333 ? -7.973 -21.484 -3.756 1 94.75 333 ARG B N 1
ATOM 5126 C CA . ARG B 1 333 ? -8.305 -21.594 -5.176 1 94.75 333 ARG B CA 1
ATOM 5127 C C . ARG B 1 333 ? -7.746 -22.875 -5.781 1 94.75 333 ARG B C 1
ATOM 5129 O O . ARG B 1 333 ? -6.613 -23.266 -5.492 1 94.75 333 ARG B O 1
ATOM 5136 N N . THR B 1 334 ? -8.555 -23.469 -6.656 1 94.81 334 THR B N 1
ATOM 5137 C CA . THR B 1 334 ? -8.109 -24.719 -7.277 1 94.81 334 THR B CA 1
ATOM 5138 C C . THR B 1 334 ? -7.309 -24.422 -8.547 1 94.81 334 THR B C 1
ATOM 5140 O O . THR B 1 334 ? -6.473 -25.234 -8.953 1 94.81 334 THR B O 1
ATOM 5143 N N . ASP B 1 335 ? -7.605 -23.281 -9.188 1 93 335 ASP B N 1
ATOM 5144 C CA . ASP B 1 335 ? -6.82 -22.906 -10.359 1 93 335 ASP B CA 1
ATOM 5145 C C . ASP B 1 335 ? -5.453 -22.375 -9.953 1 93 335 ASP B C 1
ATOM 5147 O O . ASP B 1 335 ? -5.254 -21.969 -8.805 1 93 335 ASP B O 1
ATOM 5151 N N . ASN B 1 336 ? -4.477 -22.516 -10.789 1 93.81 336 ASN B N 1
ATOM 5152 C CA . ASN B 1 336 ? -3.18 -21.859 -10.648 1 93.81 336 ASN B CA 1
ATOM 5153 C C . ASN B 1 336 ? -3.059 -20.641 -11.57 1 93.81 336 ASN B C 1
ATOM 5155 O O . ASN B 1 336 ? -3.018 -20.797 -12.789 1 93.81 336 ASN B O 1
ATOM 5159 N N . PRO B 1 337 ? -3.025 -19.453 -10.984 1 93.19 337 PRO B N 1
ATOM 5160 C CA . PRO B 1 337 ? -3.062 -18.25 -11.828 1 93.19 337 PRO B CA 1
ATOM 5161 C C . PRO B 1 337 ? -1.699 -17.906 -12.422 1 93.19 337 PRO B C 1
ATOM 5163 O O . PRO B 1 337 ? -1.591 -16.984 -13.234 1 93.19 337 PRO B O 1
ATOM 5166 N N . ASN B 1 338 ? -0.654 -18.609 -12.055 1 96.12 338 ASN B N 1
ATOM 5167 C CA . ASN B 1 338 ? 0.699 -18.328 -12.523 1 96.12 338 ASN B CA 1
ATOM 5168 C C . ASN B 1 338 ? 0.899 -18.781 -13.969 1 96.12 338 ASN B C 1
ATOM 5170 O O . ASN B 1 338 ? 0.526 -19.906 -14.328 1 96.12 338 ASN B O 1
ATOM 5174 N N . ARG B 1 339 ? 1.475 -17.859 -14.742 1 96.81 339 ARG B N 1
ATOM 5175 C CA . ARG B 1 339 ? 1.724 -18.125 -16.156 1 96.81 339 ARG B CA 1
ATOM 5176 C C . ARG B 1 339 ? 3.184 -17.859 -16.516 1 96.81 339 ARG B C 1
ATOM 5178 O O . ARG B 1 339 ? 3.881 -17.125 -15.805 1 96.81 339 ARG B O 1
ATOM 5185 N N . LEU B 1 340 ? 3.576 -18.516 -17.562 1 98.31 340 LEU B N 1
ATOM 5186 C CA . LEU B 1 340 ? 4.887 -18.25 -18.141 1 98.31 340 LEU B CA 1
ATOM 5187 C C . LEU B 1 340 ? 4.879 -16.953 -18.938 1 98.31 340 LEU B C 1
ATOM 5189 O O . LEU B 1 340 ? 4.043 -16.781 -19.828 1 98.31 340 LEU B O 1
ATOM 5193 N N . GLN B 1 341 ? 5.75 -16.078 -18.547 1 97.88 341 GLN B N 1
ATOM 5194 C CA . GLN B 1 341 ? 5.891 -14.797 -19.234 1 97.88 341 GLN B CA 1
ATOM 5195 C C . GLN B 1 341 ? 7.336 -14.562 -19.672 1 97.88 341 GLN B C 1
ATOM 5197 O O . GLN B 1 341 ? 8.273 -14.961 -18.984 1 97.88 341 GLN B O 1
ATOM 5202 N N . ARG B 1 342 ? 7.523 -13.93 -20.844 1 98.19 342 ARG B N 1
ATOM 5203 C CA . ARG B 1 342 ? 8.844 -13.664 -21.406 1 98.19 342 ARG B CA 1
ATOM 5204 C C . ARG B 1 342 ? 9.062 -12.164 -21.609 1 98.19 342 ARG B C 1
ATOM 5206 O O . ARG B 1 342 ? 8.188 -11.469 -22.125 1 98.19 342 ARG B O 1
ATOM 5213 N N . PHE B 1 343 ? 10.289 -11.766 -21.109 1 97.88 343 PHE B N 1
ATOM 5214 C CA . PHE B 1 343 ? 10.633 -10.359 -21.281 1 97.88 343 PHE B CA 1
ATOM 5215 C C . PHE B 1 343 ? 11.008 -10.07 -22.734 1 97.88 343 PHE B C 1
ATOM 5217 O O . PHE B 1 343 ? 11.93 -10.68 -23.266 1 97.88 343 PHE B O 1
ATOM 5224 N N . ASP B 1 344 ? 10.32 -9.086 -23.359 1 96 344 ASP B N 1
ATOM 5225 C CA . ASP B 1 344 ? 10.531 -8.836 -24.781 1 96 344 ASP B CA 1
ATOM 5226 C C . ASP B 1 344 ? 11.461 -7.648 -25 1 96 344 ASP B C 1
ATOM 5228 O O . ASP B 1 344 ? 11.602 -7.156 -26.125 1 96 344 ASP B O 1
ATOM 5232 N N . GLY B 1 345 ? 12.062 -7.148 -23.969 1 93.12 345 GLY B N 1
ATOM 5233 C CA . GLY B 1 345 ? 12.93 -5.984 -24.047 1 93.12 345 GLY B CA 1
ATOM 5234 C C . GLY B 1 345 ? 12.305 -4.734 -23.469 1 93.12 345 GLY B C 1
ATOM 5235 O O . GLY B 1 345 ? 13 -3.77 -23.141 1 93.12 345 GLY B O 1
ATOM 5236 N N . LYS B 1 346 ? 11 -4.809 -23.344 1 89.44 346 LYS B N 1
ATOM 5237 C CA . LYS B 1 346 ? 10.273 -3.658 -22.797 1 89.44 346 LYS B CA 1
ATOM 5238 C C . LYS B 1 346 ? 9.336 -4.078 -21.672 1 89.44 346 LYS B C 1
ATOM 5240 O O . LYS B 1 346 ? 9.242 -3.391 -20.656 1 89.44 346 LYS B O 1
ATOM 5245 N N . ARG B 1 347 ? 8.711 -5.207 -21.906 1 90.44 347 ARG B N 1
ATOM 5246 C CA . ARG B 1 347 ? 7.734 -5.691 -20.938 1 90.44 347 ARG B CA 1
ATOM 5247 C C . ARG B 1 347 ? 7.641 -7.215 -20.969 1 90.44 347 ARG B C 1
ATOM 5249 O O . ARG B 1 347 ? 8.141 -7.852 -21.891 1 90.44 347 ARG B O 1
ATOM 5256 N N . PHE B 1 348 ? 7.059 -7.777 -19.922 1 94.62 348 PHE B N 1
ATOM 5257 C CA . PHE B 1 348 ? 6.746 -9.203 -19.922 1 94.62 348 PHE B CA 1
ATOM 5258 C C . PHE B 1 348 ? 5.477 -9.484 -20.719 1 94.62 348 PHE B C 1
ATOM 5260 O O . PHE B 1 348 ? 4.48 -8.773 -20.578 1 94.62 348 PHE B O 1
ATOM 5267 N N . ILE B 1 349 ? 5.57 -10.516 -21.562 1 95 349 ILE B N 1
ATOM 5268 C CA . ILE B 1 349 ? 4.434 -10.938 -22.359 1 95 349 ILE B CA 1
ATOM 5269 C C . ILE B 1 349 ? 4.168 -12.43 -22.141 1 95 349 ILE B C 1
ATOM 5271 O O . ILE B 1 349 ? 5.102 -13.203 -21.922 1 95 349 ILE B O 1
ATOM 5275 N N . LEU B 1 350 ? 2.828 -12.742 -22.156 1 94.94 350 LEU B N 1
ATOM 5276 C CA . LEU B 1 350 ? 2.475 -14.148 -22.031 1 94.94 350 LEU B CA 1
ATOM 5277 C C . LEU B 1 350 ? 3.111 -14.977 -23.141 1 94.94 350 LEU B C 1
ATOM 5279 O O . LEU B 1 350 ? 3.178 -14.531 -24.281 1 94.94 350 LEU B O 1
ATOM 5283 N N . THR B 1 351 ? 3.605 -16.172 -22.688 1 93.75 351 THR B N 1
ATOM 5284 C CA . THR B 1 351 ? 4.219 -17.062 -23.672 1 93.75 351 THR B CA 1
ATOM 5285 C C . THR B 1 351 ? 3.93 -18.516 -23.328 1 93.75 351 THR B C 1
ATOM 5287 O O . THR B 1 351 ? 3.496 -18.828 -22.219 1 93.75 351 THR B O 1
ATOM 5290 N N . ASP B 1 352 ? 3.904 -19.406 -24.328 1 84.38 352 ASP B N 1
ATOM 5291 C CA . ASP B 1 352 ? 3.719 -20.828 -24.125 1 84.38 352 ASP B CA 1
ATOM 5292 C C . ASP B 1 352 ? 5.062 -21.562 -24.062 1 84.38 352 ASP B C 1
ATOM 5294 O O . ASP B 1 352 ? 5.117 -22.75 -23.734 1 84.38 352 ASP B O 1
ATOM 5298 N N . LYS B 1 353 ? 6.078 -20.875 -24.547 1 73.81 353 LYS B N 1
ATOM 5299 C CA . LYS B 1 353 ? 7.414 -21.469 -24.578 1 73.81 353 LYS B CA 1
ATOM 5300 C C . LYS B 1 353 ? 8.484 -20.391 -24.422 1 73.81 353 LYS B C 1
ATOM 5302 O O . LYS B 1 353 ? 8.273 -19.234 -24.797 1 73.81 353 LYS B O 1
#

Sequence (706 aa):
MLLTSIVLSWLASGALAQAEDVRVGLAAPLSGTFAPLGNQLVEGARAAAGTGVQLTVFDDRCDAEGGKEAAERFVEQNIRIATGFLCPEALENALPILSQRNIPIIISDVSELTLAERRAASPLPTFRLTTGLNKETQATGSFLGSLWRAQPFAIIDDGTIEGRERAARVLANLKEQQLQPVFTDTYRPGLDKQNALVSRLRRAGATHVYVGGERDDIAAIGASAAALNYPLVIAGGSLLDAAPGPHPLAQGTLMIAPVRPSDLSTAKPAIDALHQADKLADSYAIIGYASVEIADEAIKRADEQKQPIINLLRSGSFETALGTIKFDENGIRTDNPNRLQRFDGKRFILTDKMLLTSIVLSWLASGALAQAEDVRVGLAAPLSGTFAPLGNQLVEGARAAAGTGVQLTVFDDRCDAEGGKEAAERFVEQNIRIATGFLCPEALENALPILSQRNIPIIISDVSELTLAERRAASPLPTFRLTTGLNKETQATGSFLGSLWRAQPFAIIDDGTIEGRERAARVLANLKEQQLQPVFTDTYRPGLDKQNALVSRLRRAGATHVYVGGERDDIAAIGASAAALNYPLVIAGGSLLDAAPGPHPLAQGTLMIAPVRPSDLSTAKPAIDALHQADKLADSYAIIGYASVEIADEAIKRADEQKQPIINLLRSGSFETALGTIKFDENGIRTDNPNRLQRFDGKRFILTDK

Nearest PDB structures (foldseek):
  1usg-assembly1_A  TM=8.352E-01  e=2.964E-23  Escherichia coli
  2liv-assembly1_A  TM=8.527E-01  e=2.596E-22  Escherichia coli
  2lbp-assembly1_A  TM=8.753E-01  e=5.166E-21  Escherichia coli
  3ipc-assembly1_A  TM=6.345E-01  e=5.899E-22  Agrobacterium fabrum str. C58
  4m88-assembly1_A  TM=6.046E-01  e=1.684E-13  Verminephrobacter eiseniae EF01-2

pLDDT: mean 91.79, std 13.06, range [33.06, 98.94]

Radius of gyration: 29.25 Å; Cα contacts (8 Å, |Δi|>4): 1498; chains: 2; bounding box: 164×70×49 Å

Organism: NCBI:txid520456

Secondary structure (DSSP, 8-state):
---------------------EEEEEEE--SGGGHHHHHHHHHHHHHHHTTTEEEEEEE-TTSHHHHHHHHHHHHHTT-SEEEE--SHHHHHHHHHHHHHTT--EEESS--SPPHHHHHSPSSPSEEESS--HHHHHHHHHHHHHHHTTTS-EEEEE-SSHHHHHHHHHHHHHHHHTT---SEEEE--TT-S--HHHHHHHHHHT-SEEEEES-HHHHHHHHHHHHHTT---EEEE-GGGSS---SSPPPTT-EEEEEPPGGG-GGGHHHHHHHHHTT----HHHHHHHHHHHHHHHHHHHHHHHT--HHHHHHH-EEEETTEEEEB-TTSBBSS--EEEEEE-SSSEEE---/---------------------EEEEEEE--SGGGHHHHHHHHHHHHHHHTTTEEEEEEE-TTSHHHHHHHHHHHHHTT-SEEEE--SHHHHHHHHHHHHHTT--EEESS--SPPHHHHHSPSSPSEEESS--HHHHHHHHHHHHHHHTTTS-EEEEE-SSHHHHHHHHHHHHHHHHTT---SEEEEPPTT-S--HHHHHHHHHHT-SEEEEES-HHHHHHHHHHHHHTT---EEEE-GGGSS---SSPPPTT-EEEEEPPGGG-GGGHHHHHHHHHTT----HHHHHHHHHHHHHHHHHHHHHHHT--HHHHHHH-EEEETTEEEEB-TTSBBSS--EEEEEE-SSSEEE---